Protein AF-A0A2L2XR15-F1 (afdb_monomer_lite)

Radius of gyration: 34.34 Å; chains: 1; bounding box: 87×74×83 Å

Secondary structure (DSSP, 8-state):
---S-----GGGSPPBTTT-TTT-B--TTPEEEEETHHHHS--EEEEEE-HHHHHHHHHHHHHSS-HHHHHHHHHHHHHHHHHHHSPPSSTT-B-HHHHHHHHGGGS-TT--HHHHHHHT----GGG-THHHHSS-GGGS-HHHHHHHTTHHHHHHHHHHHHSPP--HHHHHHIIIIISEEEEETTEEEEEEE-HHHHHHHHH-SEEEEE-SS--HHHHHHHH------------S-TTEEEEEETTSTT--SS--HHHHHHHHHHHHHHHHH-GGGEEEEE-HHHHHHTT--SSEETTTTSSS--TTTT-SEEEEES--PPPHHHHHHHHHHHH-S-SSSHHHHHHHHHHHHHHHHHHHHTT-GGG-TTS-EEEEE-S----TTTS-GGGEEEE-HHHH-GGG--HHHHHHHHHHHHHHHHHHTT----HHHHHHHH---HHHHHTTHHHHHHHHHHHHHH-TT--S---TT--HHHHHHHHHHHHHHHHS-TTTHHHHHHHHHHHS-HHHHHHHHHHS-HHHHHHHHHHHHHHH-

Structure (mmCIF, N/CA/C/O backbone):
data_AF-A0A2L2XR15-F1
#
_entry.id   AF-A0A2L2XR15-F1
#
loop_
_atom_site.group_PDB
_atom_site.id
_atom_site.type_symbol
_atom_site.label_atom_id
_atom_site.label_alt_id
_atom_site.label_comp_id
_atom_site.label_asym_id
_atom_site.label_entity_id
_atom_site.label_seq_id
_atom_site.pdbx_PDB_ins_code
_atom_site.Cartn_x
_atom_site.Cartn_y
_atom_site.Cartn_z
_atom_site.occupancy
_atom_site.B_iso_or_equiv
_atom_site.auth_seq_id
_atom_site.auth_comp_id
_atom_site.auth_asym_id
_atom_site.auth_atom_id
_atom_site.pdbx_PDB_model_num
ATOM 1 N N . MET A 1 1 ? 15.369 -32.291 -18.389 1.00 44.22 1 MET A N 1
ATOM 2 C CA . MET A 1 1 ? 14.421 -32.160 -17.257 1.00 44.22 1 MET A CA 1
ATOM 3 C C . MET A 1 1 ? 13.104 -32.823 -17.656 1.00 44.22 1 MET A C 1
ATOM 5 O O . MET A 1 1 ? 12.618 -32.517 -18.731 1.00 44.22 1 MET A O 1
ATOM 9 N N . GLN A 1 2 ? 12.567 -33.763 -16.866 1.00 47.47 2 GLN A N 1
ATOM 10 C CA . GLN A 1 2 ? 11.360 -34.554 -17.208 1.00 47.47 2 GLN A CA 1
ATOM 11 C C . GLN A 1 2 ? 10.045 -34.010 -16.609 1.00 47.47 2 GLN A C 1
ATOM 13 O O . GLN A 1 2 ? 8.991 -34.614 -16.794 1.00 47.47 2 GLN A O 1
ATOM 18 N N . SER A 1 3 ? 10.069 -32.876 -15.905 1.00 53.22 3 SER A N 1
ATOM 19 C CA . SER A 1 3 ? 8.836 -32.233 -15.441 1.00 53.22 3 SER A CA 1
ATOM 20 C C . SER A 1 3 ? 8.242 -31.376 -16.557 1.00 53.22 3 SER A C 1
ATOM 22 O O . SER A 1 3 ? 8.904 -30.465 -17.045 1.00 53.22 3 SER A O 1
ATOM 24 N N . LYS A 1 4 ? 6.977 -31.627 -16.921 1.00 74.75 4 LYS A N 1
ATOM 25 C CA . LYS A 1 4 ? 6.192 -30.754 -17.817 1.00 74.75 4 LYS A CA 1
ATOM 26 C C . LYS A 1 4 ? 5.786 -29.424 -17.158 1.00 74.75 4 LYS A C 1
ATOM 28 O O . LYS A 1 4 ? 5.191 -28.581 -17.816 1.00 74.75 4 LYS A O 1
ATOM 33 N N . ARG A 1 5 ? 6.063 -29.255 -15.859 1.00 81.81 5 ARG A N 1
ATOM 34 C CA . ARG A 1 5 ? 5.744 -28.062 -15.067 1.00 81.81 5 ARG A CA 1
ATOM 35 C C . ARG A 1 5 ? 7.030 -27.414 -14.561 1.00 81.81 5 ARG A C 1
ATOM 37 O O . ARG A 1 5 ? 7.832 -28.082 -13.904 1.00 81.81 5 ARG A O 1
ATOM 44 N N . LEU A 1 6 ? 7.174 -26.119 -14.823 1.00 83.94 6 LEU A N 1
ATOM 45 C CA . LEU A 1 6 ? 8.200 -25.252 -14.252 1.00 83.94 6 LEU A CA 1
ATOM 46 C C . LEU A 1 6 ? 7.527 -24.287 -13.270 1.00 83.94 6 LEU A C 1
ATOM 48 O O . LEU A 1 6 ? 6.489 -23.713 -13.588 1.00 83.94 6 LEU A O 1
ATOM 52 N N . ILE A 1 7 ? 8.103 -24.131 -12.080 1.00 85.19 7 ILE A N 1
ATOM 53 C CA . ILE A 1 7 ? 7.728 -23.079 -11.128 1.00 85.19 7 ILE A CA 1
ATOM 54 C C . ILE A 1 7 ? 8.913 -22.123 -11.083 1.00 85.19 7 ILE A C 1
ATOM 56 O O . ILE A 1 7 ? 10.019 -22.535 -10.738 1.00 85.19 7 ILE A O 1
ATOM 60 N N . ALA A 1 8 ? 8.691 -20.878 -11.485 1.00 85.12 8 ALA A N 1
ATOM 61 C CA . ALA A 1 8 ? 9.722 -19.854 -11.546 1.00 85.12 8 ALA A CA 1
ATOM 62 C C . ALA A 1 8 ? 9.100 -18.475 -11.317 1.00 85.12 8 ALA A C 1
ATOM 64 O O . ALA A 1 8 ? 7.912 -18.270 -11.569 1.00 85.12 8 ALA A O 1
ATOM 65 N N . HIS A 1 9 ? 9.917 -17.525 -10.865 1.00 85.94 9 HIS A N 1
ATOM 66 C CA . HIS A 1 9 ? 9.513 -16.127 -10.826 1.00 85.94 9 HIS A CA 1
ATOM 67 C C . HIS A 1 9 ? 9.323 -15.599 -12.266 1.00 85.94 9 HIS A C 1
ATOM 69 O O . HIS A 1 9 ? 10.130 -15.943 -13.133 1.00 85.94 9 HIS A O 1
ATOM 75 N N . PRO A 1 10 ? 8.331 -14.731 -12.551 1.00 86.12 10 PRO A N 1
ATOM 76 C CA . PRO A 1 10 ? 8.097 -14.194 -13.900 1.00 86.12 10 PRO A CA 1
ATOM 77 C C . PRO A 1 10 ? 9.321 -13.507 -14.527 1.00 86.12 10 PRO A C 1
ATOM 79 O O . PRO A 1 10 ? 9.570 -13.603 -15.731 1.00 86.12 10 PRO A O 1
ATOM 82 N N . ALA A 1 11 ? 10.145 -12.855 -13.702 1.00 84.94 11 ALA A N 1
ATOM 83 C CA . ALA A 1 11 ? 11.402 -12.250 -14.149 1.00 84.94 11 ALA A CA 1
ATOM 84 C C . ALA A 1 11 ? 12.410 -13.275 -14.709 1.00 84.94 11 ALA A C 1
ATOM 86 O O . ALA A 1 11 ? 13.206 -12.922 -15.571 1.00 84.94 11 ALA A O 1
ATOM 87 N N . SER A 1 12 ? 12.345 -14.535 -14.270 1.00 86.25 12 SER A N 1
ATOM 88 C CA . SER A 1 12 ? 13.256 -15.617 -14.671 1.00 86.25 12 SER A CA 1
ATOM 89 C C . SER A 1 12 ? 12.796 -16.381 -15.915 1.00 86.25 12 SER A C 1
ATOM 91 O O . SER A 1 12 ? 13.483 -17.299 -16.355 1.00 86.25 12 SER A O 1
ATOM 93 N N . LEU A 1 13 ? 11.626 -16.049 -16.469 1.00 88.75 13 LEU A N 1
ATOM 94 C CA . LEU A 1 13 ? 11.147 -16.661 -17.705 1.00 88.75 13 LEU A CA 1
ATOM 95 C C . LEU A 1 13 ? 12.076 -16.300 -18.878 1.00 88.75 13 LEU A C 1
ATOM 97 O O . LEU A 1 13 ? 12.538 -15.156 -18.931 1.00 88.75 13 LEU A O 1
ATOM 101 N N . PRO A 1 14 ? 12.354 -17.227 -19.813 1.00 89.00 14 PRO A N 1
ATOM 102 C CA . PRO A 1 14 ? 13.213 -16.949 -20.960 1.00 89.00 14 PRO A CA 1
ATOM 103 C C . PRO A 1 14 ? 12.619 -15.865 -21.866 1.00 89.00 14 PRO A C 1
ATOM 105 O O . PRO A 1 14 ? 11.401 -15.663 -21.904 1.00 89.00 14 PRO A O 1
ATOM 108 N N . ASN A 1 15 ? 13.479 -15.172 -22.613 1.00 91.12 15 ASN A N 1
ATOM 109 C CA . ASN A 1 15 ? 13.027 -14.181 -23.586 1.00 91.12 15 ASN A CA 1
ATOM 110 C C . ASN A 1 15 ? 12.124 -14.838 -24.644 1.00 91.12 15 ASN A C 1
ATOM 112 O O . ASN A 1 15 ? 12.443 -15.935 -25.101 1.00 91.12 15 ASN A O 1
ATOM 116 N N . PRO A 1 16 ? 11.008 -14.203 -25.028 1.00 93.69 16 PRO A N 1
ATOM 117 C CA . PRO A 1 16 ? 10.131 -14.703 -26.081 1.00 93.69 16 PRO A CA 1
ATOM 118 C C . PRO A 1 16 ? 10.740 -14.503 -27.475 1.00 93.69 16 PRO A C 1
ATOM 120 O O . PRO A 1 16 ? 11.591 -13.622 -27.670 1.00 93.69 16 PRO A O 1
ATOM 123 N N . LYS A 1 17 ? 10.270 -15.278 -28.461 1.00 91.12 17 LYS A N 1
ATOM 124 C CA . LYS A 1 17 ? 10.778 -15.240 -29.846 1.00 91.12 17 LYS A CA 1
ATOM 125 C C . LYS A 1 17 ? 10.605 -13.877 -30.521 1.00 91.12 17 LYS A C 1
ATOM 127 O O . LYS A 1 17 ? 11.438 -13.517 -31.347 1.00 91.12 17 LYS A O 1
ATOM 132 N N . SER A 1 18 ? 9.593 -13.084 -30.161 1.00 91.56 18 SER A N 1
ATOM 133 C CA . SER A 1 18 ? 9.450 -11.711 -30.680 1.00 91.56 18 SER A CA 1
ATOM 134 C C . SER A 1 18 ? 10.553 -10.755 -30.225 1.00 91.56 18 SER A C 1
ATOM 136 O O . SER A 1 18 ? 10.831 -9.779 -30.918 1.00 91.56 18 SER A O 1
ATOM 138 N N . THR A 1 19 ? 11.171 -11.011 -29.070 1.00 87.62 19 THR A N 1
ATOM 139 C CA . THR A 1 19 ? 12.246 -10.163 -28.527 1.00 87.62 19 THR A CA 1
ATOM 140 C C . THR A 1 19 ? 13.639 -10.710 -28.815 1.00 87.62 19 THR A C 1
ATOM 142 O O . THR A 1 19 ? 14.593 -9.940 -28.835 1.00 87.62 19 THR A O 1
ATOM 145 N N . ASP A 1 20 ? 13.747 -12.017 -29.053 1.00 88.94 20 ASP A N 1
ATOM 146 C CA . ASP A 1 20 ? 14.985 -12.714 -29.397 1.00 88.94 20 ASP A CA 1
ATOM 147 C C . ASP A 1 20 ? 14.672 -13.802 -30.444 1.00 88.94 20 ASP A C 1
ATOM 149 O O . ASP A 1 20 ? 14.372 -14.948 -30.094 1.00 88.94 20 ASP A O 1
ATOM 153 N N . PRO A 1 21 ? 14.664 -13.460 -31.746 1.00 89.44 21 PRO A N 1
ATOM 154 C CA . PRO A 1 21 ? 14.270 -14.401 -32.795 1.00 89.44 21 PRO A CA 1
ATOM 155 C C . PRO A 1 21 ? 15.161 -15.647 -32.869 1.00 89.44 21 PRO A C 1
ATOM 157 O O . PRO A 1 21 ? 14.675 -16.751 -33.135 1.00 89.44 21 PRO A O 1
ATOM 160 N N . GLU A 1 22 ? 16.457 -15.495 -32.597 1.00 87.12 22 GLU A N 1
ATOM 161 C CA . GLU A 1 22 ? 17.440 -16.573 -32.720 1.00 87.12 22 GLU A CA 1
ATOM 162 C C . GLU A 1 22 ? 17.403 -17.497 -31.498 1.00 87.12 22 GLU A C 1
ATOM 164 O O . GLU A 1 22 ? 17.176 -18.701 -31.650 1.00 87.12 22 GLU A O 1
ATOM 169 N N . ASN A 1 23 ? 17.490 -16.940 -30.286 1.00 86.38 23 ASN A N 1
ATOM 170 C CA . ASN A 1 23 ? 17.671 -17.712 -29.049 1.00 86.38 23 ASN A CA 1
ATOM 171 C C . ASN A 1 23 ? 16.451 -17.694 -28.112 1.00 86.38 23 ASN A C 1
ATOM 173 O O . ASN A 1 23 ? 16.440 -18.394 -27.099 1.00 86.38 23 ASN A O 1
ATOM 177 N N . GLY A 1 24 ? 15.396 -16.954 -28.459 1.00 88.62 24 GLY A N 1
ATOM 178 C CA . GLY A 1 24 ? 14.174 -16.869 -27.663 1.00 88.62 24 GLY A CA 1
ATOM 179 C C . GLY A 1 24 ? 13.405 -18.187 -27.581 1.00 88.62 24 GLY A C 1
ATOM 180 O O . GLY A 1 24 ? 13.493 -19.054 -28.456 1.00 88.62 24 GLY A O 1
ATOM 181 N N . TYR A 1 25 ? 12.625 -18.324 -26.515 1.00 91.50 25 TYR A N 1
ATOM 182 C CA . TYR A 1 25 ? 11.749 -19.457 -26.254 1.00 91.50 25 TYR A CA 1
ATOM 183 C C . TYR A 1 25 ? 10.397 -19.285 -26.953 1.00 91.50 25 TYR A C 1
ATOM 185 O O . TYR A 1 25 ? 9.822 -18.197 -26.957 1.00 91.50 25 TYR A O 1
ATOM 193 N N . ASP A 1 26 ? 9.882 -20.373 -27.525 1.00 92.50 26 ASP A N 1
ATOM 194 C CA . ASP A 1 26 ? 8.578 -20.401 -28.185 1.00 92.50 26 ASP A CA 1
ATOM 195 C C . ASP A 1 26 ? 7.453 -20.668 -27.172 1.00 92.50 26 ASP A C 1
ATOM 197 O O . ASP A 1 26 ? 7.275 -21.784 -26.670 1.00 92.50 26 ASP A O 1
ATOM 201 N N . TYR A 1 27 ? 6.673 -19.628 -26.876 1.00 93.88 27 TYR A N 1
ATOM 202 C CA . TYR A 1 27 ? 5.552 -19.696 -25.939 1.00 93.88 27 TYR A CA 1
ATOM 203 C C . TYR A 1 27 ? 4.231 -20.175 -26.574 1.00 93.88 27 TYR A C 1
ATOM 205 O O . TYR A 1 27 ? 3.269 -20.413 -25.836 1.00 93.88 27 TYR A O 1
ATOM 213 N N . SER A 1 28 ? 4.184 -20.431 -27.889 1.00 93.31 28 SER A N 1
ATOM 214 C CA . SER A 1 28 ? 2.954 -20.774 -28.635 1.00 93.31 28 SER A CA 1
ATOM 215 C C . SER A 1 28 ? 2.273 -22.083 -28.207 1.00 93.31 28 SER A C 1
ATOM 217 O O . SER A 1 28 ? 1.108 -22.332 -28.529 1.00 93.31 28 SER A O 1
ATOM 219 N N . HIS A 1 29 ? 2.975 -22.918 -27.439 1.00 92.81 29 HIS A N 1
ATOM 220 C CA . HIS A 1 29 ? 2.459 -24.153 -26.842 1.00 92.81 29 HIS A CA 1
ATOM 221 C C . HIS A 1 29 ? 2.552 -24.172 -25.308 1.00 92.81 29 HIS A C 1
ATOM 223 O O . HIS A 1 29 ? 2.391 -25.222 -24.681 1.00 92.81 29 HIS A O 1
ATOM 229 N N . THR A 1 30 ? 2.797 -23.015 -24.692 1.00 93.50 30 THR A N 1
ATOM 230 C CA . THR A 1 30 ? 3.010 -22.877 -23.249 1.00 93.50 30 THR A CA 1
ATOM 231 C C . THR A 1 30 ? 1.780 -22.300 -22.556 1.00 93.50 30 THR A C 1
ATOM 233 O O . THR A 1 30 ? 1.236 -21.275 -22.962 1.00 93.50 30 THR A O 1
ATOM 236 N N . GLY A 1 31 ? 1.351 -22.957 -21.476 1.00 94.31 31 GLY A N 1
ATOM 237 C CA . GLY A 1 31 ? 0.362 -22.421 -20.546 1.00 94.31 31 GLY A CA 1
ATOM 238 C C . GLY A 1 31 ? 1.045 -21.737 -19.363 1.00 94.31 31 GLY A C 1
ATOM 239 O O . GLY A 1 31 ? 1.859 -22.365 -18.687 1.00 94.31 31 GLY A O 1
ATOM 240 N N . LEU A 1 32 ? 0.699 -20.480 -19.091 1.00 94.44 32 LEU A N 1
ATOM 241 C CA . LEU A 1 32 ? 1.195 -19.716 -17.948 1.00 94.44 32 LEU A CA 1
ATOM 242 C C . LEU A 1 32 ? 0.126 -19.632 -16.858 1.00 94.44 32 LEU A C 1
ATOM 244 O O . LEU A 1 32 ? -1.042 -19.368 -17.138 1.00 94.44 32 LEU A O 1
ATOM 248 N N . MET A 1 33 ? 0.532 -19.846 -15.608 1.00 93.88 33 MET A N 1
ATOM 249 C CA . MET A 1 33 ? -0.331 -19.692 -14.439 1.00 93.88 33 MET A CA 1
ATOM 250 C C . MET A 1 33 ? 0.329 -18.738 -13.449 1.00 93.88 33 MET A C 1
ATOM 252 O O . MET A 1 33 ? 1.424 -19.016 -12.963 1.00 93.88 33 MET A O 1
ATOM 256 N N . PHE A 1 34 ? -0.343 -17.628 -13.162 1.00 92.19 34 PHE A N 1
ATOM 257 C CA . PHE A 1 34 ? 0.117 -16.599 -12.236 1.00 92.19 34 PHE A CA 1
ATOM 258 C C . PHE A 1 34 ? -0.676 -16.699 -10.935 1.00 92.19 34 PHE A C 1
ATOM 260 O O . PHE A 1 34 ? -1.860 -16.366 -10.904 1.00 92.19 34 PHE A O 1
ATOM 267 N N . GLU A 1 35 ? -0.031 -17.178 -9.874 1.00 88.81 35 GLU A N 1
ATOM 268 C CA . GLU A 1 35 ? -0.580 -17.139 -8.515 1.00 88.81 35 GLU A CA 1
ATOM 269 C C . GLU A 1 35 ? -0.389 -15.746 -7.913 1.00 88.81 35 GLU A C 1
ATOM 271 O O . GLU A 1 35 ? 0.649 -15.120 -8.133 1.00 88.81 35 GLU A O 1
ATOM 276 N N . GLU A 1 36 ? -1.405 -15.250 -7.200 1.00 85.38 36 GLU A N 1
ATOM 277 C CA . GLU A 1 36 ? -1.456 -13.872 -6.693 1.00 85.38 36 GLU A CA 1
ATOM 278 C C . GLU A 1 36 ? -1.146 -12.871 -7.818 1.00 85.38 36 GLU A C 1
ATOM 280 O O . GLU A 1 36 ? -0.183 -12.103 -7.759 1.00 85.38 36 GLU A O 1
ATOM 285 N N . SER A 1 37 ? -1.933 -12.929 -8.900 1.00 87.75 37 SER A N 1
ATOM 286 C CA . SER A 1 37 ? -1.666 -12.191 -10.148 1.00 87.75 37 SER A CA 1
ATOM 287 C C . SER A 1 37 ? -1.547 -10.678 -9.962 1.00 87.75 37 SER A C 1
ATOM 289 O O . SER A 1 37 ? -0.791 -10.014 -10.660 1.00 87.75 37 SER A O 1
ATOM 291 N N . GLU A 1 38 ? -2.249 -10.133 -8.981 1.00 80.62 38 GLU A N 1
ATOM 292 C CA . GLU A 1 38 ? -2.057 -8.776 -8.465 1.00 80.62 38 GLU A CA 1
ATOM 293 C C . GLU A 1 38 ? -0.598 -8.368 -8.163 1.00 80.62 38 GLU A C 1
ATOM 295 O O . GLU A 1 38 ? -0.260 -7.199 -8.349 1.00 80.62 38 GLU A O 1
ATOM 300 N N . LEU A 1 39 ? 0.244 -9.303 -7.702 1.00 79.81 39 LEU A N 1
ATOM 301 C CA . LEU A 1 39 ? 1.657 -9.121 -7.363 1.00 79.81 39 LEU A CA 1
ATOM 302 C C . LEU A 1 39 ? 2.558 -9.700 -8.457 1.00 79.81 39 LEU A C 1
ATOM 304 O O . LEU A 1 39 ? 3.529 -9.062 -8.857 1.00 79.81 39 LEU A O 1
ATOM 308 N N . SER A 1 40 ? 2.246 -10.910 -8.933 1.00 83.75 40 SER A N 1
ATOM 309 C CA . SER A 1 40 ? 3.115 -11.656 -9.849 1.00 83.75 40 SER A CA 1
ATOM 310 C C . SER A 1 40 ? 2.985 -11.217 -11.309 1.00 83.75 40 SER A C 1
ATOM 312 O O . SER A 1 40 ? 3.975 -11.238 -12.037 1.00 83.75 40 SER A O 1
ATOM 314 N N . ALA A 1 41 ? 1.812 -10.752 -11.747 1.00 85.56 41 ALA A N 1
ATOM 315 C CA . ALA A 1 41 ? 1.611 -10.198 -13.085 1.00 85.56 41 ALA A CA 1
ATOM 316 C C . ALA A 1 41 ? 1.813 -8.673 -13.085 1.00 85.56 41 ALA A C 1
ATOM 318 O O . ALA A 1 41 ? 0.918 -7.904 -13.445 1.00 85.56 41 ALA A O 1
ATOM 319 N N . ASN A 1 42 ? 2.988 -8.219 -12.643 1.00 83.44 42 ASN A N 1
ATOM 320 C CA . ASN A 1 42 ? 3.347 -6.805 -12.683 1.00 83.44 42 ASN A CA 1
ATOM 321 C C . ASN A 1 42 ? 3.971 -6.444 -14.040 1.00 83.44 42 ASN A C 1
ATOM 323 O O . ASN A 1 42 ? 4.993 -7.004 -14.430 1.00 83.44 42 ASN A O 1
ATOM 327 N N . THR A 1 43 ? 3.358 -5.503 -14.758 1.00 88.38 43 THR A N 1
ATOM 328 C CA . THR A 1 43 ? 3.868 -4.986 -16.039 1.00 88.38 43 THR A CA 1
ATOM 329 C C . THR A 1 43 ? 4.654 -3.688 -15.869 1.00 88.38 43 THR A C 1
ATOM 331 O O . THR A 1 43 ? 5.134 -3.132 -16.852 1.00 88.38 43 THR A O 1
ATOM 334 N N . THR A 1 44 ? 4.836 -3.216 -14.636 1.00 91.12 44 THR A N 1
ATOM 335 C CA . THR A 1 44 ? 5.620 -2.026 -14.311 1.00 91.12 44 THR A CA 1
ATOM 336 C C . THR A 1 44 ? 7.038 -2.417 -13.916 1.00 91.12 44 THR A C 1
ATOM 338 O O . THR A 1 44 ? 7.256 -3.187 -12.980 1.00 91.12 44 THR A O 1
ATOM 341 N N . LYS A 1 45 ? 8.023 -1.834 -14.597 1.00 91.56 45 LYS A N 1
ATOM 342 C CA . LYS A 1 45 ? 9.424 -1.818 -14.170 1.00 91.56 45 LYS A CA 1
ATOM 343 C C . LYS A 1 45 ? 9.763 -0.453 -13.607 1.00 91.56 45 LYS A C 1
ATOM 345 O O . LYS A 1 45 ? 9.325 0.555 -14.149 1.00 91.56 45 LYS A O 1
ATOM 350 N N . ILE A 1 46 ? 10.569 -0.439 -12.549 1.00 92.81 46 ILE A N 1
ATOM 351 C CA . ILE A 1 46 ? 11.051 0.786 -11.910 1.00 92.81 46 ILE A CA 1
ATOM 352 C C . ILE A 1 46 ? 12.569 0.726 -11.828 1.00 92.81 46 ILE A C 1
ATOM 354 O O . ILE A 1 46 ? 13.125 -0.195 -11.229 1.00 92.81 46 ILE A O 1
ATOM 358 N N . VAL A 1 47 ? 13.237 1.736 -12.377 1.00 93.06 47 VAL A N 1
ATOM 359 C CA . VAL A 1 47 ? 14.672 1.954 -12.185 1.00 93.06 47 VAL A CA 1
ATOM 360 C C . VAL A 1 47 ? 14.864 3.103 -11.200 1.00 93.06 47 VAL A C 1
ATOM 362 O O . VAL A 1 47 ? 14.275 4.174 -11.349 1.00 93.06 47 VAL A O 1
ATOM 365 N N . LYS A 1 48 ? 15.674 2.866 -10.164 1.00 94.12 48 LYS A N 1
ATOM 366 C CA . LYS A 1 48 ? 16.021 3.856 -9.138 1.00 94.12 48 LYS A CA 1
ATOM 367 C C . LYS A 1 48 ? 17.425 4.394 -9.390 1.00 94.12 48 LYS A C 1
ATOM 369 O O . LYS A 1 48 ? 18.387 3.625 -9.444 1.00 94.12 48 LYS A O 1
ATOM 374 N N . VAL A 1 49 ? 17.508 5.711 -9.516 1.00 94.31 49 VAL A N 1
ATOM 375 C CA . VAL A 1 49 ? 18.689 6.463 -9.939 1.00 94.31 49 VAL A CA 1
ATOM 376 C C . VAL A 1 49 ? 19.074 7.440 -8.830 1.00 94.31 49 VAL A C 1
ATOM 378 O O . VAL A 1 49 ? 18.304 8.335 -8.476 1.00 94.31 49 VAL A O 1
ATOM 381 N N . GLY A 1 50 ? 20.260 7.251 -8.261 1.00 93.44 50 GLY A N 1
ATOM 382 C CA . GLY A 1 50 ? 20.888 8.158 -7.3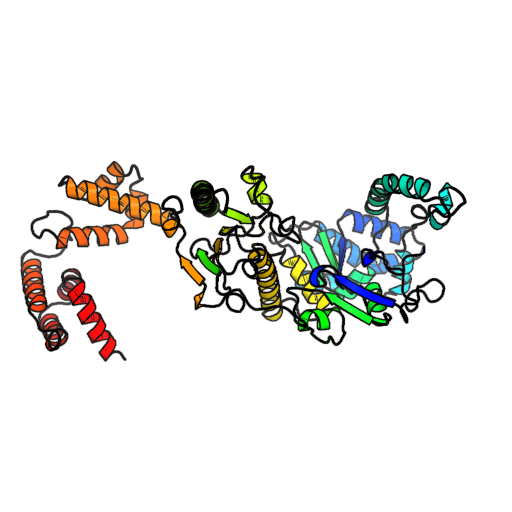05 1.00 93.44 50 GLY A CA 1
ATOM 383 C C . GLY A 1 50 ? 22.000 8.996 -7.939 1.00 93.44 50 GLY A C 1
ATOM 384 O O . GLY A 1 50 ? 22.275 8.916 -9.134 1.00 93.44 50 GLY A O 1
ATOM 385 N N . GLU A 1 51 ? 22.684 9.800 -7.122 1.00 92.25 51 GLU A N 1
ATOM 386 C CA . GLU A 1 51 ? 23.762 10.676 -7.603 1.00 92.25 51 GLU A CA 1
ATOM 387 C C . GLU A 1 51 ? 24.933 9.900 -8.232 1.00 92.25 51 GLU A C 1
ATOM 389 O O . GLU A 1 51 ? 25.495 10.361 -9.226 1.00 92.25 51 GLU A O 1
ATOM 394 N N . LYS A 1 52 ? 25.287 8.732 -7.673 1.00 91.19 52 LYS A N 1
ATOM 395 C CA . LYS A 1 52 ? 26.324 7.848 -8.227 1.00 91.19 52 LYS A CA 1
ATOM 396 C C . LYS A 1 52 ? 25.971 7.431 -9.656 1.00 91.19 52 LYS A C 1
ATOM 398 O O . LYS A 1 52 ? 26.745 7.697 -10.560 1.00 91.19 52 LYS A O 1
ATOM 403 N N . ASP A 1 53 ? 24.761 6.916 -9.864 1.00 92.06 53 ASP A N 1
ATOM 404 C CA . ASP A 1 53 ? 24.307 6.441 -11.176 1.00 92.06 53 ASP A CA 1
ATOM 405 C C . ASP A 1 53 ? 24.398 7.535 -12.256 1.00 92.06 53 ASP A C 1
ATOM 407 O O . ASP A 1 53 ? 24.750 7.267 -13.405 1.00 92.06 53 ASP A O 1
ATOM 411 N N . VAL A 1 54 ? 24.114 8.793 -11.893 1.00 93.06 54 VAL A N 1
ATOM 412 C CA . VAL A 1 54 ? 24.256 9.935 -12.810 1.00 93.06 54 VAL A CA 1
ATOM 413 C C . VAL A 1 54 ? 25.722 10.231 -13.132 1.00 93.06 54 VAL A C 1
ATOM 415 O O . VAL A 1 54 ? 26.021 10.565 -14.277 1.00 93.06 54 VAL A O 1
ATOM 418 N N . LYS A 1 55 ? 26.635 10.129 -12.156 1.00 91.56 55 LYS A N 1
ATOM 419 C CA . LYS A 1 55 ? 28.080 10.304 -12.389 1.00 91.56 55 LYS A CA 1
ATOM 420 C C . LYS A 1 55 ? 28.611 9.214 -13.311 1.00 91.56 55 LYS A C 1
ATOM 422 O O . LYS A 1 55 ? 29.179 9.559 -14.339 1.00 91.56 55 LYS A O 1
ATOM 427 N N . ASP A 1 56 ? 28.301 7.958 -13.011 1.00 90.19 56 ASP A N 1
ATOM 428 C CA . ASP A 1 56 ? 28.726 6.802 -13.804 1.00 90.19 56 ASP A CA 1
ATOM 429 C C . ASP A 1 56 ? 28.199 6.912 -15.249 1.00 90.19 56 ASP A C 1
ATOM 431 O O . ASP A 1 56 ? 28.917 6.648 -16.208 1.00 90.19 56 ASP A O 1
ATOM 435 N N . THR A 1 57 ? 26.966 7.408 -15.431 1.00 90.94 57 THR A N 1
ATOM 436 C CA . THR A 1 57 ? 26.395 7.683 -16.766 1.00 90.94 57 THR A CA 1
ATOM 437 C C . THR A 1 57 ? 27.139 8.795 -17.509 1.00 90.94 57 THR A C 1
ATOM 439 O O . THR A 1 57 ? 27.354 8.694 -18.715 1.00 90.94 57 THR A O 1
ATOM 442 N N . ILE A 1 58 ? 27.510 9.876 -16.817 1.00 90.44 58 ILE A N 1
ATOM 443 C CA . ILE A 1 58 ? 28.281 10.981 -17.406 1.00 90.44 58 ILE A CA 1
ATOM 444 C C . ILE A 1 58 ? 29.665 10.491 -17.835 1.00 90.44 58 ILE A C 1
ATOM 446 O O . ILE A 1 58 ? 30.099 10.827 -18.933 1.00 90.44 58 ILE A O 1
ATOM 450 N N . GLU A 1 59 ? 30.335 9.715 -16.985 1.00 88.88 59 GLU A N 1
ATOM 451 C CA . GLU A 1 59 ? 31.660 9.150 -17.251 1.00 88.88 59 GLU A CA 1
ATOM 452 C C . GLU A 1 59 ? 31.606 8.191 -18.446 1.00 88.88 59 GLU A C 1
ATOM 454 O O . GLU A 1 59 ? 32.317 8.406 -19.424 1.00 88.88 59 GLU A O 1
ATOM 459 N N . ALA A 1 60 ? 30.663 7.243 -18.455 1.00 87.94 60 ALA A N 1
ATOM 460 C CA . ALA A 1 60 ? 30.497 6.292 -19.555 1.00 87.94 60 ALA A CA 1
ATOM 461 C C . ALA A 1 60 ? 30.202 6.965 -20.908 1.00 87.94 60 ALA A C 1
ATOM 463 O O . ALA A 1 60 ? 30.705 6.532 -21.943 1.00 87.94 60 ALA A O 1
ATOM 464 N N . LEU A 1 61 ? 29.390 8.029 -20.921 1.00 87.31 61 LEU A N 1
ATOM 465 C CA . LEU A 1 61 ? 29.114 8.783 -22.148 1.00 87.31 61 LEU A CA 1
ATOM 466 C C . LEU A 1 61 ? 30.303 9.641 -22.592 1.00 87.31 61 LEU A C 1
ATOM 468 O O . LEU A 1 61 ? 30.456 9.863 -23.787 1.00 87.31 61 LEU A O 1
ATOM 472 N N . ALA A 1 62 ? 31.118 10.135 -21.659 1.00 85.50 62 ALA A N 1
ATOM 473 C CA . ALA A 1 62 ? 32.294 10.942 -21.974 1.00 85.50 62 ALA A CA 1
ATOM 474 C C . ALA A 1 62 ? 33.481 10.101 -22.477 1.00 85.50 62 ALA A C 1
ATOM 476 O O . ALA A 1 62 ? 34.293 10.609 -23.246 1.00 85.50 62 ALA A O 1
ATOM 477 N N . GLU A 1 63 ? 33.591 8.844 -22.037 1.00 82.94 63 GLU A N 1
ATOM 478 C CA . GLU A 1 63 ? 34.645 7.911 -22.460 1.00 82.94 63 GLU A CA 1
ATOM 479 C C . GLU A 1 63 ? 34.394 7.293 -23.840 1.00 82.94 63 GLU A C 1
ATOM 481 O O . GLU A 1 63 ? 35.345 6.912 -24.523 1.00 82.94 63 GLU A O 1
ATOM 486 N N . LYS A 1 64 ? 33.132 7.185 -24.270 1.00 73.12 64 LYS A N 1
ATOM 487 C CA . LYS A 1 64 ? 32.806 6.701 -25.615 1.00 73.12 64 LYS A CA 1
ATOM 488 C C . LYS A 1 64 ? 33.066 7.805 -26.644 1.00 73.12 64 LYS A C 1
ATOM 490 O O . LYS A 1 64 ? 32.626 8.934 -26.466 1.00 73.12 64 LYS A O 1
ATOM 495 N N . ASP A 1 65 ? 33.713 7.455 -27.758 1.00 57.72 65 ASP A N 1
ATOM 496 C CA . ASP A 1 65 ? 34.113 8.363 -28.855 1.00 57.72 65 ASP A CA 1
ATOM 497 C C . ASP A 1 65 ? 32.950 9.116 -29.561 1.00 57.72 65 ASP A C 1
ATOM 499 O O . ASP A 1 65 ? 33.176 9.865 -30.512 1.00 57.72 65 ASP A O 1
ATOM 503 N N . ASP A 1 66 ? 31.700 8.976 -29.103 1.00 65.69 66 ASP A N 1
ATOM 504 C CA . ASP A 1 66 ? 30.534 9.728 -29.586 1.00 65.69 66 ASP A CA 1
ATOM 505 C C . ASP A 1 66 ? 30.348 11.029 -28.779 1.00 65.69 66 ASP A C 1
ATOM 507 O O . ASP A 1 66 ? 29.405 11.217 -28.000 1.00 65.69 66 ASP A O 1
ATOM 511 N N . ASN A 1 67 ? 31.308 11.941 -28.954 1.00 69.12 67 ASN A N 1
ATOM 512 C CA . ASN A 1 67 ? 31.365 13.226 -28.249 1.00 69.12 67 ASN A CA 1
ATOM 513 C C . ASN A 1 67 ? 30.108 14.085 -28.515 1.00 69.12 67 ASN A C 1
ATOM 515 O O . ASN A 1 67 ? 29.664 14.841 -27.649 1.00 69.12 67 ASN A O 1
ATOM 519 N N . ASP A 1 68 ? 29.480 13.924 -29.683 1.00 80.38 68 ASP A N 1
ATOM 520 C CA . ASP A 1 68 ? 28.262 14.644 -30.060 1.00 80.38 68 ASP A CA 1
ATOM 521 C C . ASP A 1 68 ? 27.053 14.204 -29.217 1.00 80.38 68 ASP A C 1
ATOM 523 O O . ASP A 1 68 ? 26.285 15.050 -28.737 1.00 80.38 68 ASP A O 1
ATOM 527 N N . LEU A 1 69 ? 26.906 12.897 -28.959 1.00 83.56 69 LEU A N 1
ATOM 528 C CA . LEU A 1 69 ? 25.845 12.369 -28.100 1.00 83.56 69 LEU A CA 1
ATOM 529 C C . LEU A 1 69 ? 25.975 12.899 -26.665 1.00 83.56 69 LEU A C 1
ATOM 531 O O . LEU A 1 69 ? 25.000 13.419 -26.108 1.00 83.56 69 LEU A O 1
ATOM 535 N N . PHE A 1 70 ? 27.178 12.842 -26.086 1.00 86.62 70 PHE A N 1
ATOM 536 C CA . PHE A 1 70 ? 27.433 13.364 -24.742 1.00 86.62 70 PHE A CA 1
ATOM 537 C C . PHE A 1 70 ? 27.166 14.871 -24.645 1.00 86.62 70 PHE A C 1
ATOM 539 O O . PHE A 1 70 ? 26.452 15.320 -23.741 1.00 86.62 70 PHE A O 1
ATOM 546 N N . LEU A 1 71 ? 27.695 15.663 -25.585 1.00 87.31 71 LEU A N 1
ATOM 547 C CA . LEU A 1 71 ? 27.509 17.115 -25.598 1.00 87.31 71 LEU A CA 1
ATOM 548 C C . LEU A 1 71 ? 26.031 17.503 -25.709 1.00 87.31 71 LEU A C 1
ATOM 550 O O . LEU A 1 71 ? 25.609 18.456 -25.047 1.00 87.31 71 LEU A O 1
ATOM 554 N N . SER A 1 72 ? 25.239 16.743 -26.471 1.00 88.06 72 SER A N 1
ATOM 555 C CA . SER A 1 72 ? 23.797 16.972 -26.590 1.00 88.06 72 SER A CA 1
ATOM 556 C C . SER A 1 72 ? 23.040 16.701 -25.280 1.00 88.06 72 SER A C 1
ATOM 558 O O . SER A 1 72 ? 22.161 17.477 -24.910 1.00 88.06 72 SER A O 1
ATOM 560 N N . LEU A 1 73 ? 23.408 15.654 -24.531 1.00 90.50 73 LEU A N 1
ATOM 561 C CA . LEU A 1 73 ? 22.737 15.252 -23.285 1.00 90.50 73 LEU A CA 1
ATOM 562 C C . LEU A 1 73 ? 23.245 15.990 -22.040 1.00 90.50 73 LEU A C 1
ATOM 564 O O . LEU A 1 73 ? 22.563 16.029 -21.012 1.00 90.50 73 LEU A O 1
ATOM 568 N N . LYS A 1 74 ? 24.428 16.603 -22.110 1.00 90.31 74 LYS A N 1
ATOM 569 C CA . LYS A 1 74 ? 25.082 17.285 -20.987 1.00 90.31 74 LYS A CA 1
ATOM 570 C C . LYS A 1 74 ? 24.184 18.290 -20.236 1.00 90.31 74 LYS A C 1
ATOM 572 O O . LYS A 1 74 ? 24.193 18.242 -19.001 1.00 90.31 74 LYS A O 1
ATOM 577 N N . PRO A 1 75 ? 23.391 19.168 -20.890 1.00 93.12 75 PRO A N 1
ATOM 578 C CA . PRO A 1 75 ? 22.496 20.091 -20.182 1.00 93.12 75 PRO A CA 1
ATOM 579 C C . PRO A 1 75 ? 21.447 19.369 -19.326 1.00 93.12 75 PRO A C 1
ATOM 581 O O . PRO A 1 75 ? 21.186 19.771 -18.187 1.00 93.12 75 PRO A O 1
ATOM 584 N N . LEU A 1 76 ? 20.885 18.276 -19.850 1.00 94.06 76 LEU A N 1
ATOM 585 C CA . LEU A 1 76 ? 19.909 17.445 -19.152 1.00 94.06 76 LEU A CA 1
ATOM 586 C C . LEU A 1 76 ? 20.552 16.761 -17.935 1.00 94.06 76 LEU A C 1
ATOM 588 O O . LEU A 1 76 ? 20.052 16.905 -16.819 1.00 94.06 76 LEU A O 1
ATOM 592 N N . LEU A 1 77 ? 21.699 16.099 -18.121 1.00 92.88 77 LEU A N 1
ATOM 593 C CA . LEU A 1 77 ? 22.405 15.358 -17.064 1.00 92.88 77 LEU A CA 1
ATOM 594 C C . LEU A 1 77 ? 22.859 16.258 -15.904 1.00 92.88 77 LEU A C 1
ATOM 596 O O . LEU A 1 77 ? 22.681 15.907 -14.736 1.00 92.88 77 LEU A O 1
ATOM 600 N N . ILE A 1 78 ? 23.391 17.450 -16.202 1.00 92.44 78 ILE A N 1
ATOM 601 C CA . ILE A 1 78 ? 23.779 18.428 -15.171 1.00 92.44 78 ILE A CA 1
ATOM 602 C C . ILE A 1 78 ? 22.554 18.900 -14.382 1.00 92.44 78 ILE A C 1
ATOM 604 O O . ILE A 1 78 ? 22.620 19.033 -13.157 1.00 92.44 78 ILE A O 1
ATOM 608 N N . THR A 1 79 ? 21.431 19.136 -15.063 1.00 94.44 79 THR A N 1
ATOM 609 C CA . THR A 1 79 ? 20.200 19.582 -14.400 1.00 94.44 79 THR A CA 1
ATOM 610 C C . THR A 1 79 ? 19.623 18.482 -13.511 1.00 94.44 79 THR A C 1
ATOM 612 O O . THR A 1 79 ? 19.237 18.767 -12.379 1.00 94.44 79 THR A O 1
ATOM 615 N N . ILE A 1 80 ? 19.649 17.222 -13.955 1.00 94.31 80 ILE A N 1
ATOM 616 C CA . ILE A 1 80 ? 19.252 16.068 -13.132 1.00 94.31 80 ILE A CA 1
ATOM 617 C C . ILE A 1 80 ? 20.139 15.961 -11.891 1.00 94.31 80 ILE A C 1
ATOM 619 O O . ILE A 1 80 ? 19.619 15.870 -10.780 1.00 94.31 80 ILE A O 1
ATOM 623 N N . LYS A 1 81 ? 21.466 16.044 -12.053 1.00 93.81 81 LYS A N 1
ATOM 624 C CA . LYS A 1 81 ? 22.408 16.033 -10.925 1.00 93.81 81 LYS A CA 1
ATOM 625 C C . LYS A 1 81 ? 22.081 17.136 -9.915 1.00 93.81 81 LYS A C 1
ATOM 627 O O . LYS A 1 81 ? 22.041 16.879 -8.717 1.00 93.81 81 LYS A O 1
ATOM 632 N N . LYS A 1 82 ? 21.785 18.349 -10.394 1.00 92.56 82 LYS A N 1
ATOM 633 C CA . LYS A 1 82 ? 21.384 19.470 -9.535 1.00 92.56 82 LYS A CA 1
ATOM 634 C C . LYS A 1 82 ? 20.076 19.189 -8.789 1.00 92.56 82 LYS A C 1
ATOM 636 O O . LYS A 1 82 ? 20.010 19.474 -7.598 1.00 92.56 82 LYS A O 1
ATOM 641 N N . LEU A 1 83 ? 19.067 18.627 -9.458 1.00 93.00 83 LEU A N 1
ATOM 642 C CA . LEU A 1 83 ? 17.783 18.284 -8.833 1.00 93.00 83 LEU A CA 1
ATOM 643 C C . LEU A 1 83 ? 17.929 17.204 -7.761 1.00 93.00 83 LEU A C 1
ATOM 645 O O . LEU A 1 83 ? 17.309 17.314 -6.705 1.00 93.00 83 LEU A O 1
ATOM 649 N N . LEU A 1 84 ? 18.769 16.194 -8.006 1.00 92.12 84 LEU A N 1
ATOM 650 C CA . LEU A 1 84 ? 19.069 15.152 -7.023 1.00 92.12 84 LEU A CA 1
ATOM 651 C C . LEU A 1 84 ? 19.712 15.740 -5.765 1.00 92.12 84 LEU A C 1
ATOM 653 O O . LEU A 1 84 ? 19.366 15.316 -4.669 1.00 92.12 84 LEU A O 1
ATOM 657 N N . SER A 1 85 ? 20.588 16.738 -5.895 1.00 89.06 85 SER A N 1
ATOM 658 C CA . SER A 1 85 ? 21.229 17.406 -4.751 1.00 89.06 85 SER A CA 1
ATOM 659 C C . SER A 1 85 ? 20.377 18.514 -4.109 1.00 89.06 85 SER A C 1
ATOM 661 O O . SER A 1 85 ? 20.735 19.023 -3.046 1.00 89.06 85 SER A O 1
ATOM 663 N N . GLU A 1 86 ? 19.269 18.925 -4.731 1.00 89.56 86 GLU A N 1
ATOM 664 C CA . GLU A 1 86 ? 18.426 20.013 -4.233 1.00 89.56 86 GLU A CA 1
ATOM 665 C C . GLU A 1 86 ? 17.637 19.591 -2.984 1.00 89.56 86 GLU A C 1
ATOM 667 O O . GLU A 1 86 ? 17.167 18.453 -2.851 1.00 89.56 86 GLU A O 1
ATOM 672 N N . LYS A 1 87 ? 17.455 20.542 -2.059 1.00 87.38 87 LYS A N 1
ATOM 673 C CA . LYS A 1 87 ? 16.584 20.348 -0.901 1.00 87.38 87 LYS A CA 1
ATOM 674 C C . LYS A 1 87 ? 15.145 20.175 -1.380 1.00 87.38 87 LYS A C 1
ATOM 676 O O . LYS A 1 87 ? 14.554 21.079 -1.962 1.00 87.38 87 LYS A O 1
ATOM 681 N N . GLN A 1 88 ? 14.583 19.016 -1.072 1.00 84.69 88 GLN A N 1
ATOM 682 C CA . GLN A 1 88 ? 13.234 18.655 -1.473 1.00 84.69 88 GLN A CA 1
ATOM 683 C C . GLN A 1 88 ? 12.182 19.539 -0.772 1.00 84.69 88 GLN A C 1
ATOM 685 O O . GLN A 1 88 ? 12.348 19.868 0.409 1.00 84.69 88 GLN A O 1
ATOM 690 N N . PRO A 1 89 ? 11.092 19.922 -1.465 1.00 81.56 89 PRO A N 1
ATOM 691 C CA . PRO A 1 89 ? 10.117 20.893 -0.959 1.00 81.56 89 PRO A CA 1
ATOM 692 C C . PRO A 1 89 ? 9.296 20.360 0.221 1.00 81.56 89 PRO A C 1
ATOM 694 O O . PRO A 1 89 ? 8.794 21.127 1.040 1.00 81.56 89 PRO A O 1
ATOM 697 N N . ASN A 1 90 ? 9.134 19.041 0.308 1.00 84.69 90 ASN A N 1
ATOM 698 C CA . ASN A 1 90 ? 8.394 18.360 1.359 1.00 84.69 90 ASN A CA 1
ATOM 699 C C . ASN A 1 90 ? 8.889 16.905 1.492 1.00 84.69 90 ASN A C 1
ATOM 701 O O . ASN A 1 90 ? 9.754 16.460 0.738 1.00 84.69 90 ASN A O 1
ATOM 705 N N . ARG A 1 91 ? 8.307 16.148 2.431 1.00 78.62 91 ARG A N 1
ATOM 706 C CA . ARG A 1 91 ? 8.654 14.737 2.697 1.00 78.62 91 ARG A CA 1
ATOM 707 C C . ARG A 1 91 ? 8.395 13.757 1.539 1.00 78.62 91 ARG A C 1
ATOM 709 O O . ARG A 1 91 ? 8.767 12.595 1.644 1.00 78.62 91 ARG A O 1
ATOM 716 N N . TYR A 1 92 ? 7.681 14.185 0.504 1.00 80.81 92 TYR A N 1
ATOM 717 C CA . TYR A 1 92 ? 7.328 13.387 -0.670 1.00 80.81 92 TYR A CA 1
ATOM 718 C C . TYR A 1 92 ? 8.178 13.729 -1.899 1.00 80.81 92 TYR A C 1
ATOM 720 O O . TYR A 1 92 ? 8.142 12.981 -2.870 1.00 80.81 92 TYR A O 1
ATOM 728 N N . GLY A 1 93 ? 8.967 14.806 -1.844 1.00 88.75 93 GLY A N 1
ATOM 729 C CA . GLY A 1 93 ? 9.868 15.199 -2.923 1.00 88.75 93 GLY A CA 1
ATOM 730 C C . GLY A 1 93 ? 9.187 15.921 -4.087 1.00 88.75 93 GLY A C 1
ATOM 731 O O . GLY A 1 93 ? 8.221 16.662 -3.884 1.00 88.75 93 GLY A O 1
ATOM 732 N N . PHE A 1 94 ? 9.729 15.744 -5.292 1.00 90.12 94 PHE A N 1
ATOM 733 C CA . PHE A 1 94 ? 9.164 16.252 -6.540 1.00 90.12 94 PHE A CA 1
ATOM 734 C C . PHE A 1 94 ? 8.361 15.163 -7.252 1.00 90.12 94 PHE A C 1
ATOM 736 O O . PHE A 1 94 ? 8.845 14.049 -7.468 1.00 90.12 94 PHE A O 1
ATOM 743 N N . ASP A 1 95 ? 7.144 15.509 -7.658 1.00 88.19 95 ASP A N 1
ATOM 744 C CA . ASP A 1 95 ? 6.300 14.631 -8.458 1.00 88.19 95 ASP A CA 1
ATOM 745 C C . ASP A 1 95 ? 6.657 14.687 -9.957 1.00 88.19 95 ASP A C 1
ATOM 747 O O . ASP A 1 95 ? 7.454 15.516 -10.415 1.00 88.19 95 ASP A O 1
ATOM 751 N N . GLY A 1 96 ? 6.059 13.787 -10.739 1.00 87.44 96 GLY A N 1
ATOM 752 C CA . GLY A 1 96 ? 6.321 13.681 -12.172 1.00 87.44 96 GLY A CA 1
ATOM 753 C C . GLY A 1 96 ? 5.945 14.921 -12.984 1.00 87.44 96 GLY A C 1
ATOM 754 O O . GLY A 1 96 ? 6.573 15.167 -14.018 1.00 87.44 96 GLY A O 1
ATOM 755 N N . LYS A 1 97 ? 4.972 15.726 -12.530 1.00 88.62 97 LYS A N 1
ATOM 756 C CA . LYS A 1 97 ? 4.593 16.986 -13.192 1.00 88.62 97 LYS A CA 1
ATOM 757 C C . LYS A 1 97 ? 5.723 18.002 -13.079 1.00 88.62 97 LYS A C 1
ATOM 759 O O . LYS A 1 97 ? 6.210 18.476 -14.104 1.00 88.62 97 LYS A O 1
ATOM 764 N N . ILE A 1 98 ? 6.222 18.233 -11.865 1.00 91.06 98 ILE A N 1
ATOM 765 C CA . ILE A 1 98 ? 7.312 19.188 -11.621 1.00 91.06 98 ILE A CA 1
ATOM 766 C C . ILE A 1 98 ? 8.602 18.752 -12.333 1.00 91.06 98 ILE A C 1
ATOM 768 O O . ILE A 1 98 ? 9.309 19.581 -12.912 1.00 91.06 98 ILE A O 1
ATOM 772 N N . ILE A 1 99 ? 8.919 17.452 -12.315 1.00 92.69 99 ILE A N 1
ATOM 773 C CA . ILE A 1 99 ? 10.105 16.918 -13.007 1.00 92.69 99 ILE A CA 1
ATOM 774 C C . ILE A 1 99 ? 10.000 17.165 -14.515 1.00 92.69 99 ILE A C 1
ATOM 776 O O . ILE A 1 99 ? 10.957 17.639 -15.130 1.00 92.69 99 ILE A O 1
ATOM 780 N N . ARG A 1 100 ? 8.834 16.892 -15.109 1.00 92.69 100 ARG A N 1
ATOM 781 C CA . ARG A 1 100 ? 8.594 17.104 -16.539 1.00 92.69 100 ARG A CA 1
ATOM 782 C C . ARG A 1 100 ? 8.701 18.575 -16.918 1.00 92.69 100 ARG A C 1
ATOM 784 O O . ARG A 1 100 ? 9.405 18.888 -17.871 1.00 92.69 100 ARG A O 1
ATOM 791 N N . GLU A 1 101 ? 8.074 19.469 -16.161 1.00 92.88 101 GLU A N 1
ATOM 792 C CA . GLU A 1 101 ? 8.147 20.918 -16.393 1.00 92.88 101 GLU A CA 1
ATOM 793 C C . GLU A 1 101 ? 9.593 21.431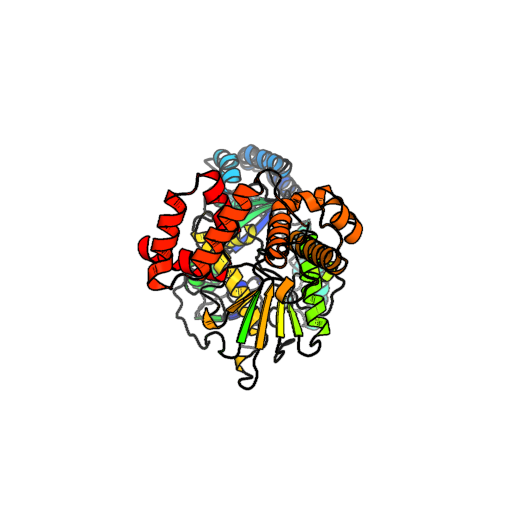 -16.413 1.00 92.88 101 GLU A C 1
ATOM 795 O O . GLU A 1 101 ? 9.955 22.246 -17.259 1.00 92.88 101 GLU A O 1
ATOM 800 N N . LYS A 1 102 ? 10.442 20.922 -15.512 1.00 93.06 102 LYS A N 1
ATOM 801 C CA . LYS A 1 102 ? 11.844 21.346 -15.397 1.00 93.06 102 LYS A CA 1
ATOM 802 C C . LYS A 1 102 ? 12.764 20.751 -16.465 1.00 93.06 102 LYS A C 1
ATOM 804 O O . LYS A 1 102 ? 13.774 21.374 -16.783 1.00 93.06 102 LYS A O 1
ATOM 809 N N . LEU A 1 103 ? 12.474 19.547 -16.966 1.00 95.12 103 LEU A N 1
ATOM 810 C CA . LEU A 1 103 ? 13.437 18.756 -17.747 1.00 95.12 103 LEU A CA 1
ATOM 811 C C . LEU A 1 103 ? 13.024 18.487 -19.196 1.00 95.12 103 LEU A C 1
ATOM 813 O O . LEU A 1 103 ? 13.900 18.263 -20.027 1.00 95.12 103 LEU A O 1
ATOM 817 N N . LEU A 1 104 ? 11.731 18.535 -19.532 1.00 92.94 104 LEU A N 1
ATOM 818 C CA . LEU A 1 104 ? 11.239 18.201 -20.876 1.00 92.94 104 LEU A CA 1
ATOM 819 C C . LEU A 1 104 ? 11.861 19.089 -21.964 1.00 92.94 104 LEU A C 1
ATOM 821 O O . LEU A 1 104 ? 12.230 18.595 -23.025 1.00 92.94 104 LEU A O 1
ATOM 825 N N . GLY A 1 105 ? 12.039 20.384 -21.683 1.00 92.25 105 GLY A N 1
ATOM 826 C CA . GLY A 1 105 ? 12.659 21.334 -22.615 1.00 92.25 105 GLY A CA 1
ATOM 827 C C . GLY A 1 105 ? 14.165 21.137 -22.829 1.00 92.25 105 GLY A C 1
ATOM 828 O O . GLY A 1 105 ? 14.742 21.802 -23.682 1.00 92.25 105 GLY A O 1
ATOM 829 N N . LEU A 1 106 ? 14.807 20.251 -22.061 1.00 93.06 106 LEU A N 1
ATOM 830 C CA . LEU A 1 106 ? 16.237 19.946 -22.166 1.00 93.06 106 LEU A CA 1
ATOM 831 C C . LEU A 1 106 ? 16.517 18.688 -23.002 1.00 93.06 106 LEU A C 1
ATOM 833 O O . LEU A 1 106 ? 17.679 18.316 -23.155 1.00 93.06 106 LEU A O 1
ATOM 837 N N . ILE A 1 107 ? 15.480 18.017 -23.517 1.00 90.81 107 ILE A N 1
ATOM 838 C CA . ILE A 1 107 ? 15.645 16.849 -24.386 1.00 90.81 107 ILE A CA 1
ATOM 839 C C . ILE A 1 107 ? 16.119 17.322 -25.771 1.00 90.81 107 ILE A C 1
ATOM 841 O O . ILE A 1 107 ? 15.448 18.157 -26.383 1.00 90.81 107 ILE A O 1
ATOM 845 N N . PRO A 1 108 ? 17.234 16.790 -26.304 1.00 85.50 108 PRO A N 1
ATOM 846 C CA . PRO A 1 108 ? 17.704 17.152 -27.637 1.00 85.50 108 PRO A CA 1
ATOM 847 C C . PRO A 1 108 ? 16.726 16.708 -28.731 1.00 85.50 108 PRO A C 1
ATOM 849 O O . PRO A 1 108 ? 16.274 15.564 -28.743 1.00 85.50 108 PRO A O 1
ATOM 852 N N . SER A 1 109 ? 16.451 17.587 -29.697 1.00 81.31 109 SER A N 1
ATOM 853 C CA . SER A 1 109 ? 15.482 17.341 -30.778 1.00 81.31 109 SER A CA 1
ATOM 854 C C . SER A 1 109 ? 15.868 16.190 -31.716 1.00 81.31 109 SER A C 1
ATOM 856 O O . SER A 1 109 ? 14.991 15.558 -32.294 1.00 81.31 109 SER A O 1
ATOM 858 N N . ASN A 1 110 ? 17.170 15.922 -31.865 1.00 80.69 110 ASN A N 1
ATOM 859 C CA . ASN A 1 110 ? 17.730 14.940 -32.803 1.00 80.69 110 ASN A CA 1
ATOM 860 C C . ASN A 1 110 ? 18.361 13.736 -32.082 1.00 80.69 110 ASN A C 1
ATOM 862 O O . ASN A 1 110 ? 19.313 13.143 -32.584 1.00 80.69 110 ASN A O 1
ATOM 866 N N . LEU A 1 111 ? 17.895 13.417 -30.872 1.00 84.44 111 LEU A N 1
ATOM 867 C CA . LEU A 1 111 ? 18.473 12.333 -30.089 1.00 84.44 111 LEU A CA 1
ATOM 868 C C . LEU A 1 111 ? 18.162 10.964 -30.708 1.00 84.44 111 LEU A C 1
ATOM 870 O O . LEU A 1 111 ? 17.000 10.570 -30.818 1.00 84.44 111 LEU A O 1
ATOM 874 N N . ASP A 1 112 ? 19.209 10.209 -31.030 1.00 84.38 112 ASP A N 1
ATOM 875 C CA . ASP A 1 112 ? 19.096 8.812 -31.443 1.00 84.38 112 ASP A CA 1
ATOM 876 C C . ASP A 1 112 ? 19.058 7.897 -30.207 1.00 84.38 112 ASP A C 1
ATOM 878 O O . ASP A 1 112 ? 20.079 7.599 -29.582 1.00 84.38 112 ASP A O 1
ATOM 882 N N . LEU A 1 113 ? 17.852 7.462 -29.831 1.00 82.00 113 LEU A N 1
ATOM 883 C CA . LEU A 1 113 ? 17.638 6.586 -28.675 1.00 82.00 113 LEU A CA 1
ATOM 884 C C . LEU A 1 113 ? 18.242 5.185 -28.852 1.00 82.00 113 LEU A C 1
ATOM 886 O O . LEU A 1 113 ? 18.514 4.529 -27.847 1.00 82.00 113 LEU A O 1
ATOM 890 N N . ILE A 1 114 ? 18.437 4.714 -30.089 1.00 83.56 114 ILE A N 1
ATOM 891 C CA . ILE A 1 114 ? 19.030 3.396 -30.355 1.00 83.56 114 ILE A CA 1
ATOM 892 C C . ILE A 1 114 ? 20.525 3.467 -30.059 1.00 83.56 114 ILE A C 1
ATOM 894 O O . ILE A 1 114 ? 21.014 2.709 -29.221 1.00 83.56 114 ILE A O 1
ATOM 898 N N . LYS A 1 115 ? 21.215 4.462 -30.629 1.00 84.31 115 LYS A N 1
ATOM 899 C CA . LYS A 1 115 ? 22.630 4.716 -30.318 1.00 84.31 115 LYS A CA 1
ATOM 900 C C . LYS A 1 115 ? 22.864 4.954 -28.834 1.00 84.31 115 LYS A C 1
ATOM 902 O O . LYS A 1 115 ? 23.833 4.455 -28.277 1.00 84.31 115 LYS A O 1
ATOM 907 N N . LEU A 1 116 ? 21.961 5.674 -28.167 1.00 86.25 116 LEU A N 1
ATOM 908 C CA . LEU A 1 116 ? 22.063 5.894 -26.726 1.00 86.25 116 LEU A CA 1
ATOM 909 C C . LEU A 1 116 ? 21.968 4.590 -25.922 1.00 86.25 116 LEU A C 1
ATOM 911 O O . LEU A 1 116 ? 22.693 4.424 -24.942 1.00 86.25 116 LEU A O 1
ATOM 915 N N . LYS A 1 117 ? 21.102 3.655 -26.327 1.00 85.44 117 LYS A N 1
ATOM 916 C CA . LYS A 1 117 ? 21.013 2.329 -25.698 1.00 85.44 117 LYS A CA 1
ATOM 917 C C . LYS A 1 117 ? 22.296 1.527 -25.888 1.00 85.44 117 LYS A C 1
ATOM 919 O O . LYS A 1 117 ? 22.812 0.978 -24.918 1.00 85.44 117 LYS A O 1
ATOM 924 N N . GLU A 1 118 ? 22.846 1.515 -27.096 1.00 84.06 118 GLU A N 1
ATOM 925 C CA . GLU A 1 118 ? 24.128 0.863 -27.395 1.00 84.06 118 GLU A CA 1
ATOM 926 C C . GLU A 1 118 ? 25.279 1.497 -26.591 1.00 84.06 118 GLU A C 1
ATOM 928 O O . GLU A 1 118 ? 26.090 0.804 -25.969 1.00 84.06 118 GLU A O 1
ATOM 933 N N . ALA A 1 119 ? 25.306 2.830 -26.504 1.00 84.00 119 ALA A N 1
ATOM 934 C CA . ALA A 1 119 ? 26.291 3.579 -25.731 1.00 84.00 119 ALA A CA 1
ATOM 935 C C . ALA A 1 119 ? 26.199 3.307 -24.221 1.00 84.00 119 ALA A C 1
ATOM 937 O O . ALA A 1 119 ? 27.220 3.317 -23.541 1.00 84.00 119 ALA A O 1
ATOM 938 N N . LEU A 1 120 ? 25.023 2.995 -23.686 1.00 86.75 120 LEU A N 1
ATOM 939 C CA . LEU A 1 120 ? 24.842 2.694 -22.263 1.00 86.75 120 LEU A CA 1
ATOM 940 C C . LEU A 1 120 ? 24.781 1.193 -21.960 1.00 86.75 120 LEU A C 1
ATOM 942 O O . LEU A 1 120 ? 24.501 0.812 -20.825 1.00 86.75 120 LEU A O 1
ATOM 946 N N . THR A 1 121 ? 25.036 0.328 -22.945 1.00 85.69 121 THR A N 1
ATOM 947 C CA . THR A 1 121 ? 25.044 -1.117 -22.715 1.00 85.69 121 THR A CA 1
ATOM 948 C C . THR A 1 121 ? 26.229 -1.502 -21.824 1.00 85.69 121 THR A C 1
ATOM 950 O O . THR A 1 121 ? 27.368 -1.266 -22.235 1.00 85.69 121 THR A O 1
ATOM 953 N N . PRO A 1 122 ? 25.992 -2.043 -20.608 1.00 83.31 122 PRO A N 1
ATOM 954 C CA . PRO A 1 122 ? 27.067 -2.452 -19.725 1.00 83.31 122 PRO A CA 1
ATOM 955 C C . PRO A 1 122 ? 27.700 -3.742 -20.236 1.00 83.31 122 PRO A C 1
ATOM 957 O O . PRO A 1 122 ? 27.037 -4.571 -20.864 1.00 83.31 122 PRO A O 1
ATOM 960 N N . ASP A 1 123 ? 28.971 -3.932 -19.904 1.00 81.00 123 ASP A N 1
ATOM 961 C CA . ASP A 1 123 ? 29.601 -5.233 -20.051 1.00 81.00 123 ASP A CA 1
ATOM 962 C C . ASP A 1 123 ? 29.100 -6.170 -18.943 1.00 81.00 123 ASP A C 1
ATOM 964 O O . ASP A 1 123 ? 29.337 -5.945 -17.756 1.00 81.00 123 ASP A O 1
ATOM 968 N N . LEU A 1 124 ? 28.374 -7.211 -19.345 1.00 78.75 124 LEU A N 1
ATOM 969 C CA . LEU A 1 124 ? 27.856 -8.253 -18.457 1.00 78.75 124 LEU A CA 1
ATOM 970 C C . LEU A 1 124 ? 28.660 -9.554 -18.564 1.00 78.75 124 LEU A C 1
ATOM 972 O O . LEU A 1 124 ? 28.214 -10.580 -18.057 1.00 78.75 124 LEU A O 1
ATOM 976 N N . SER A 1 125 ? 29.837 -9.535 -19.197 1.00 75.44 125 SER A N 1
ATOM 977 C CA . SER A 1 125 ? 30.702 -10.714 -19.353 1.00 75.44 125 SER A CA 1
ATOM 978 C C . SER A 1 125 ? 31.053 -11.384 -18.021 1.00 75.44 125 SER A C 1
ATOM 980 O O . SER A 1 125 ? 31.188 -12.601 -17.961 1.00 75.44 125 SER A O 1
ATOM 982 N N . PHE A 1 126 ? 31.106 -10.624 -16.923 1.00 72.25 126 PHE A N 1
ATOM 983 C CA . PHE A 1 126 ? 31.336 -11.159 -15.577 1.00 72.25 126 PHE A CA 1
ATOM 984 C C . PHE A 1 126 ? 30.186 -12.034 -15.043 1.00 72.25 126 PHE A C 1
ATOM 986 O O . PHE A 1 126 ? 30.385 -12.769 -14.077 1.00 72.25 126 PHE A O 1
ATOM 993 N N . LEU A 1 127 ? 28.986 -11.933 -15.628 1.00 67.81 127 LEU A N 1
ATOM 994 C CA . LEU A 1 127 ? 27.857 -12.820 -15.341 1.00 67.81 127 LEU A CA 1
ATOM 995 C C . LEU A 1 127 ? 27.921 -14.108 -16.162 1.00 67.81 127 LEU A C 1
ATOM 997 O O . LEU A 1 127 ? 27.160 -15.028 -15.870 1.00 67.81 127 LEU A O 1
ATOM 1001 N N . ASP A 1 128 ? 28.788 -14.178 -17.178 1.00 63.25 128 ASP A N 1
ATOM 1002 C CA . ASP A 1 128 ? 28.972 -15.374 -17.984 1.00 63.25 128 ASP A CA 1
ATOM 1003 C C . ASP A 1 128 ? 29.925 -16.344 -17.269 1.00 63.25 128 ASP A C 1
ATOM 1005 O O . ASP A 1 128 ? 31.144 -16.122 -17.224 1.00 63.25 128 ASP A O 1
ATOM 1009 N N . PRO A 1 129 ? 29.408 -17.454 -16.720 1.00 55.22 129 PRO A N 1
ATOM 1010 C CA . PRO A 1 129 ? 30.234 -18.415 -16.013 1.00 55.22 129 PRO A CA 1
ATOM 1011 C C . PRO A 1 129 ? 31.140 -19.235 -16.942 1.00 55.22 129 PRO A C 1
ATOM 1013 O O . PRO A 1 129 ? 32.042 -19.923 -16.459 1.00 55.22 129 PRO A O 1
ATOM 1016 N N . ILE A 1 130 ? 30.922 -19.162 -18.262 1.00 54.66 130 ILE A N 1
ATOM 1017 C CA . ILE A 1 130 ? 31.792 -19.778 -19.269 1.00 54.66 130 ILE A CA 1
ATOM 1018 C C . ILE A 1 130 ? 33.178 -19.120 -19.223 1.00 54.66 130 ILE A C 1
ATOM 1020 O O . ILE A 1 130 ? 34.187 -19.804 -19.410 1.00 54.66 130 ILE A O 1
ATOM 1024 N N . SER A 1 131 ? 33.240 -17.817 -18.915 1.00 50.47 131 SER A N 1
ATOM 1025 C CA . SER A 1 131 ? 34.481 -17.033 -18.937 1.00 50.47 131 SER A CA 1
ATOM 1026 C C . SER A 1 131 ? 35.507 -17.464 -17.880 1.00 50.47 131 SER A C 1
ATOM 1028 O O . SER A 1 131 ? 36.706 -17.405 -18.148 1.00 50.47 131 SER A O 1
ATOM 1030 N N . GLU A 1 132 ? 35.067 -17.957 -16.714 1.00 50.44 132 GLU A N 1
ATOM 1031 C CA . GLU A 1 132 ? 35.974 -18.412 -15.646 1.00 50.44 132 GLU A CA 1
ATOM 1032 C C . GLU A 1 132 ? 36.413 -19.879 -15.800 1.00 50.44 132 GLU A C 1
ATOM 1034 O O . GLU A 1 132 ? 37.498 -20.230 -15.336 1.00 50.44 132 GLU A O 1
ATOM 1039 N N . MET A 1 133 ? 35.599 -20.750 -16.417 1.00 51.62 133 MET A N 1
ATOM 1040 C CA . MET A 1 133 ? 35.781 -22.213 -16.312 1.00 51.62 133 MET A CA 1
ATOM 1041 C C . MET A 1 133 ? 35.752 -22.985 -17.644 1.00 51.62 133 MET A C 1
ATOM 1043 O O . MET A 1 133 ? 35.975 -24.194 -17.636 1.00 51.62 133 MET A O 1
ATOM 1047 N N . GLY A 1 134 ? 35.500 -22.334 -18.786 1.00 57.31 134 GLY A N 1
ATOM 1048 C CA . GLY A 1 134 ? 35.555 -22.965 -20.115 1.00 57.31 134 GLY A CA 1
ATOM 1049 C C . GLY A 1 134 ? 34.411 -23.936 -20.450 1.00 57.31 134 GLY A C 1
ATOM 1050 O O . GLY A 1 134 ? 34.385 -24.469 -21.557 1.00 57.31 134 GLY A O 1
ATOM 1051 N N . GLU A 1 135 ? 33.452 -24.142 -19.540 1.00 60.72 135 GLU A N 1
ATOM 1052 C CA . GLU A 1 135 ? 32.227 -24.928 -19.743 1.00 60.72 135 GLU A CA 1
ATOM 1053 C C . GLU A 1 135 ? 31.002 -24.173 -19.201 1.00 60.72 135 GLU A C 1
ATOM 1055 O O . GLU A 1 135 ? 31.089 -23.442 -18.212 1.00 60.72 135 GLU A O 1
ATOM 1060 N N . SER A 1 136 ? 29.840 -24.361 -19.831 1.00 58.56 136 SER A N 1
ATOM 1061 C CA . SER A 1 136 ? 28.585 -23.734 -19.403 1.00 58.56 136 SER A CA 1
ATOM 1062 C C . SER A 1 136 ? 28.050 -24.362 -18.115 1.00 58.56 136 SER A C 1
ATOM 1064 O O . SER A 1 136 ? 27.920 -25.582 -18.012 1.00 58.56 136 SER A O 1
ATOM 1066 N N . ILE A 1 137 ? 27.628 -23.535 -17.147 1.00 58.94 137 ILE A N 1
ATOM 1067 C CA . ILE A 1 137 ? 26.949 -23.997 -15.917 1.00 58.94 137 ILE A CA 1
ATOM 1068 C C . ILE A 1 137 ? 25.709 -24.844 -16.233 1.00 58.94 137 ILE A C 1
ATOM 1070 O O . ILE A 1 137 ? 25.359 -25.737 -15.455 1.00 58.94 137 ILE A O 1
ATOM 1074 N N . ALA A 1 138 ? 25.044 -24.599 -17.367 1.00 57.38 138 ALA A N 1
ATOM 1075 C CA . ALA A 1 138 ? 23.880 -25.375 -17.788 1.00 57.38 138 ALA A CA 1
ATOM 1076 C C . ALA A 1 138 ? 24.208 -26.869 -17.973 1.00 57.38 138 ALA A C 1
ATOM 1078 O O . ALA A 1 138 ? 23.377 -27.719 -17.629 1.00 57.38 138 ALA A O 1
ATOM 1079 N N . ASP A 1 139 ? 25.434 -27.165 -18.408 1.00 63.16 139 ASP A N 1
ATOM 1080 C CA . ASP A 1 139 ? 25.933 -28.507 -18.715 1.00 63.16 139 ASP A CA 1
ATOM 1081 C C . ASP A 1 139 ? 26.567 -29.200 -17.495 1.00 63.16 139 ASP A C 1
ATOM 1083 O O . ASP A 1 139 ? 26.843 -30.401 -17.521 1.00 63.16 139 ASP A O 1
ATOM 1087 N N . MET A 1 140 ? 26.731 -28.477 -16.381 1.00 66.31 140 MET A N 1
ATOM 1088 C CA . MET A 1 140 ? 27.354 -29.001 -15.167 1.00 66.31 140 MET A CA 1
ATOM 1089 C C . MET A 1 140 ? 26.394 -29.846 -14.298 1.00 66.31 140 MET A C 1
ATOM 1091 O O . MET A 1 140 ? 25.177 -29.608 -14.255 1.00 66.31 140 MET A O 1
ATOM 1095 N N . PRO A 1 141 ? 26.925 -30.810 -13.514 1.00 70.50 141 PRO A N 1
ATOM 1096 C CA . PRO A 1 141 ? 26.147 -31.590 -12.553 1.00 70.50 141 PRO A CA 1
ATOM 1097 C C . PRO A 1 141 ? 25.413 -30.722 -11.519 1.00 70.50 141 PRO A C 1
ATOM 1099 O O . PRO A 1 141 ? 25.898 -29.681 -11.079 1.00 70.50 141 PRO A O 1
ATOM 1102 N N . ALA A 1 142 ? 24.251 -31.186 -11.049 1.00 64.56 142 ALA A N 1
ATOM 1103 C CA . ALA A 1 142 ? 23.397 -30.428 -10.126 1.00 64.56 142 ALA A CA 1
ATOM 1104 C C . ALA A 1 142 ? 24.078 -30.040 -8.795 1.00 64.56 142 ALA A C 1
ATOM 1106 O O . ALA A 1 142 ? 23.772 -28.985 -8.245 1.00 64.56 142 ALA A O 1
ATOM 1107 N N . SER A 1 143 ? 25.003 -30.863 -8.292 1.00 63.47 143 SER A N 1
ATOM 1108 C CA . SER A 1 143 ? 25.807 -30.569 -7.096 1.00 63.47 143 SER A CA 1
ATOM 1109 C C . SER A 1 143 ? 26.758 -29.389 -7.301 1.00 63.47 143 SER A C 1
ATOM 1111 O O . SER A 1 143 ? 26.937 -28.590 -6.389 1.00 63.47 143 SER A O 1
ATOM 1113 N N . VAL A 1 144 ? 27.314 -29.259 -8.507 1.00 63.19 144 VAL A N 1
ATOM 1114 C CA . VAL A 1 144 ? 28.212 -28.170 -8.902 1.00 63.19 144 VAL A CA 1
ATOM 1115 C C . VAL A 1 144 ? 27.412 -26.886 -9.097 1.00 63.19 144 VAL A C 1
ATOM 1117 O O . VAL A 1 144 ? 27.761 -25.871 -8.509 1.00 63.19 144 VAL A O 1
ATOM 1120 N N . ARG A 1 145 ? 26.258 -26.946 -9.782 1.00 63.91 145 ARG A N 1
ATOM 1121 C CA . ARG A 1 145 ? 25.337 -25.797 -9.915 1.00 63.91 145 ARG A CA 1
ATOM 1122 C C . ARG A 1 145 ? 24.904 -25.215 -8.566 1.00 63.91 145 ARG A C 1
ATOM 1124 O O . ARG A 1 145 ? 24.787 -24.005 -8.431 1.00 63.91 145 ARG A O 1
ATOM 1131 N N . LYS A 1 146 ? 24.709 -26.066 -7.554 1.00 62.03 146 LYS A N 1
ATOM 1132 C CA . LYS A 1 146 ? 24.346 -25.639 -6.195 1.00 62.03 146 LYS A CA 1
ATOM 1133 C C . LYS A 1 146 ? 25.486 -24.914 -5.462 1.00 62.03 146 LYS A C 1
ATOM 1135 O O . LYS A 1 146 ? 25.208 -24.086 -4.612 1.00 62.03 146 LYS A O 1
ATOM 1140 N N . ALA A 1 147 ? 26.750 -25.176 -5.793 1.00 60.38 147 ALA A N 1
ATOM 1141 C CA . ALA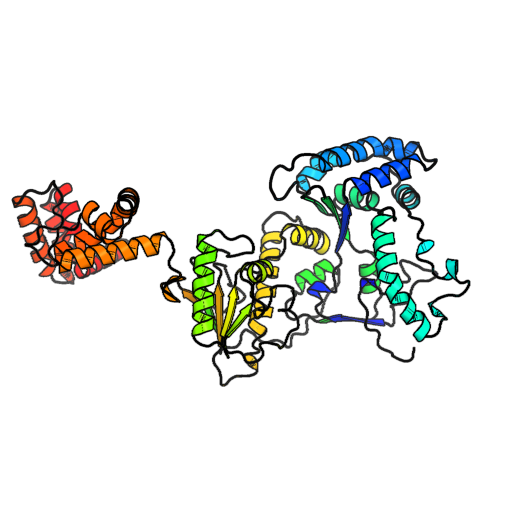 A 1 147 ? 27.874 -24.424 -5.229 1.00 60.38 147 ALA A CA 1
ATOM 1142 C C . ALA A 1 147 ? 27.952 -22.983 -5.778 1.00 60.38 147 ALA A C 1
ATOM 1144 O O . ALA A 1 147 ? 28.506 -22.105 -5.124 1.00 60.38 147 ALA A O 1
ATOM 1145 N N . PHE A 1 148 ? 27.354 -22.714 -6.947 1.00 59.09 148 PHE A N 1
ATOM 1146 C CA . PHE A 1 148 ? 27.286 -21.368 -7.525 1.00 59.09 148 PHE A CA 1
ATOM 1147 C C . PHE A 1 148 ? 26.200 -20.482 -6.893 1.00 59.09 148 PHE A C 1
ATOM 1149 O O . PHE A 1 148 ? 26.327 -19.266 -6.960 1.00 59.09 148 PHE A O 1
ATOM 1156 N N . SER A 1 149 ? 25.209 -21.038 -6.182 1.00 56.47 149 SER A N 1
ATOM 1157 C CA . SER A 1 149 ? 24.185 -20.213 -5.516 1.00 56.47 149 SER A CA 1
ATOM 1158 C C . SER A 1 149 ? 24.722 -19.390 -4.337 1.00 56.47 149 SER A C 1
ATOM 1160 O O . SER A 1 149 ? 24.113 -18.399 -3.959 1.00 56.47 149 SER A O 1
ATOM 1162 N N . GLU A 1 150 ? 25.856 -19.776 -3.740 1.00 52.75 150 GLU A N 1
ATOM 1163 C CA . GLU A 1 150 ? 26.546 -18.952 -2.729 1.00 52.75 150 GLU A CA 1
ATOM 1164 C C . GLU A 1 150 ? 27.361 -17.813 -3.372 1.00 52.75 150 GLU A C 1
ATOM 1166 O O . GLU A 1 150 ? 27.546 -16.769 -2.750 1.00 52.75 150 GLU A O 1
ATOM 1171 N N . LYS A 1 151 ? 27.789 -17.962 -4.638 1.00 59.88 151 LYS A N 1
ATOM 1172 C CA . LYS A 1 151 ? 28.385 -16.867 -5.424 1.00 59.88 151 LYS A CA 1
ATOM 1173 C C . LYS A 1 151 ? 27.332 -15.842 -5.874 1.00 59.88 151 LYS A C 1
ATOM 1175 O O . LYS A 1 151 ? 27.695 -14.683 -6.080 1.00 59.88 151 LYS A O 1
ATOM 1180 N N . ASP A 1 152 ? 26.053 -16.218 -5.970 1.00 63.19 152 ASP A N 1
ATOM 1181 C CA . ASP A 1 152 ? 24.974 -15.339 -6.450 1.00 63.19 152 ASP A CA 1
ATOM 1182 C C . ASP A 1 152 ? 24.792 -14.071 -5.605 1.00 63.19 152 ASP A C 1
ATOM 1184 O O . ASP A 1 152 ? 24.520 -13.017 -6.170 1.00 63.19 152 ASP A O 1
ATOM 1188 N N . SER A 1 153 ? 24.978 -14.110 -4.278 1.00 66.19 153 SER A N 1
ATOM 1189 C CA . SER A 1 153 ? 24.843 -12.895 -3.455 1.00 66.19 153 SER A CA 1
ATOM 1190 C C . SER A 1 153 ? 25.969 -11.896 -3.720 1.00 66.19 153 SER A C 1
ATOM 1192 O O . SER A 1 153 ? 25.711 -10.703 -3.857 1.00 66.19 153 SER A O 1
ATOM 1194 N N . SER A 1 154 ? 27.206 -12.382 -3.859 1.00 68.94 154 SER A N 1
ATOM 1195 C CA . SER A 1 154 ? 28.353 -11.544 -4.232 1.00 68.94 154 SER A CA 1
ATOM 1196 C C . SER A 1 154 ? 28.275 -11.047 -5.678 1.00 68.94 154 SER A C 1
ATOM 1198 O O . SER A 1 154 ? 28.636 -9.908 -5.952 1.00 68.94 154 SER A O 1
ATOM 1200 N N . LEU A 1 155 ? 27.764 -11.867 -6.604 1.00 72.38 155 LEU A N 1
ATOM 1201 C CA . LEU A 1 155 ? 27.510 -11.482 -7.995 1.00 72.38 155 LEU A CA 1
ATOM 1202 C C . LEU A 1 155 ? 26.385 -10.450 -8.096 1.00 72.38 155 LEU A C 1
ATOM 1204 O O . LEU A 1 155 ? 26.506 -9.517 -8.881 1.00 72.38 155 LEU A O 1
ATOM 1208 N N . ALA A 1 156 ? 25.327 -10.581 -7.295 1.00 71.06 156 ALA A N 1
ATOM 1209 C CA . ALA A 1 156 ? 24.245 -9.606 -7.221 1.00 71.06 156 ALA A CA 1
ATOM 1210 C C . ALA A 1 156 ? 24.736 -8.268 -6.655 1.00 71.06 156 ALA A C 1
ATOM 1212 O O . ALA A 1 156 ? 24.433 -7.226 -7.227 1.00 71.06 156 ALA A O 1
ATOM 1213 N N . GLU A 1 157 ? 25.543 -8.290 -5.590 1.00 74.88 157 GLU A N 1
ATOM 1214 C CA . GLU A 1 157 ? 26.160 -7.084 -5.028 1.00 74.88 157 GLU A CA 1
ATOM 1215 C C . GLU A 1 157 ? 27.123 -6.425 -6.026 1.00 74.88 157 GLU A C 1
ATOM 1217 O O . GLU A 1 157 ? 27.112 -5.204 -6.192 1.00 74.88 157 GLU A O 1
ATOM 1222 N N . LYS A 1 158 ? 27.918 -7.226 -6.745 1.00 74.88 158 LYS A N 1
ATOM 1223 C CA . LYS A 1 158 ? 28.789 -6.748 -7.823 1.00 74.88 158 LYS A CA 1
ATOM 1224 C C . LYS A 1 158 ? 27.975 -6.138 -8.965 1.00 74.88 158 LYS A C 1
ATOM 1226 O O . LYS A 1 158 ? 28.270 -5.033 -9.407 1.00 74.88 158 LYS A O 1
ATOM 1231 N N . ALA A 1 159 ? 26.911 -6.809 -9.401 1.00 75.81 159 ALA A N 1
ATOM 1232 C CA . ALA A 1 159 ? 26.022 -6.300 -10.435 1.00 75.81 159 ALA A CA 1
ATOM 1233 C C . ALA A 1 159 ? 25.356 -4.982 -10.006 1.00 75.81 159 ALA A C 1
ATOM 1235 O O . ALA A 1 159 ? 25.321 -4.035 -10.784 1.00 75.81 159 ALA A O 1
ATOM 1236 N N . GLU A 1 160 ? 24.890 -4.879 -8.762 1.00 75.81 160 GLU A N 1
ATOM 1237 C CA . GLU A 1 160 ? 24.256 -3.666 -8.238 1.00 75.81 160 GLU A CA 1
ATOM 1238 C C . GLU A 1 160 ? 25.233 -2.484 -8.125 1.00 75.81 160 GLU A C 1
ATOM 1240 O O . GLU A 1 160 ? 24.843 -1.341 -8.377 1.00 75.81 160 GLU A O 1
ATOM 1245 N N . ASN A 1 161 ? 26.498 -2.744 -7.775 1.00 76.19 161 ASN A N 1
ATOM 1246 C CA . ASN A 1 161 ? 27.480 -1.696 -7.495 1.00 76.19 161 ASN A CA 1
ATOM 1247 C C . ASN A 1 161 ? 28.378 -1.309 -8.677 1.00 76.19 161 ASN A C 1
ATOM 1249 O O . ASN A 1 161 ? 28.873 -0.176 -8.689 1.00 76.19 161 ASN A O 1
ATOM 1253 N N . GLU A 1 162 ? 28.625 -2.224 -9.615 1.00 76.69 162 GLU A N 1
ATOM 1254 C CA . GLU A 1 162 ? 29.608 -2.056 -10.697 1.00 76.69 162 GLU A CA 1
ATOM 1255 C C . GLU A 1 162 ? 28.969 -1.988 -12.092 1.00 76.69 162 GLU A C 1
ATOM 1257 O O . GLU A 1 162 ? 29.619 -1.550 -13.038 1.00 76.69 162 GLU A O 1
ATOM 1262 N N . THR A 1 163 ? 27.700 -2.384 -12.249 1.00 83.50 163 THR A N 1
ATOM 1263 C CA . THR A 1 163 ? 27.043 -2.360 -13.565 1.00 83.50 163 THR A CA 1
ATOM 1264 C C . THR A 1 163 ? 26.437 -0.992 -13.847 1.00 83.50 163 THR A C 1
ATOM 1266 O O . THR A 1 163 ? 25.618 -0.485 -13.077 1.00 83.50 163 THR A O 1
ATOM 1269 N N . LEU A 1 164 ? 26.772 -0.419 -15.004 1.00 86.88 164 LEU A N 1
ATOM 1270 C CA . LEU A 1 164 ? 26.148 0.810 -15.482 1.00 86.88 164 LEU A CA 1
ATOM 1271 C C . LEU A 1 164 ? 24.637 0.602 -15.683 1.00 86.88 164 LEU A C 1
ATOM 1273 O O . LEU A 1 164 ? 24.206 -0.210 -16.506 1.00 86.88 164 LEU A O 1
ATOM 1277 N N . LYS A 1 165 ? 23.817 1.366 -14.953 1.00 88.75 165 LYS A N 1
ATOM 1278 C CA . LYS A 1 165 ? 22.358 1.318 -15.105 1.00 88.75 165 LYS A CA 1
ATOM 1279 C C . LYS A 1 165 ? 21.934 1.942 -16.433 1.00 88.75 165 LYS A C 1
ATOM 1281 O O . LYS A 1 165 ? 22.182 3.117 -16.694 1.00 88.75 165 LYS A O 1
ATOM 1286 N N . GLN A 1 166 ? 21.185 1.191 -17.231 1.00 87.00 166 GLN A N 1
ATOM 1287 C CA . GLN A 1 166 ? 20.490 1.724 -18.401 1.00 87.00 166 GLN A CA 1
ATOM 1288 C C . GLN A 1 166 ? 19.187 2.399 -17.963 1.00 87.00 166 GLN A C 1
ATOM 1290 O O . GLN A 1 166 ? 18.172 1.734 -17.773 1.00 87.00 166 GLN A O 1
ATOM 1295 N N . TRP A 1 167 ? 19.229 3.712 -17.737 1.00 92.19 167 TRP A N 1
ATOM 1296 C CA . TRP A 1 167 ? 18.055 4.461 -17.273 1.00 92.19 167 TRP A CA 1
ATOM 1297 C C . TRP A 1 167 ? 17.703 5.671 -18.139 1.00 92.19 167 TRP A C 1
ATOM 1299 O O . TRP A 1 167 ? 16.543 6.077 -18.146 1.00 92.19 167 TRP A O 1
ATOM 1309 N N . ILE A 1 168 ? 18.664 6.261 -18.867 1.00 92.75 168 ILE A N 1
ATOM 1310 C CA . ILE A 1 168 ? 18.420 7.473 -19.669 1.00 92.75 168 ILE A CA 1
ATOM 1311 C C . ILE A 1 168 ? 17.363 7.255 -20.760 1.00 92.75 168 ILE A C 1
ATOM 1313 O O . ILE A 1 168 ? 16.473 8.100 -20.864 1.00 92.75 168 ILE A O 1
ATOM 1317 N N . PRO A 1 169 ? 17.408 6.185 -21.579 1.00 90.88 169 PRO A N 1
ATOM 1318 C CA . PRO A 1 169 ? 16.424 6.015 -22.649 1.00 90.88 169 PRO A CA 1
ATOM 1319 C C . PRO A 1 169 ? 14.991 5.947 -22.104 1.00 90.88 169 PRO A C 1
ATOM 1321 O O . PRO A 1 169 ? 14.097 6.649 -22.574 1.00 90.88 169 PRO A O 1
ATOM 1324 N N . GLU A 1 170 ? 14.795 5.165 -21.048 1.00 92.62 170 GLU A N 1
ATOM 1325 C CA . GLU A 1 170 ? 13.525 4.969 -20.353 1.00 92.62 170 GLU A CA 1
ATOM 1326 C C . GLU A 1 170 ? 13.080 6.254 -19.645 1.00 92.62 170 GLU A C 1
ATOM 1328 O O . GLU A 1 170 ? 11.893 6.587 -19.627 1.00 92.62 170 GLU A O 1
ATOM 1333 N N . PHE A 1 171 ? 14.027 7.021 -19.107 1.00 94.81 171 PHE A N 1
ATOM 1334 C CA . PHE A 1 171 ? 13.780 8.329 -18.514 1.00 94.81 171 PHE A CA 1
ATOM 1335 C C . PHE A 1 171 ? 13.300 9.351 -19.547 1.00 94.81 171 PHE A C 1
ATOM 1337 O O . PHE A 1 171 ? 12.344 10.082 -19.281 1.00 94.81 171 PHE A O 1
ATOM 1344 N N . ILE A 1 172 ? 13.909 9.382 -20.733 1.00 93.19 172 ILE A N 1
ATOM 1345 C CA . ILE A 1 172 ? 13.509 10.271 -21.830 1.00 93.19 172 ILE A CA 1
ATOM 1346 C C . ILE A 1 172 ? 12.120 9.896 -22.346 1.00 93.19 172 ILE A C 1
ATOM 1348 O O . ILE A 1 172 ? 11.256 10.768 -22.449 1.00 93.19 172 ILE A O 1
ATOM 1352 N N . ASP A 1 173 ? 11.864 8.607 -22.580 1.00 90.75 173 ASP A N 1
ATOM 1353 C CA . ASP A 1 173 ? 10.527 8.113 -22.931 1.00 90.75 173 ASP A CA 1
ATOM 1354 C C . ASP A 1 173 ? 9.490 8.494 -21.852 1.00 90.75 173 ASP A C 1
ATOM 1356 O O . ASP A 1 173 ? 8.380 8.941 -22.166 1.00 90.75 173 ASP A O 1
ATOM 1360 N N . SER A 1 174 ? 9.861 8.400 -20.572 1.00 92.19 174 SER A N 1
ATOM 1361 C CA . SER A 1 174 ? 9.001 8.797 -19.452 1.00 92.19 174 SER A CA 1
ATOM 1362 C C . SER A 1 174 ? 8.720 10.299 -19.445 1.00 92.19 174 SER A C 1
ATOM 1364 O O . SER A 1 174 ? 7.559 10.699 -19.332 1.00 92.19 174 SER A O 1
ATOM 1366 N N . LEU A 1 175 ? 9.736 11.146 -19.652 1.00 91.94 175 LEU A N 1
ATOM 1367 C CA . LEU A 1 175 ? 9.573 12.598 -19.810 1.00 91.94 175 LEU A CA 1
ATOM 1368 C C . LEU A 1 175 ? 8.680 12.964 -21.000 1.00 91.94 175 LEU A C 1
ATOM 1370 O O . LEU A 1 175 ? 8.018 13.997 -20.953 1.00 91.94 175 LEU A O 1
ATOM 1374 N N . GLN A 1 176 ? 8.628 12.125 -22.036 1.00 89.88 176 GLN A N 1
ATOM 1375 C CA . GLN A 1 176 ? 7.746 12.283 -23.197 1.00 89.88 176 GLN A CA 1
ATOM 1376 C C . GLN A 1 176 ? 6.333 11.716 -22.982 1.00 89.88 176 GLN A C 1
ATOM 1378 O O . GLN A 1 176 ? 5.463 11.915 -23.820 1.00 89.88 176 GLN A O 1
ATOM 1383 N N . GLY A 1 177 ? 6.060 11.080 -21.836 1.00 87.56 177 GLY A N 1
ATOM 1384 C CA . GLY A 1 177 ? 4.716 10.617 -21.457 1.00 87.56 177 GLY A CA 1
ATOM 1385 C C . GLY A 1 177 ? 4.494 9.115 -21.575 1.00 87.56 177 GLY A C 1
ATOM 1386 O O . GLY A 1 177 ? 3.391 8.659 -21.307 1.00 87.56 177 GLY A O 1
ATOM 1387 N N . LYS A 1 178 ? 5.523 8.335 -21.921 1.00 88.00 178 LYS A N 1
ATOM 1388 C CA . LYS A 1 178 ? 5.445 6.865 -22.006 1.00 88.00 178 LYS A CA 1
ATOM 1389 C C . LYS A 1 178 ? 5.809 6.164 -20.691 1.00 88.00 178 LYS A C 1
ATOM 1391 O O . LYS A 1 178 ? 6.105 4.972 -20.681 1.00 88.00 178 LYS A O 1
ATOM 1396 N N . GLY A 1 179 ? 5.845 6.916 -19.598 1.00 91.81 179 GLY A N 1
ATOM 1397 C CA . GLY A 1 179 ? 6.284 6.457 -18.293 1.00 91.81 179 GLY A CA 1
ATOM 1398 C C . GLY A 1 179 ? 5.944 7.460 -17.195 1.00 91.81 179 GLY A C 1
ATOM 1399 O O . GLY A 1 179 ? 5.391 8.531 -17.467 1.00 91.81 179 GLY A O 1
ATOM 1400 N N . TYR A 1 180 ? 6.295 7.127 -15.956 1.00 94.06 180 TYR A N 1
ATOM 1401 C CA . TYR A 1 180 ? 6.057 7.973 -14.788 1.00 94.06 180 TYR A CA 1
ATOM 1402 C C . TYR A 1 180 ? 7.351 8.197 -14.001 1.00 94.06 180 TYR A C 1
ATOM 1404 O O . TYR A 1 180 ? 8.246 7.352 -13.968 1.00 94.06 180 TYR A O 1
ATOM 1412 N N . LEU A 1 181 ? 7.466 9.386 -13.411 1.00 95.12 181 LEU A N 1
ATOM 1413 C CA . LEU A 1 181 ? 8.676 9.884 -12.770 1.00 95.12 181 LEU A CA 1
ATOM 1414 C C . LEU A 1 181 ? 8.336 10.386 -11.372 1.00 95.12 181 LEU A C 1
ATOM 1416 O O . LEU A 1 181 ? 7.310 11.031 -11.174 1.00 95.12 181 LEU A O 1
ATOM 1420 N N . SER A 1 182 ? 9.237 10.161 -10.424 1.00 94.50 182 SER A N 1
ATOM 1421 C CA . SER A 1 182 ? 9.175 10.794 -9.106 1.00 94.50 182 SER A CA 1
ATOM 1422 C C . SER A 1 182 ? 10.578 10.948 -8.542 1.00 94.50 182 SER A C 1
ATOM 1424 O O . SER A 1 182 ? 11.412 10.067 -8.747 1.00 94.50 182 SER A O 1
ATOM 1426 N N . LEU A 1 183 ? 10.832 11.995 -7.771 1.00 94.50 183 LEU A N 1
ATOM 1427 C CA . LEU A 1 183 ? 12.102 12.207 -7.087 1.00 94.50 183 LEU A CA 1
ATOM 1428 C C . LEU A 1 183 ? 11.825 12.375 -5.600 1.00 94.50 183 LEU A C 1
ATOM 1430 O O . LEU A 1 183 ? 11.266 13.384 -5.191 1.00 94.50 183 LEU A O 1
ATOM 1434 N N . ASN A 1 184 ? 12.228 11.398 -4.793 1.00 92.44 184 ASN A N 1
ATOM 1435 C CA . ASN A 1 184 ? 12.041 11.420 -3.344 1.00 92.44 184 ASN A CA 1
ATOM 1436 C C . ASN A 1 184 ? 13.321 10.932 -2.654 1.00 92.44 184 ASN A C 1
ATOM 1438 O O . ASN A 1 184 ? 13.967 10.009 -3.142 1.00 92.44 184 ASN A O 1
ATOM 1442 N N . ASN A 1 185 ? 13.700 11.558 -1.535 1.00 89.69 185 ASN A N 1
ATOM 1443 C CA . ASN A 1 185 ? 14.908 11.232 -0.770 1.00 89.69 185 ASN A CA 1
ATOM 1444 C C . ASN A 1 185 ? 16.173 11.135 -1.642 1.00 89.69 185 ASN A C 1
ATOM 1446 O O . ASN A 1 185 ? 16.961 10.209 -1.488 1.00 89.69 185 ASN A O 1
ATOM 1450 N N . HIS A 1 186 ? 16.349 12.081 -2.572 1.00 91.62 186 HIS A N 1
ATOM 1451 C CA . HIS A 1 186 ? 17.487 12.125 -3.503 1.00 91.62 186 HIS A CA 1
ATOM 1452 C C . HIS A 1 186 ? 17.583 10.919 -4.460 1.00 91.62 186 HIS A C 1
ATOM 1454 O O . HIS A 1 186 ? 18.640 10.673 -5.036 1.00 91.62 186 HIS A O 1
ATOM 1460 N N . ILE A 1 187 ? 16.485 10.181 -4.650 1.00 93.81 187 ILE A N 1
ATOM 1461 C CA . ILE A 1 187 ? 16.383 9.057 -5.585 1.00 93.81 187 ILE A CA 1
ATOM 1462 C C . ILE A 1 187 ? 15.333 9.389 -6.643 1.00 93.81 187 ILE A C 1
ATOM 1464 O O . ILE A 1 187 ? 14.146 9.548 -6.339 1.00 93.81 187 ILE A O 1
ATOM 1468 N N . LEU A 1 188 ? 15.769 9.462 -7.898 1.00 95.56 188 LEU A N 1
ATOM 1469 C CA . LEU A 1 188 ? 14.896 9.542 -9.060 1.00 95.56 188 LEU A CA 1
ATOM 1470 C C . LEU A 1 188 ? 14.399 8.132 -9.395 1.00 95.56 188 LEU A C 1
ATOM 1472 O O . LEU A 1 188 ? 15.183 7.231 -9.671 1.00 95.56 188 LEU A O 1
ATOM 1476 N N . SER A 1 189 ? 13.088 7.937 -9.358 1.00 96.00 189 SER A N 1
ATOM 1477 C CA . SER A 1 189 ? 12.434 6.698 -9.779 1.00 96.00 189 SER A CA 1
ATOM 1478 C C . SER A 1 189 ? 11.830 6.898 -11.161 1.00 96.00 189 SER A C 1
ATOM 1480 O O . SER A 1 189 ? 11.051 7.833 -11.367 1.00 96.00 189 SER A O 1
ATOM 1482 N N . VAL A 1 190 ? 12.204 6.020 -12.085 1.00 96.06 190 VAL A N 1
ATOM 1483 C CA . VAL A 1 190 ? 11.760 6.015 -13.478 1.00 96.06 190 VAL A CA 1
ATOM 1484 C C . VAL A 1 190 ? 10.987 4.734 -13.722 1.00 96.06 190 VAL A C 1
ATOM 1486 O O . VAL A 1 190 ? 11.575 3.653 -13.683 1.00 96.06 190 VAL A O 1
ATOM 1489 N N . SER A 1 191 ? 9.688 4.860 -13.969 1.00 95.25 191 SER A N 1
ATOM 1490 C CA . SER A 1 191 ? 8.819 3.714 -14.213 1.00 95.25 191 SER A CA 1
ATOM 1491 C C . SER A 1 191 ? 8.355 3.649 -15.650 1.00 95.25 191 SER A C 1
ATOM 1493 O O . SER A 1 191 ? 7.978 4.659 -16.243 1.00 95.25 191 SER A O 1
ATOM 1495 N N . PHE A 1 192 ? 8.371 2.439 -16.192 1.00 93.75 192 PHE A N 1
ATOM 1496 C CA . PHE A 1 192 ? 8.053 2.149 -17.582 1.00 93.75 192 PHE A CA 1
ATOM 1497 C C . PHE A 1 192 ? 7.498 0.732 -17.725 1.00 93.75 192 PHE A C 1
ATOM 1499 O O . PHE A 1 192 ? 7.606 -0.107 -16.830 1.00 93.75 192 PHE A O 1
ATOM 1506 N N . LEU A 1 193 ? 6.894 0.472 -18.878 1.00 92.25 193 LEU A N 1
ATOM 1507 C CA . LEU A 1 193 ? 6.261 -0.803 -19.187 1.00 92.25 193 LEU A CA 1
ATOM 1508 C C . LEU A 1 193 ? 7.297 -1.916 -19.410 1.00 92.25 193 LEU A C 1
ATOM 1510 O O . LEU A 1 193 ? 8.230 -1.762 -20.205 1.00 92.25 193 LEU A O 1
ATOM 1514 N N . ASP A 1 194 ? 7.096 -3.075 -18.786 1.00 91.88 194 ASP A N 1
ATOM 1515 C CA . ASP A 1 194 ? 7.869 -4.286 -19.047 1.00 91.88 194 ASP A CA 1
ATOM 1516 C C . ASP A 1 194 ? 7.428 -4.940 -20.362 1.00 91.88 194 ASP A C 1
ATOM 1518 O O . ASP A 1 194 ? 6.654 -5.899 -20.401 1.00 91.88 194 ASP A O 1
ATOM 1522 N N . LYS A 1 195 ? 7.963 -4.412 -21.466 1.00 90.44 195 LYS A N 1
ATOM 1523 C CA . LYS A 1 195 ? 7.697 -4.909 -22.824 1.00 90.44 195 LYS A CA 1
ATOM 1524 C C . LYS A 1 195 ? 8.013 -6.397 -22.981 1.00 90.44 195 LYS A C 1
ATOM 1526 O O . LYS A 1 195 ? 7.315 -7.086 -23.716 1.00 90.44 195 LYS A O 1
ATOM 1531 N N . ARG A 1 196 ? 9.035 -6.896 -22.278 1.00 92.00 196 ARG A N 1
ATOM 1532 C CA . ARG A 1 196 ? 9.428 -8.310 -22.316 1.00 92.00 196 ARG A CA 1
ATOM 1533 C C . ARG A 1 196 ? 8.353 -9.182 -21.680 1.00 92.00 196 ARG A C 1
ATOM 1535 O O . ARG A 1 196 ? 7.945 -10.174 -22.269 1.00 92.00 196 ARG A O 1
ATOM 1542 N N . PHE A 1 197 ? 7.880 -8.802 -20.496 1.00 91.94 197 PHE A N 1
ATOM 1543 C CA . PHE A 1 197 ? 6.832 -9.554 -19.811 1.00 91.94 197 PHE A CA 1
ATOM 1544 C C . PHE A 1 197 ? 5.513 -9.546 -20.596 1.00 91.94 197 PHE A C 1
ATOM 1546 O O . PHE A 1 197 ? 4.889 -10.593 -20.748 1.00 91.94 197 PHE A O 1
ATOM 1553 N N . LEU A 1 198 ? 5.138 -8.405 -21.183 1.00 91.88 198 LEU A N 1
ATOM 1554 C CA . LEU A 1 198 ? 3.974 -8.337 -22.070 1.00 91.88 198 LEU A CA 1
ATOM 1555 C C . LEU A 1 198 ? 4.125 -9.202 -23.324 1.00 91.88 198 LEU A C 1
ATOM 1557 O O . LEU A 1 198 ? 3.165 -9.851 -23.724 1.00 91.88 198 LEU A O 1
ATOM 1561 N N . ALA A 1 199 ? 5.308 -9.244 -23.938 1.00 93.50 199 ALA A N 1
ATOM 1562 C CA . ALA A 1 199 ? 5.561 -10.121 -25.078 1.00 93.50 199 ALA A CA 1
ATOM 1563 C C . ALA A 1 199 ? 5.391 -11.604 -24.703 1.00 93.50 199 ALA A C 1
ATOM 1565 O O . ALA A 1 199 ? 4.728 -12.340 -25.427 1.00 93.50 199 ALA A O 1
ATOM 1566 N N . ILE A 1 200 ? 5.892 -12.020 -23.532 1.00 94.12 200 ILE A N 1
ATOM 1567 C CA . ILE A 1 200 ? 5.699 -13.384 -23.005 1.00 94.12 200 ILE A CA 1
ATOM 1568 C C . ILE A 1 200 ? 4.210 -13.699 -22.830 1.00 94.12 200 ILE A C 1
ATOM 1570 O O . ILE A 1 200 ? 3.745 -14.753 -23.256 1.00 94.12 200 ILE A O 1
ATOM 1574 N N . ILE A 1 201 ? 3.464 -12.782 -22.208 1.00 93.19 201 ILE A N 1
ATOM 1575 C CA . ILE A 1 201 ? 2.018 -12.916 -22.013 1.00 93.19 201 ILE A CA 1
ATOM 1576 C C . ILE A 1 201 ? 1.307 -13.063 -23.368 1.00 93.19 201 ILE A C 1
ATOM 1578 O O . ILE A 1 201 ? 0.494 -13.964 -23.530 1.00 93.19 201 ILE A O 1
ATOM 1582 N N . ASN A 1 202 ? 1.639 -12.227 -24.352 1.00 92.38 202 ASN A N 1
ATOM 1583 C CA . ASN A 1 202 ? 0.968 -12.222 -25.654 1.00 92.38 202 ASN A CA 1
ATOM 1584 C C . ASN A 1 202 ? 1.300 -13.436 -26.536 1.00 92.38 202 ASN A C 1
ATOM 1586 O O . ASN A 1 202 ? 0.484 -13.812 -27.373 1.00 92.38 202 ASN A O 1
ATOM 1590 N N . GLU A 1 203 ? 2.477 -14.046 -26.378 1.00 94.38 203 GLU A N 1
ATOM 1591 C CA . GLU A 1 203 ? 2.861 -15.251 -27.127 1.00 94.38 203 GLU A CA 1
ATOM 1592 C C . GLU A 1 203 ? 2.375 -16.556 -26.484 1.00 94.38 203 GLU A C 1
ATOM 1594 O O . GLU A 1 203 ? 2.338 -17.592 -27.150 1.00 94.38 203 GLU A O 1
ATOM 1599 N N . ALA A 1 204 ? 2.023 -16.534 -25.196 1.00 94.81 204 ALA A N 1
ATOM 1600 C CA . ALA A 1 204 ? 1.589 -17.725 -24.480 1.00 94.81 204 ALA A CA 1
ATOM 1601 C C . ALA A 1 204 ? 0.272 -18.283 -25.036 1.00 94.81 204 ALA A C 1
ATOM 1603 O O . ALA A 1 204 ? -0.721 -17.574 -25.185 1.00 94.81 204 ALA A O 1
ATOM 1604 N N . ALA A 1 205 ? 0.234 -19.600 -25.250 1.00 95.19 205 ALA A N 1
ATOM 1605 C CA . ALA A 1 205 ? -0.948 -20.306 -25.747 1.00 95.19 205 ALA A CA 1
ATOM 1606 C C . ALA A 1 205 ? -2.175 -20.146 -24.837 1.00 95.19 205 ALA A C 1
ATOM 1608 O O . ALA A 1 205 ? -3.319 -20.148 -25.293 1.00 95.19 205 ALA A O 1
ATOM 1609 N N . LYS A 1 206 ? -1.937 -20.093 -23.521 1.00 94.75 206 LYS A N 1
ATOM 1610 C CA . LYS A 1 206 ? -2.981 -19.957 -22.507 1.00 94.75 206 LYS A CA 1
ATOM 1611 C C . LYS A 1 206 ? -2.433 -19.265 -21.273 1.00 94.75 206 LYS A C 1
ATOM 1613 O O . LYS A 1 206 ? -1.325 -19.565 -20.836 1.00 94.75 206 LYS A O 1
ATOM 1618 N N . ILE A 1 207 ? -3.251 -18.414 -20.666 1.00 94.62 207 ILE A N 1
ATOM 1619 C CA . ILE A 1 207 ? -2.898 -17.709 -19.438 1.00 94.62 207 ILE A CA 1
ATOM 1620 C C . ILE A 1 207 ? -4.009 -17.897 -18.417 1.00 94.62 207 ILE A C 1
ATOM 1622 O O . ILE A 1 207 ? -5.192 -17.811 -18.742 1.00 94.62 207 ILE A O 1
ATOM 1626 N N . ILE A 1 208 ? -3.619 -18.197 -17.184 1.00 94.31 208 ILE A N 1
ATOM 1627 C CA . ILE A 1 208 ? -4.517 -18.355 -16.047 1.00 94.31 208 ILE A CA 1
ATOM 1628 C C . ILE A 1 208 ? -4.019 -17.430 -14.944 1.00 94.31 208 ILE A C 1
ATOM 1630 O O . ILE A 1 208 ? -2.917 -17.604 -14.426 1.00 94.31 208 ILE A O 1
ATOM 1634 N N . PHE A 1 209 ? -4.843 -16.458 -14.574 1.00 93.44 209 PHE A N 1
ATOM 1635 C CA . PHE A 1 209 ? -4.590 -15.586 -13.435 1.00 93.44 209 PHE A CA 1
ATOM 1636 C C . PHE A 1 209 ? -5.379 -16.097 -12.234 1.00 93.44 209 PHE A C 1
ATOM 1638 O O . PHE A 1 209 ? -6.594 -16.281 -12.315 1.00 93.44 209 PHE A O 1
ATOM 1645 N N . LEU A 1 210 ? -4.687 -16.352 -11.127 1.00 91.62 210 LEU A N 1
ATOM 1646 C CA . LEU A 1 210 ? -5.292 -16.780 -9.875 1.00 91.62 210 LEU A CA 1
ATOM 1647 C C . LEU A 1 210 ? -5.173 -15.643 -8.865 1.00 91.62 210 LEU A C 1
ATOM 1649 O O . LEU A 1 210 ? -4.079 -15.310 -8.407 1.00 91.62 210 LEU A O 1
ATOM 1653 N N . SER A 1 211 ? -6.314 -15.059 -8.511 1.00 87.75 211 SER A N 1
ATOM 1654 C CA . SER A 1 211 ? -6.403 -13.989 -7.523 1.00 87.75 211 SER A CA 1
ATOM 1655 C C . SER A 1 211 ? -7.657 -14.128 -6.671 1.00 87.75 211 SER A C 1
ATOM 1657 O O . SER A 1 211 ? -8.721 -14.499 -7.162 1.00 87.75 211 SER A O 1
ATOM 1659 N N . ALA A 1 212 ? -7.539 -13.779 -5.390 1.00 81.50 212 ALA A N 1
ATOM 1660 C CA . ALA A 1 212 ? -8.679 -13.662 -4.484 1.00 81.50 212 ALA A CA 1
ATOM 1661 C C . ALA A 1 212 ? -9.306 -12.252 -4.483 1.00 81.50 212 ALA A C 1
ATOM 1663 O O . ALA A 1 212 ? -10.405 -12.052 -3.950 1.00 81.50 212 ALA A O 1
ATOM 1664 N N . THR A 1 213 ? -8.584 -11.251 -4.995 1.00 84.19 213 THR A N 1
ATOM 1665 C CA . THR A 1 213 ? -8.857 -9.841 -4.672 1.00 84.19 213 THR A CA 1
ATOM 1666 C C . THR A 1 213 ? -8.565 -8.831 -5.779 1.00 84.19 213 THR A C 1
ATOM 1668 O O . THR A 1 213 ? -8.881 -7.660 -5.596 1.00 84.19 213 THR A O 1
ATOM 1671 N N . GLU A 1 214 ? -7.965 -9.238 -6.894 1.00 85.06 214 GLU A N 1
ATOM 1672 C CA . GLU A 1 214 ? -7.749 -8.361 -8.045 1.00 85.06 214 GLU A CA 1
ATOM 1673 C C . GLU A 1 214 ? -9.069 -8.093 -8.784 1.00 85.06 214 GLU A C 1
ATOM 1675 O O . GLU A 1 214 ? -9.952 -8.952 -8.838 1.00 85.06 214 GLU A O 1
ATOM 1680 N N . SER A 1 215 ? -9.194 -6.900 -9.361 1.00 84.19 215 SER A N 1
ATOM 1681 C CA . SER A 1 215 ? -10.310 -6.560 -10.250 1.00 84.19 215 SER A CA 1
ATOM 1682 C C . SER A 1 215 ? -9.965 -6.941 -11.688 1.00 84.19 215 SER A C 1
ATOM 1684 O O . SER A 1 215 ? -8.832 -6.697 -12.119 1.00 84.19 215 SER A O 1
ATOM 1686 N N . ILE A 1 216 ? -10.942 -7.439 -12.448 1.00 88.38 216 ILE A N 1
ATOM 1687 C CA . ILE A 1 216 ? -10.758 -7.745 -13.875 1.00 88.38 216 ILE A CA 1
ATOM 1688 C C . ILE A 1 216 ? -10.290 -6.494 -14.615 1.00 88.38 216 ILE A C 1
ATOM 1690 O O . ILE A 1 216 ? -9.310 -6.554 -15.343 1.00 88.38 216 ILE A O 1
ATOM 1694 N N . GLU A 1 217 ? -10.919 -5.350 -14.352 1.00 87.19 217 GLU A N 1
ATOM 1695 C CA . GLU A 1 217 ? -10.666 -4.094 -15.055 1.00 87.19 217 GLU A CA 1
ATOM 1696 C C . GLU A 1 217 ? -9.204 -3.652 -14.916 1.00 87.19 217 GLU A C 1
ATOM 1698 O O . GLU A 1 217 ? -8.564 -3.305 -15.907 1.00 87.19 217 GLU A O 1
ATOM 1703 N N . ASN A 1 218 ? -8.635 -3.713 -13.704 1.00 84.56 218 ASN A N 1
ATOM 1704 C CA . ASN A 1 218 ? -7.219 -3.386 -13.504 1.00 84.56 218 ASN A CA 1
ATOM 1705 C C . ASN A 1 218 ? -6.288 -4.402 -14.177 1.00 84.56 218 ASN A C 1
ATOM 1707 O O . ASN A 1 218 ? -5.216 -4.020 -14.644 1.00 84.56 218 ASN A O 1
ATOM 1711 N N . LEU A 1 219 ? -6.650 -5.687 -14.192 1.00 88.50 219 LEU A N 1
ATOM 1712 C CA . LEU A 1 219 ? -5.813 -6.736 -14.771 1.00 88.50 219 LEU A CA 1
ATOM 1713 C C . LEU A 1 219 ? -5.822 -6.681 -16.305 1.00 88.50 219 LEU A C 1
ATOM 1715 O O . LEU A 1 219 ? -4.764 -6.786 -16.927 1.00 88.50 219 LEU A O 1
ATOM 1719 N N . GLU A 1 220 ? -6.987 -6.453 -16.909 1.00 91.12 220 GLU A N 1
ATOM 1720 C CA . GLU A 1 220 ? -7.147 -6.207 -18.345 1.00 91.12 220 GLU A CA 1
ATOM 1721 C C . GLU A 1 220 ? -6.410 -4.932 -18.764 1.00 91.12 220 GLU A C 1
ATOM 1723 O O . GLU A 1 220 ? -5.630 -4.970 -19.712 1.00 91.12 220 GLU A O 1
ATOM 1728 N N . ALA A 1 221 ? -6.561 -3.830 -18.016 1.00 87.06 221 ALA A N 1
ATOM 1729 C CA . ALA A 1 221 ? -5.827 -2.592 -18.287 1.00 87.06 221 ALA A CA 1
ATOM 1730 C C . ALA A 1 221 ? -4.305 -2.813 -18.259 1.00 87.06 221 ALA A C 1
ATOM 1732 O O . ALA A 1 221 ? -3.596 -2.380 -19.166 1.00 87.06 221 ALA A O 1
ATOM 1733 N N . ARG A 1 222 ? -3.819 -3.554 -17.256 1.00 87.19 222 ARG A N 1
ATOM 1734 C CA . ARG A 1 222 ? -2.391 -3.822 -17.042 1.00 87.19 222 ARG A CA 1
ATOM 1735 C C . ARG A 1 222 ? -1.779 -4.711 -18.113 1.00 87.19 222 ARG A C 1
ATOM 1737 O O . ARG A 1 222 ? -0.634 -4.485 -18.505 1.00 87.19 222 ARG A O 1
ATOM 1744 N N . THR A 1 223 ? -2.506 -5.742 -18.533 1.00 88.44 223 THR A N 1
ATOM 1745 C CA . THR A 1 223 ? -2.007 -6.774 -19.458 1.00 88.44 223 THR A CA 1
ATOM 1746 C C . THR A 1 223 ? -2.356 -6.494 -20.918 1.00 88.44 223 THR A C 1
ATOM 1748 O O . THR A 1 223 ? -1.711 -7.044 -21.806 1.00 88.44 223 THR A O 1
ATOM 1751 N N . GLY A 1 224 ? -3.358 -5.652 -21.179 1.00 88.56 224 GLY A N 1
ATOM 1752 C CA . GLY A 1 224 ? -3.932 -5.438 -22.508 1.00 88.56 224 GLY A CA 1
ATOM 1753 C C . GLY A 1 224 ? -4.770 -6.616 -23.019 1.00 88.56 224 GLY A C 1
ATOM 1754 O O . GLY A 1 224 ? -5.168 -6.620 -24.183 1.00 88.56 224 GLY A O 1
ATOM 1755 N N . LEU A 1 225 ? -5.023 -7.622 -22.178 1.00 91.00 225 LEU A N 1
ATOM 1756 C CA . LEU A 1 225 ? -5.805 -8.801 -22.532 1.00 91.00 225 LEU A CA 1
ATOM 1757 C C . LEU A 1 225 ? -7.278 -8.614 -22.188 1.00 91.00 225 LEU A C 1
ATOM 1759 O O . LEU A 1 225 ? -7.620 -7.891 -21.260 1.00 91.00 225 LEU A O 1
ATOM 1763 N N . LYS A 1 226 ? -8.137 -9.350 -22.896 1.00 93.06 226 LYS A N 1
ATOM 1764 C CA . LYS A 1 226 ? -9.515 -9.598 -22.471 1.00 93.06 226 LYS A CA 1
ATOM 1765 C C . LYS A 1 226 ? -9.549 -10.870 -21.626 1.00 93.06 226 LYS A C 1
ATOM 1767 O O . LYS A 1 226 ? -9.031 -11.898 -22.065 1.00 93.06 226 LYS A O 1
ATOM 1772 N N . ILE A 1 227 ? -10.143 -10.807 -20.440 1.00 92.81 227 ILE A N 1
ATOM 1773 C CA . ILE A 1 227 ? -10.056 -11.864 -19.430 1.00 92.81 227 ILE A CA 1
ATOM 1774 C C . ILE A 1 227 ? -11.452 -12.389 -19.096 1.00 92.81 227 ILE A C 1
ATOM 1776 O O . ILE A 1 227 ? -12.328 -11.656 -18.643 1.00 92.81 227 ILE A O 1
ATOM 1780 N N . ASP A 1 228 ? -11.640 -13.698 -19.259 1.00 92.94 228 ASP A N 1
ATOM 1781 C CA . ASP A 1 228 ? -12.854 -14.378 -18.816 1.00 92.94 228 ASP A CA 1
ATOM 1782 C C . ASP A 1 228 ? -12.779 -14.669 -17.309 1.00 92.94 228 ASP A C 1
ATOM 1784 O O . ASP A 1 228 ? -11.928 -15.436 -16.845 1.00 92.94 228 ASP A O 1
ATOM 1788 N N . LEU A 1 229 ? -13.685 -14.072 -16.529 1.00 89.75 229 LEU A N 1
ATOM 1789 C CA . LEU A 1 229 ? -13.759 -14.308 -15.089 1.00 89.75 229 LEU A CA 1
ATOM 1790 C C . LEU A 1 229 ? -14.426 -15.645 -14.776 1.00 89.75 229 LEU A C 1
ATOM 1792 O O . LEU A 1 229 ? -15.588 -15.882 -15.105 1.00 89.75 229 LEU A O 1
ATOM 1796 N N . ILE A 1 230 ? -13.720 -16.460 -13.998 1.00 88.94 230 ILE A N 1
ATOM 1797 C CA . ILE A 1 230 ? -14.284 -17.613 -13.304 1.00 88.94 230 ILE A CA 1
ATOM 1798 C C . ILE A 1 230 ? -14.187 -17.329 -11.807 1.00 88.94 230 ILE A C 1
ATOM 1800 O O . ILE A 1 230 ? -13.095 -17.316 -11.244 1.00 88.94 230 ILE A O 1
ATOM 1804 N N . THR A 1 231 ? -15.329 -17.097 -11.157 1.00 82.62 231 THR A N 1
ATOM 1805 C CA . THR A 1 231 ? -15.391 -16.883 -9.707 1.00 82.62 231 THR A CA 1
ATOM 1806 C C . THR A 1 231 ? -15.917 -18.122 -8.993 1.00 82.62 231 THR A C 1
ATOM 1808 O O . THR A 1 231 ? -16.942 -18.691 -9.362 1.00 82.62 231 THR A O 1
ATOM 1811 N N . THR A 1 232 ? -15.204 -18.542 -7.953 1.00 72.94 232 THR A N 1
ATOM 1812 C CA . THR A 1 232 ? -15.609 -19.608 -7.022 1.00 72.94 232 THR A CA 1
ATOM 1813 C C . THR A 1 232 ? -15.795 -19.076 -5.596 1.00 72.94 232 THR A C 1
ATOM 1815 O O . THR A 1 232 ? -16.086 -19.845 -4.681 1.00 72.94 232 THR A O 1
ATOM 1818 N N . GLY A 1 233 ? -15.616 -17.764 -5.394 1.00 67.31 233 GLY A N 1
ATOM 1819 C CA . GLY A 1 233 ? -15.650 -17.109 -4.088 1.00 67.31 233 GLY A CA 1
ATOM 1820 C C . GLY A 1 233 ? -17.047 -16.646 -3.674 1.00 67.31 233 GLY A C 1
ATOM 1821 O O . GLY A 1 233 ? -17.855 -16.242 -4.508 1.00 67.31 233 GLY A O 1
ATOM 1822 N N . GLY A 1 234 ? -17.312 -16.681 -2.367 1.00 73.50 234 GLY A N 1
ATOM 1823 C CA . GLY A 1 234 ? -18.505 -16.101 -1.745 1.00 73.50 234 GLY A CA 1
ATOM 1824 C C . GLY A 1 234 ? -18.249 -14.710 -1.159 1.00 73.50 234 GLY A C 1
ATOM 1825 O O . GLY A 1 234 ? -17.109 -14.245 -1.098 1.00 73.50 234 GLY A O 1
ATOM 1826 N N . GLY A 1 235 ? -19.322 -14.050 -0.716 1.00 82.50 235 GLY A N 1
ATOM 1827 C CA . GLY A 1 235 ? -19.236 -12.815 0.065 1.00 82.50 235 GLY A CA 1
ATOM 1828 C C . GLY A 1 235 ? -18.654 -13.035 1.466 1.00 82.50 235 GLY A C 1
ATOM 1829 O O . GLY A 1 235 ? -18.285 -14.151 1.838 1.00 82.50 235 GLY A O 1
ATOM 1830 N N . ILE A 1 236 ? -18.589 -11.960 2.253 1.00 89.56 236 ILE A N 1
ATOM 1831 C CA . ILE A 1 236 ? -18.209 -12.042 3.667 1.00 89.56 236 ILE A CA 1
ATOM 1832 C C . ILE A 1 236 ? -19.200 -12.967 4.400 1.00 89.56 236 ILE A C 1
ATOM 1834 O O . ILE A 1 236 ? -20.409 -12.760 4.280 1.00 89.56 236 ILE A O 1
ATOM 1838 N N . PRO A 1 237 ? -18.723 -13.991 5.136 1.00 91.56 237 PRO A N 1
ATOM 1839 C CA . PRO A 1 237 ? -19.595 -14.895 5.879 1.00 91.56 237 PRO A CA 1
ATOM 1840 C C . PRO A 1 237 ? -20.496 -14.172 6.890 1.00 91.56 237 PRO A C 1
ATOM 1842 O O . PRO A 1 237 ? -20.081 -13.218 7.546 1.00 91.56 237 PRO A O 1
ATOM 1845 N N . GLU A 1 238 ? -21.728 -14.659 7.059 1.00 92.50 238 GLU A N 1
ATOM 1846 C CA . GLU A 1 238 ? -22.712 -14.067 7.982 1.00 92.50 238 GLU A CA 1
ATOM 1847 C C . GLU A 1 238 ? -22.297 -14.147 9.457 1.00 92.50 238 GLU A C 1
ATOM 1849 O O . GLU A 1 238 ? -22.730 -13.337 10.274 1.00 92.50 238 GLU A O 1
ATOM 1854 N N . ASN A 1 239 ? -21.430 -15.102 9.797 1.00 95.00 239 ASN A N 1
ATOM 1855 C CA . ASN A 1 239 ? -20.940 -15.334 11.150 1.00 95.00 239 ASN A CA 1
ATOM 1856 C C . ASN A 1 239 ? -19.762 -14.431 11.554 1.00 95.00 239 ASN A C 1
ATOM 1858 O O . ASN A 1 239 ? -19.154 -14.677 12.594 1.00 95.00 239 ASN A O 1
ATOM 1862 N N . ILE A 1 240 ? -19.442 -13.393 10.774 1.00 97.00 240 ILE A N 1
ATOM 1863 C CA . ILE A 1 240 ? -18.441 -12.381 11.131 1.00 97.00 240 ILE A CA 1
ATOM 1864 C C . ILE A 1 240 ? -19.137 -11.096 11.592 1.00 97.00 240 ILE A C 1
ATOM 1866 O O . ILE A 1 240 ? -20.021 -10.570 10.917 1.00 97.00 240 ILE A O 1
ATOM 1870 N N . ARG A 1 241 ? -18.694 -10.565 12.733 1.00 97.31 241 ARG A N 1
ATOM 1871 C CA . ARG A 1 241 ? -19.073 -9.252 13.263 1.00 97.31 241 ARG A CA 1
ATOM 1872 C C . ARG A 1 241 ? -17.870 -8.324 13.213 1.00 97.31 241 ARG A C 1
ATOM 1874 O O . ARG A 1 241 ? -16.800 -8.674 13.704 1.00 97.31 241 ARG A O 1
ATOM 1881 N N . PHE A 1 242 ? -18.052 -7.139 12.653 1.00 98.25 242 PHE A N 1
ATOM 1882 C CA . PHE A 1 242 ? -17.013 -6.123 12.579 1.00 98.25 242 PHE A CA 1
ATOM 1883 C C . PHE A 1 242 ? -17.243 -5.042 13.627 1.00 98.25 242 PHE A C 1
ATOM 1885 O O . PHE A 1 242 ? -18.357 -4.545 13.793 1.00 98.25 242 PHE A O 1
ATOM 1892 N N . ILE A 1 243 ? -16.164 -4.641 14.289 1.00 98.06 243 ILE A N 1
ATOM 1893 C CA . ILE A 1 243 ? -16.115 -3.473 15.163 1.00 98.06 243 ILE A CA 1
ATOM 1894 C C . ILE A 1 243 ? -15.123 -2.492 14.551 1.00 98.06 243 ILE A C 1
ATOM 1896 O O . ILE A 1 243 ? -13.957 -2.830 14.376 1.00 98.06 243 ILE A O 1
ATOM 1900 N N . GLN A 1 244 ? -15.563 -1.283 14.227 1.00 97.69 244 GLN A N 1
ATOM 1901 C CA . GLN A 1 244 ? -14.709 -0.224 13.702 1.00 97.69 244 GLN A CA 1
ATOM 1902 C C . GLN A 1 244 ? -14.527 0.870 14.750 1.00 97.69 244 GLN A C 1
ATOM 1904 O O . GLN A 1 244 ? -15.504 1.453 15.218 1.00 97.69 244 GLN A O 1
ATOM 1909 N N . VAL A 1 245 ? -13.274 1.188 15.074 1.00 97.25 245 VAL A N 1
ATOM 1910 C CA . VAL A 1 245 ? -12.952 2.266 16.014 1.00 97.25 245 VAL A CA 1
ATOM 1911 C C . VAL A 1 245 ? -12.843 3.597 15.270 1.00 97.25 245 VAL A C 1
ATOM 1913 O O . VAL A 1 245 ? -11.887 3.818 14.524 1.00 97.25 245 VAL A O 1
ATOM 1916 N N . SER A 1 246 ? -13.816 4.486 15.471 1.00 93.19 246 SER A N 1
ATOM 1917 C CA . SER A 1 246 ? -14.016 5.680 14.632 1.00 93.19 246 SER A CA 1
ATOM 1918 C C . SER A 1 246 ? -13.259 6.935 15.093 1.00 93.19 246 SER A C 1
ATOM 1920 O O . SER A 1 246 ? -13.254 7.943 14.399 1.00 93.19 246 SER A O 1
ATOM 1922 N N . ASP A 1 247 ? -12.604 6.916 16.255 1.00 93.00 247 ASP A N 1
ATOM 1923 C CA . ASP A 1 247 ? -11.920 8.078 16.851 1.00 93.00 247 ASP A CA 1
ATOM 1924 C C . ASP A 1 247 ? -10.381 7.969 16.847 1.00 93.00 247 ASP A C 1
ATOM 1926 O O . ASP A 1 247 ? -9.682 8.793 17.442 1.00 93.00 247 ASP A O 1
ATOM 1930 N N . LEU A 1 248 ? -9.825 6.986 16.126 1.00 92.06 248 LEU A N 1
ATOM 1931 C CA . LEU A 1 248 ? -8.374 6.808 15.949 1.00 92.06 248 LEU A CA 1
ATOM 1932 C C . LEU A 1 248 ? -7.827 7.439 14.655 1.00 92.06 248 LEU A C 1
ATOM 1934 O O . LEU A 1 248 ? -6.604 7.489 14.457 1.00 92.06 248 LEU A O 1
ATOM 1938 N N . GLY A 1 249 ? -8.700 7.934 13.771 1.00 91.94 249 GLY A N 1
ATOM 1939 C CA . GLY A 1 249 ? -8.337 8.319 12.406 1.00 91.94 249 GLY A CA 1
ATOM 1940 C C . GLY A 1 249 ? -7.813 7.120 11.604 1.00 91.94 249 GLY A C 1
ATOM 1941 O O . GLY A 1 249 ? -7.985 5.969 11.993 1.00 91.94 249 GLY A O 1
ATOM 1942 N N . ARG A 1 250 ? -7.075 7.362 10.510 1.00 91.06 250 ARG A N 1
ATOM 1943 C CA . ARG A 1 250 ? -6.542 6.270 9.659 1.00 91.06 250 ARG A CA 1
ATOM 1944 C C . ARG A 1 250 ? -5.592 5.302 10.380 1.00 91.06 250 ARG A C 1
ATOM 1946 O O . ARG A 1 250 ? -5.373 4.193 9.896 1.00 91.06 250 ARG A O 1
ATOM 1953 N N . ASN A 1 251 ? -4.989 5.736 11.490 1.00 92.88 251 ASN A N 1
ATOM 1954 C CA . ASN A 1 251 ? -4.098 4.939 12.337 1.00 92.88 251 ASN A CA 1
ATOM 1955 C C . ASN A 1 251 ? -2.976 4.186 11.572 1.00 92.88 251 ASN A C 1
ATOM 1957 O O . ASN A 1 251 ? -2.644 3.042 11.874 1.00 92.88 251 ASN A O 1
ATOM 1961 N N . GLY A 1 252 ? -2.381 4.824 10.557 1.00 90.88 252 GLY A N 1
ATOM 1962 C CA . GLY A 1 252 ? -1.347 4.220 9.701 1.00 90.88 252 GLY A CA 1
ATOM 1963 C C . GLY A 1 252 ? 0.026 4.034 10.373 1.00 90.88 252 GLY A C 1
ATOM 1964 O O . GLY A 1 252 ? 0.158 4.024 11.598 1.00 90.88 252 GLY A O 1
ATOM 1965 N N . ILE A 1 253 ? 1.084 3.928 9.558 1.00 89.62 253 ILE A N 1
ATOM 1966 C CA . ILE A 1 253 ? 2.479 3.754 10.021 1.00 89.62 253 ILE A CA 1
ATOM 1967 C C . ILE A 1 253 ? 2.945 4.924 10.900 1.00 89.62 253 ILE A C 1
ATOM 1969 O O . ILE A 1 253 ? 3.651 4.730 11.883 1.00 89.62 253 ILE A O 1
ATOM 1973 N N . SER A 1 254 ? 2.556 6.155 10.572 1.00 88.44 254 SER A N 1
ATOM 1974 C CA . SER A 1 254 ? 2.906 7.334 11.369 1.00 88.44 254 SER A CA 1
ATOM 1975 C C . SER A 1 254 ? 1.786 7.662 12.354 1.00 88.44 254 SER A C 1
ATOM 1977 O O . SER A 1 254 ? 0.678 7.991 11.933 1.00 88.44 254 SER A O 1
ATOM 1979 N N . ARG A 1 255 ? 2.088 7.600 13.657 1.00 90.31 255 ARG A N 1
ATOM 1980 C CA . ARG A 1 255 ? 1.135 7.844 14.754 1.00 90.31 255 ARG A CA 1
ATOM 1981 C C . ARG A 1 255 ? 1.676 8.886 15.724 1.00 90.31 255 ARG A C 1
ATOM 1983 O O . ARG A 1 255 ? 2.857 8.846 16.075 1.00 90.31 255 ARG A O 1
ATOM 1990 N N . GLY A 1 256 ? 0.807 9.778 16.193 1.00 91.00 256 GLY A N 1
ATOM 1991 C CA . GLY A 1 256 ? 1.116 10.656 17.323 1.00 91.00 256 GLY A CA 1
ATOM 1992 C C . GLY A 1 256 ? 1.120 9.897 18.656 1.00 91.00 256 GLY A C 1
ATOM 1993 O O . GLY A 1 256 ? 0.543 8.815 18.767 1.00 91.00 256 GLY A O 1
ATOM 1994 N N . ASN A 1 257 ? 1.718 10.484 19.699 1.00 92.44 257 ASN A N 1
ATOM 1995 C CA . ASN A 1 257 ? 1.829 9.853 21.026 1.00 92.44 257 ASN A CA 1
ATOM 1996 C C . ASN A 1 257 ? 0.471 9.444 21.618 1.00 92.44 257 ASN A C 1
ATOM 1998 O O . ASN A 1 257 ? 0.359 8.395 22.249 1.00 92.44 257 ASN A O 1
ATOM 2002 N N . GLN A 1 258 ? -0.571 10.249 21.390 1.00 92.00 258 GLN A N 1
ATOM 2003 C CA . GLN A 1 258 ? -1.920 9.924 21.843 1.00 92.00 258 GLN A CA 1
ATOM 2004 C C . GLN A 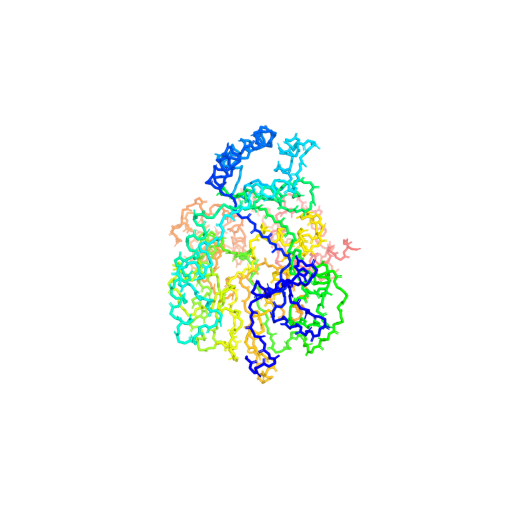1 258 ? -2.460 8.658 21.163 1.00 92.00 258 GLN A C 1
ATOM 2006 O O . GLN A 1 258 ? -2.905 7.757 21.867 1.00 92.00 258 GLN A O 1
ATOM 2011 N N . GLN A 1 259 ? -2.370 8.562 19.830 1.00 93.94 259 GLN A N 1
ATOM 2012 C CA . GLN A 1 259 ? -2.805 7.377 19.079 1.00 93.94 259 GLN A CA 1
ATOM 2013 C C . GLN A 1 259 ? -2.031 6.131 19.517 1.00 93.94 259 GLN A C 1
ATOM 2015 O O . GLN A 1 259 ? -2.647 5.107 19.792 1.00 93.94 259 GLN A O 1
ATOM 2020 N N . LYS A 1 260 ? -0.698 6.234 19.663 1.00 94.38 260 LYS A N 1
ATOM 2021 C CA . LYS A 1 260 ? 0.139 5.128 20.159 1.00 94.38 260 LYS A CA 1
ATOM 2022 C C . LYS A 1 260 ? -0.359 4.606 21.510 1.00 94.38 260 LYS A C 1
ATOM 2024 O O . LYS A 1 260 ? -0.542 3.404 21.666 1.00 94.38 260 LYS A O 1
ATOM 2029 N N . ARG A 1 261 ? -0.642 5.501 22.466 1.00 94.62 261 ARG A N 1
ATOM 2030 C CA . ARG A 1 261 ? -1.167 5.117 23.786 1.00 94.62 261 ARG A CA 1
ATOM 2031 C C . ARG A 1 261 ? -2.543 4.452 23.696 1.00 94.62 261 ARG A C 1
ATOM 2033 O O . ARG A 1 261 ? -2.743 3.426 24.334 1.00 94.62 261 ARG A O 1
ATOM 2040 N N . MET A 1 262 ? -3.480 5.046 22.954 1.00 95.75 262 MET A N 1
ATOM 2041 C CA . MET A 1 262 ? -4.853 4.532 22.847 1.00 95.75 262 MET A CA 1
ATOM 2042 C C . MET A 1 262 ? -4.872 3.141 22.206 1.00 95.75 262 MET A C 1
ATOM 2044 O O . MET A 1 262 ? -5.459 2.221 22.763 1.00 95.75 262 MET A O 1
ATOM 2048 N N . VAL A 1 263 ? -4.154 2.966 21.091 1.00 96.62 263 VAL A N 1
ATOM 2049 C CA . VAL A 1 263 ? -4.014 1.663 20.428 1.00 96.62 263 VAL A CA 1
ATOM 2050 C C . VAL A 1 263 ? -3.378 0.649 21.368 1.00 96.62 263 VAL A C 1
ATOM 2052 O O . VAL A 1 263 ? -3.917 -0.440 21.519 1.00 96.62 263 VAL A O 1
ATOM 2055 N N . LYS A 1 264 ? -2.280 1.002 22.052 1.00 95.38 264 LYS A N 1
ATOM 2056 C CA . LYS A 1 264 ? -1.641 0.086 23.003 1.00 95.38 264 LYS A CA 1
ATOM 2057 C C . LYS A 1 264 ? -2.618 -0.378 24.088 1.00 95.38 264 LYS A C 1
ATOM 2059 O O . LYS A 1 264 ? -2.664 -1.566 24.373 1.00 95.38 264 LYS A O 1
ATOM 2064 N N . ALA A 1 265 ? -3.421 0.530 24.644 1.00 96.56 265 ALA A N 1
ATOM 2065 C CA . ALA A 1 265 ? -4.426 0.178 25.645 1.00 96.56 265 ALA A CA 1
ATOM 2066 C C . ALA A 1 265 ? -5.466 -0.822 25.108 1.00 96.56 265 ALA A C 1
ATOM 2068 O O . ALA A 1 265 ? -5.805 -1.772 25.808 1.00 96.56 265 ALA A O 1
ATOM 2069 N N . ILE A 1 266 ? -5.927 -0.649 23.864 1.00 97.56 266 ILE A N 1
ATOM 2070 C CA . ILE A 1 266 ? -6.850 -1.590 23.206 1.00 97.56 266 ILE A CA 1
ATOM 2071 C C . ILE A 1 266 ? -6.182 -2.952 22.969 1.00 97.56 266 ILE A C 1
ATOM 2073 O O . ILE A 1 266 ? -6.781 -3.990 23.240 1.00 97.56 266 ILE A O 1
ATOM 2077 N N . LEU A 1 267 ? -4.941 -2.962 22.476 1.00 96.62 267 LEU A N 1
ATOM 2078 C CA . LEU A 1 267 ? -4.199 -4.200 22.228 1.00 96.62 267 LEU A CA 1
ATOM 2079 C C . LEU A 1 267 ? -3.949 -4.971 23.527 1.00 96.62 267 LEU A C 1
ATOM 2081 O O . LEU A 1 267 ? -4.174 -6.177 23.572 1.00 96.62 267 LEU A O 1
ATOM 2085 N N . ASP A 1 268 ? -3.513 -4.282 24.583 1.00 95.62 268 ASP A N 1
ATOM 2086 C CA . ASP A 1 268 ? -3.288 -4.883 25.898 1.00 95.62 268 ASP A CA 1
ATOM 2087 C C . ASP A 1 268 ? -4.596 -5.439 26.484 1.00 95.62 268 ASP A C 1
ATOM 2089 O O . ASP A 1 268 ? -4.581 -6.530 27.047 1.00 95.62 268 ASP A O 1
ATOM 2093 N N . TYR A 1 269 ? -5.722 -4.735 26.302 1.00 97.00 269 TYR A N 1
ATOM 2094 C CA . TYR A 1 269 ? -7.046 -5.212 26.708 1.00 97.00 269 TYR A CA 1
ATOM 2095 C C . TYR A 1 269 ? -7.393 -6.548 26.038 1.00 97.00 269 TYR A C 1
ATOM 2097 O O . TYR A 1 269 ? -7.634 -7.531 26.734 1.00 97.00 269 TYR A O 1
ATOM 2105 N N . TYR A 1 270 ? -7.328 -6.630 24.706 1.00 96.19 270 TYR A N 1
ATOM 2106 C CA . TYR A 1 270 ? -7.674 -7.868 23.998 1.00 96.19 270 TYR A CA 1
ATOM 2107 C C . TYR A 1 270 ? -6.693 -9.019 24.256 1.00 96.19 270 TYR A C 1
ATOM 2109 O O . TYR A 1 270 ? -7.105 -10.175 24.284 1.00 96.19 270 TYR A O 1
ATOM 2117 N N . ARG A 1 271 ? -5.408 -8.719 24.492 1.00 93.56 271 ARG A N 1
ATOM 2118 C CA . ARG A 1 271 ? -4.416 -9.730 24.904 1.00 93.56 271 ARG A CA 1
ATOM 2119 C C . ARG A 1 271 ? -4.718 -10.334 26.270 1.00 93.56 271 ARG A C 1
ATOM 2121 O O . ARG A 1 271 ? -4.312 -11.460 26.521 1.00 93.56 271 ARG A O 1
ATOM 2128 N N . GLN A 1 272 ? -5.350 -9.576 27.159 1.00 94.25 272 GLN A N 1
ATOM 2129 C CA . GLN A 1 272 ? -5.692 -10.032 28.506 1.00 94.25 272 GLN A CA 1
ATOM 2130 C C . GLN A 1 272 ? -7.065 -10.708 28.556 1.00 94.25 272 GLN A C 1
ATOM 2132 O O . GLN A 1 272 ? -7.253 -11.599 29.376 1.00 94.25 272 GLN A O 1
ATOM 2137 N N . ASP A 1 273 ? -7.997 -10.287 27.698 1.00 94.19 273 ASP A N 1
ATOM 2138 C CA . ASP A 1 273 ? -9.376 -10.784 27.661 1.00 94.19 273 ASP A CA 1
ATOM 2139 C C . ASP A 1 273 ? -9.471 -12.244 27.185 1.00 94.19 273 ASP A C 1
ATOM 2141 O O . ASP A 1 273 ? -10.021 -13.084 27.893 1.00 94.19 273 ASP A O 1
ATOM 2145 N N . ASP A 1 274 ? -8.902 -12.562 26.015 1.00 91.56 274 ASP A N 1
ATOM 2146 C CA . ASP A 1 274 ? -8.934 -13.916 25.435 1.00 91.56 274 ASP A CA 1
ATOM 2147 C C . ASP A 1 274 ? -7.665 -14.187 24.603 1.00 91.56 274 ASP A C 1
ATOM 2149 O O . ASP A 1 274 ? -7.703 -14.130 23.369 1.00 91.56 274 ASP A O 1
ATOM 2153 N N . PRO A 1 275 ? -6.506 -14.412 25.249 1.00 89.50 275 PRO A N 1
ATOM 2154 C CA . PRO A 1 275 ? -5.220 -14.527 24.558 1.00 89.50 275 PRO A CA 1
ATOM 2155 C C . PRO A 1 275 ? -5.167 -15.676 23.545 1.00 89.50 275 PRO A C 1
ATOM 2157 O O . PRO A 1 275 ? -4.520 -15.535 22.510 1.00 89.50 275 PRO A O 1
ATOM 2160 N N . ASP A 1 276 ? -5.847 -16.790 23.823 1.00 90.88 276 ASP A N 1
ATOM 2161 C CA . ASP A 1 276 ? -5.749 -18.009 23.014 1.00 90.88 276 ASP A CA 1
ATOM 2162 C C . ASP A 1 276 ? -6.579 -17.931 21.726 1.00 90.88 276 ASP A C 1
ATOM 2164 O O . ASP A 1 276 ? -6.240 -18.580 20.735 1.00 90.88 276 ASP A O 1
ATOM 2168 N N . ASN A 1 277 ? -7.634 -17.108 21.706 1.00 94.38 277 ASN A N 1
ATOM 2169 C CA . ASN A 1 277 ? -8.472 -16.907 20.521 1.00 94.38 277 ASN A CA 1
ATOM 2170 C C . ASN A 1 277 ? -8.389 -15.493 19.943 1.00 94.38 277 ASN A C 1
ATOM 2172 O O . ASN A 1 277 ? -9.266 -15.095 19.171 1.00 94.38 277 ASN A O 1
ATOM 2176 N N . THR A 1 278 ? -7.329 -14.751 20.269 1.00 97.12 278 THR A N 1
ATOM 2177 C CA . THR A 1 278 ? -7.101 -13.404 19.749 1.00 97.12 278 THR A CA 1
ATOM 2178 C C . THR A 1 278 ? -5.813 -13.324 18.940 1.00 97.12 278 THR A C 1
ATOM 2180 O O . THR A 1 278 ? -4.712 -13.511 19.453 1.00 97.12 278 THR A O 1
ATOM 2183 N N . ALA A 1 279 ? -5.943 -12.946 17.671 1.00 97.44 279 ALA A N 1
ATOM 2184 C CA . ALA A 1 279 ? -4.825 -12.645 16.791 1.00 97.44 279 ALA A CA 1
ATOM 2185 C C . ALA A 1 279 ? -4.746 -11.157 16.446 1.00 97.44 279 ALA A C 1
ATOM 2187 O O . ALA A 1 279 ? -5.735 -10.424 16.462 1.00 97.44 279 ALA A O 1
ATOM 2188 N N . PHE A 1 280 ? -3.546 -10.727 16.062 1.00 97.62 280 PHE A N 1
ATOM 2189 C CA . PHE A 1 280 ? -3.253 -9.347 15.699 1.00 97.62 280 PHE A CA 1
ATOM 2190 C C . PHE A 1 280 ? -2.542 -9.299 14.351 1.00 97.62 280 PHE A C 1
ATOM 2192 O O . PHE A 1 280 ? -1.606 -10.067 14.113 1.00 97.62 280 PHE A O 1
ATOM 2199 N N . ILE A 1 281 ? -2.943 -8.360 13.497 1.00 97.94 281 ILE A N 1
ATOM 2200 C CA . ILE A 1 281 ? -2.183 -7.955 12.314 1.00 97.94 281 ILE A CA 1
ATOM 2201 C C . ILE A 1 281 ? -1.844 -6.474 12.465 1.00 97.94 281 ILE A C 1
ATOM 2203 O O . ILE A 1 281 ? -2.731 -5.653 12.691 1.00 97.94 281 ILE A O 1
ATOM 2207 N N . ARG A 1 282 ? -0.553 -6.138 12.394 1.00 96.25 282 ARG A N 1
ATOM 2208 C CA . ARG A 1 282 ? -0.041 -4.793 12.694 1.00 96.25 282 ARG A CA 1
ATOM 2209 C C . ARG A 1 282 ? 1.062 -4.374 11.726 1.00 96.25 282 ARG A C 1
ATOM 2211 O O . ARG A 1 282 ? 1.617 -5.188 10.991 1.00 96.25 282 ARG A O 1
ATOM 2218 N N . PHE A 1 283 ? 1.449 -3.100 11.728 1.00 95.31 283 PHE A N 1
ATOM 2219 C CA . PHE A 1 283 ? 2.639 -2.679 10.981 1.00 95.31 283 PHE A CA 1
ATOM 2220 C C . PHE A 1 283 ? 3.921 -3.182 11.645 1.00 95.31 283 PHE A C 1
ATOM 2222 O O . PHE A 1 283 ? 4.088 -3.071 12.858 1.00 95.31 283 PHE A O 1
ATOM 2229 N N . GLN A 1 284 ? 4.881 -3.631 10.831 1.00 94.25 284 GLN A N 1
ATOM 2230 C CA . GLN A 1 284 ? 6.172 -4.126 11.316 1.00 94.25 284 GLN A CA 1
ATOM 2231 C C . GLN A 1 284 ? 6.917 -3.113 12.200 1.00 94.25 284 GLN A C 1
ATOM 2233 O O . GLN A 1 284 ? 7.570 -3.520 13.158 1.00 94.25 284 GLN A O 1
ATOM 2238 N N . SER A 1 285 ? 6.835 -1.812 11.899 1.00 92.69 285 SER A N 1
ATOM 2239 C CA . SER A 1 285 ? 7.452 -0.767 12.725 1.00 92.69 285 SER A CA 1
ATOM 2240 C C . SER A 1 285 ? 6.881 -0.748 14.141 1.00 92.69 285 SER A C 1
ATOM 2242 O O . SER A 1 285 ? 7.641 -0.677 15.094 1.00 92.69 285 SER A O 1
ATOM 2244 N N . HIS A 1 286 ? 5.561 -0.888 14.282 1.00 93.62 286 HIS A N 1
ATOM 2245 C CA . HIS A 1 286 ? 4.895 -0.882 15.587 1.00 93.62 286 HIS A CA 1
ATOM 2246 C C . HIS A 1 286 ? 5.188 -2.158 16.370 1.00 93.62 286 HIS A C 1
ATOM 2248 O O . HIS A 1 286 ? 5.418 -2.092 17.570 1.00 93.62 286 HIS A O 1
ATOM 2254 N N . CYS A 1 287 ? 5.272 -3.306 15.689 1.00 92.81 287 CYS A N 1
ATOM 2255 C CA . CYS A 1 287 ? 5.740 -4.540 16.319 1.00 92.81 287 CYS A CA 1
ATOM 2256 C C . CYS A 1 287 ? 7.155 -4.381 16.894 1.00 92.81 287 CYS A C 1
ATOM 2258 O O . CYS A 1 287 ? 7.408 -4.786 18.021 1.00 92.81 287 CYS A O 1
ATOM 2260 N N . LYS A 1 288 ? 8.076 -3.770 16.136 1.00 91.19 288 LYS A N 1
ATOM 2261 C CA . LYS A 1 288 ? 9.456 -3.532 16.588 1.00 91.19 288 LYS A CA 1
ATOM 2262 C C . LYS A 1 288 ? 9.519 -2.549 17.757 1.00 91.19 288 LYS A C 1
ATOM 2264 O O . LYS A 1 288 ? 10.193 -2.846 18.735 1.00 91.19 288 LYS A O 1
ATOM 2269 N N . ASP A 1 289 ? 8.818 -1.419 17.653 1.00 88.81 289 ASP A N 1
ATOM 2270 C CA . ASP A 1 289 ? 8.762 -0.394 18.704 1.00 88.81 289 ASP A CA 1
ATOM 2271 C C . ASP A 1 289 ? 8.244 -0.975 20.034 1.00 88.81 289 ASP A C 1
ATOM 2273 O O . ASP A 1 289 ? 8.735 -0.604 21.099 1.00 88.81 289 ASP A O 1
ATOM 2277 N N . ASP A 1 290 ? 7.284 -1.905 19.968 1.00 89.19 290 ASP A N 1
ATOM 2278 C CA . ASP A 1 290 ? 6.644 -2.515 21.138 1.00 89.19 290 ASP A CA 1
ATOM 2279 C C . ASP A 1 290 ? 7.304 -3.832 21.604 1.00 89.19 290 ASP A C 1
ATOM 2281 O O . ASP A 1 290 ? 6.852 -4.412 22.592 1.00 89.19 290 ASP A O 1
ATOM 2285 N N . GLY A 1 291 ? 8.332 -4.339 20.908 1.00 90.50 291 GLY A N 1
ATOM 2286 C CA . GLY A 1 291 ? 8.931 -5.653 21.200 1.00 90.50 291 GLY A CA 1
ATOM 2287 C C . GLY A 1 291 ? 7.968 -6.834 20.997 1.00 90.50 291 GLY A C 1
ATOM 2288 O O . GLY A 1 291 ? 8.031 -7.829 21.711 1.00 90.50 291 GLY A O 1
ATOM 2289 N N . ASP A 1 292 ? 7.038 -6.703 20.056 1.00 89.81 292 ASP A N 1
ATOM 2290 C CA . ASP A 1 292 ? 5.959 -7.649 19.789 1.00 89.81 292 ASP A CA 1
ATOM 2291 C C . ASP A 1 292 ? 6.336 -8.626 18.666 1.00 89.81 292 ASP A C 1
ATOM 2293 O O . ASP A 1 292 ? 6.398 -8.276 17.481 1.00 89.81 292 ASP A O 1
ATOM 2297 N N . GLU A 1 293 ? 6.590 -9.871 19.062 1.00 88.44 293 GLU A N 1
ATOM 2298 C CA . GLU A 1 293 ? 6.991 -10.959 18.167 1.00 88.44 293 GLU A CA 1
ATOM 2299 C C . GLU A 1 293 ? 5.831 -11.880 17.762 1.00 88.44 293 GLU A C 1
ATOM 2301 O O . GLU A 1 293 ? 5.996 -12.691 16.850 1.00 88.44 293 GLU A O 1
ATOM 2306 N N . THR A 1 294 ? 4.663 -11.757 18.401 1.00 90.19 294 THR A N 1
ATOM 2307 C CA . THR A 1 294 ? 3.530 -12.676 18.202 1.00 90.19 294 THR A CA 1
ATOM 2308 C C . THR A 1 294 ? 2.557 -12.190 17.135 1.00 90.19 294 THR A C 1
ATOM 2310 O O . THR A 1 294 ? 1.918 -13.004 16.467 1.00 90.19 294 THR A O 1
ATOM 2313 N N . SER A 1 295 ? 2.455 -10.875 16.937 1.00 94.75 295 SER A N 1
ATOM 2314 C CA . SER A 1 295 ? 1.571 -10.311 15.919 1.00 94.75 295 SER A CA 1
ATOM 2315 C C . SER A 1 295 ? 2.050 -10.621 14.499 1.00 94.75 295 SER A C 1
ATOM 2317 O O . SER A 1 295 ? 3.233 -10.494 14.159 1.00 94.75 295 SER A O 1
ATOM 2319 N N . LEU A 1 296 ? 1.096 -10.932 13.623 1.00 96.31 296 LEU A N 1
ATOM 2320 C CA . LEU A 1 296 ? 1.326 -10.920 12.186 1.00 96.31 296 LEU A CA 1
ATOM 2321 C C . LEU A 1 296 ? 1.531 -9.479 11.706 1.00 96.31 296 LEU A C 1
ATOM 2323 O O . LEU A 1 296 ? 1.095 -8.504 12.322 1.00 96.31 296 LEU A O 1
ATOM 2327 N N . ARG A 1 297 ? 2.220 -9.339 10.580 1.00 95.44 297 ARG A N 1
ATOM 2328 C CA . ARG A 1 297 ? 2.665 -8.063 10.034 1.00 95.44 297 ARG A CA 1
ATOM 2329 C C . ARG A 1 297 ? 2.024 -7.833 8.676 1.00 95.44 297 ARG A C 1
ATOM 2331 O O . ARG A 1 297 ? 2.185 -8.679 7.789 1.00 95.44 297 ARG A O 1
ATOM 2338 N N . HIS A 1 298 ? 1.366 -6.682 8.512 1.00 94.44 298 HIS A N 1
ATOM 2339 C CA . HIS A 1 298 ? 0.855 -6.228 7.215 1.00 94.44 298 HIS A CA 1
ATOM 2340 C C . HIS A 1 298 ? 1.948 -6.363 6.150 1.00 94.44 298 HIS A C 1
ATOM 2342 O O . HIS A 1 298 ? 3.090 -5.965 6.395 1.00 94.44 298 HIS A O 1
ATOM 2348 N N . PHE A 1 299 ? 1.593 -6.896 4.979 1.00 89.19 299 PHE A N 1
ATOM 2349 C CA . PHE A 1 299 ? 2.476 -7.039 3.807 1.00 89.19 299 PHE A CA 1
ATOM 2350 C C . PHE A 1 299 ? 3.716 -7.931 3.984 1.00 89.19 299 PHE A C 1
ATOM 2352 O O . PHE A 1 299 ? 4.572 -7.939 3.105 1.00 89.19 299 PHE A O 1
ATOM 2359 N N . VAL A 1 300 ? 3.864 -8.641 5.108 1.00 88.62 300 VAL A N 1
ATOM 2360 C CA . VAL A 1 300 ? 5.059 -9.464 5.366 1.00 88.62 300 VAL A CA 1
ATOM 2361 C C . VAL A 1 300 ? 4.678 -10.920 5.581 1.00 88.62 300 VAL A C 1
ATOM 2363 O O . VAL A 1 300 ? 4.911 -11.750 4.715 1.00 88.62 300 VAL A O 1
ATOM 2366 N N . ASN A 1 301 ? 4.099 -11.245 6.736 1.00 89.38 301 ASN A N 1
ATOM 2367 C CA . ASN A 1 301 ? 3.746 -12.621 7.097 1.00 89.38 301 ASN A CA 1
ATOM 2368 C C . ASN A 1 301 ? 2.245 -12.795 7.376 1.00 89.38 301 ASN A C 1
ATOM 2370 O O . ASN A 1 301 ? 1.823 -13.898 7.710 1.00 89.38 301 ASN A O 1
ATOM 2374 N N . SER A 1 302 ? 1.431 -11.741 7.217 1.00 88.31 302 SER A N 1
ATOM 2375 C CA . SER A 1 302 ? -0.034 -11.862 7.171 1.00 88.31 302 SER A CA 1
ATOM 2376 C C . SER A 1 302 ? -0.548 -12.378 5.819 1.00 88.31 302 SER A C 1
ATOM 2378 O O . SER A 1 302 ? -1.701 -12.803 5.712 1.00 88.31 302 SER A O 1
ATOM 2380 N N . GLN A 1 303 ? 0.293 -12.369 4.780 1.00 80.94 303 GLN A N 1
ATOM 2381 C CA . GLN A 1 303 ? -0.018 -12.889 3.448 1.00 80.94 303 GLN A CA 1
ATOM 2382 C C . GLN A 1 303 ? 0.352 -14.375 3.347 1.00 80.94 303 GLN A C 1
ATOM 2384 O O . GLN A 1 303 ? 1.378 -14.797 3.870 1.00 80.94 303 GLN A O 1
ATOM 2389 N N . GLY A 1 304 ? -0.516 -15.181 2.727 1.00 75.38 304 GLY A N 1
ATOM 2390 C CA . GLY A 1 304 ? -0.256 -16.608 2.483 1.00 75.38 304 GLY A CA 1
ATOM 2391 C C . GLY A 1 304 ? -0.146 -17.506 3.728 1.00 75.38 304 GLY A C 1
ATOM 2392 O O . GLY A 1 304 ? 0.324 -18.635 3.616 1.00 75.38 304 GLY A O 1
ATOM 2393 N N . THR A 1 305 ? -0.565 -17.042 4.911 1.00 85.25 305 THR A N 1
ATOM 2394 C CA . THR A 1 305 ? -0.442 -17.797 6.171 1.00 85.25 305 THR A CA 1
ATOM 2395 C C . THR A 1 305 ? -1.751 -18.453 6.617 1.00 85.25 305 THR A C 1
ATOM 2397 O O . THR A 1 305 ? -2.835 -17.902 6.419 1.00 85.25 305 THR A O 1
ATOM 2400 N N . ASN A 1 306 ? -1.628 -19.601 7.291 1.00 88.88 306 ASN A N 1
ATOM 2401 C CA . ASN A 1 306 ? -2.717 -20.279 8.007 1.00 88.88 306 ASN A CA 1
ATOM 2402 C C . ASN A 1 306 ? -2.555 -20.180 9.534 1.00 88.88 306 ASN A C 1
ATOM 2404 O O . ASN A 1 306 ? -3.236 -20.887 10.266 1.00 88.88 306 ASN A O 1
ATOM 2408 N N . ALA A 1 307 ? -1.644 -19.328 10.022 1.00 91.31 307 ALA A N 1
ATOM 2409 C CA . ALA A 1 307 ? -1.297 -19.243 11.442 1.00 91.31 307 ALA A CA 1
ATOM 2410 C C . ALA A 1 307 ? -2.473 -18.868 12.360 1.00 91.31 307 ALA A C 1
ATOM 2412 O O . ALA A 1 307 ? -2.401 -19.117 13.556 1.00 91.31 307 ALA A O 1
ATOM 2413 N N . ILE A 1 308 ? -3.528 -18.263 11.810 1.00 94.38 308 ILE A N 1
ATOM 2414 C CA . ILE A 1 308 ? -4.694 -17.789 12.566 1.00 94.38 308 ILE A CA 1
ATOM 2415 C C . ILE A 1 308 ? -6.004 -18.430 12.083 1.00 94.38 308 ILE A C 1
ATOM 2417 O O . ILE A 1 308 ? -7.077 -17.874 12.289 1.00 94.38 308 ILE A O 1
ATOM 2421 N N . ASP A 1 309 ? -5.916 -19.592 11.426 1.00 95.31 309 ASP A N 1
ATOM 2422 C CA . ASP A 1 309 ? -7.076 -20.401 11.032 1.00 95.31 309 ASP A CA 1
ATOM 2423 C C . ASP A 1 309 ? -7.908 -20.775 12.274 1.00 95.31 309 ASP A C 1
ATOM 2425 O O . ASP A 1 309 ? -7.381 -21.320 13.244 1.00 95.31 309 ASP A O 1
ATOM 2429 N N . GLY A 1 310 ? -9.204 -20.450 12.263 1.00 94.69 310 GLY A N 1
ATOM 2430 C CA . GLY A 1 310 ? -10.137 -20.771 13.345 1.00 94.69 310 GLY A CA 1
ATOM 2431 C C . GLY A 1 310 ? -10.072 -19.859 14.573 1.00 94.69 310 GLY A C 1
ATOM 2432 O O . GLY A 1 310 ? -10.886 -20.043 15.482 1.00 94.69 310 GLY A O 1
ATOM 2433 N N . VAL A 1 311 ? -9.171 -18.870 14.596 1.00 96.31 311 VAL A N 1
ATOM 2434 C CA . VAL A 1 311 ? -9.080 -17.863 15.666 1.00 96.31 311 VAL A CA 1
ATOM 2435 C C . VAL A 1 311 ? -10.313 -16.958 15.618 1.00 96.31 311 VAL A C 1
ATOM 2437 O O . VAL A 1 311 ? -10.567 -16.308 14.605 1.00 96.31 311 VAL A O 1
ATOM 2440 N N . THR A 1 312 ? -11.097 -16.912 16.698 1.00 96.94 312 THR A N 1
ATOM 2441 C CA . THR A 1 312 ? -12.408 -16.240 16.691 1.00 96.94 312 THR A CA 1
ATOM 2442 C C . THR A 1 312 ? -12.326 -14.723 16.774 1.00 96.94 312 THR A C 1
ATOM 2444 O O . THR A 1 312 ? -13.287 -14.065 16.383 1.00 96.94 312 THR A O 1
ATOM 2447 N N . ARG A 1 313 ? -11.207 -14.146 17.229 1.00 98.00 313 ARG A N 1
ATOM 2448 C CA . ARG A 1 313 ? -11.016 -12.694 17.288 1.00 98.00 313 ARG A CA 1
ATOM 2449 C C . ARG A 1 313 ? -9.764 -12.250 16.534 1.00 98.00 313 ARG A C 1
ATOM 2451 O O . ARG A 1 313 ? -8.662 -12.733 16.784 1.00 98.00 313 ARG A O 1
ATOM 2458 N N . LEU A 1 314 ? -9.921 -11.277 15.638 1.00 98.25 314 LEU A N 1
ATOM 2459 C CA . LEU A 1 314 ? -8.822 -10.672 14.885 1.00 98.25 314 LEU A CA 1
ATOM 2460 C C . LEU A 1 314 ? -8.824 -9.152 15.043 1.00 98.25 314 LEU A C 1
ATOM 2462 O O . LEU A 1 314 ? -9.794 -8.490 14.684 1.00 98.25 314 LEU A O 1
ATOM 2466 N N . ILE A 1 315 ? -7.713 -8.588 15.509 1.00 98.38 315 ILE A N 1
ATOM 2467 C CA . ILE A 1 315 ? -7.501 -7.142 15.565 1.00 98.38 315 ILE A CA 1
ATOM 2468 C C . ILE A 1 315 ? -6.593 -6.736 14.404 1.00 98.38 315 ILE A C 1
ATOM 2470 O O . ILE A 1 315 ? -5.451 -7.190 14.299 1.00 98.38 315 ILE A O 1
ATOM 2474 N N . ILE A 1 316 ? -7.088 -5.837 13.559 1.00 98.06 316 ILE A N 1
ATOM 2475 C CA . ILE A 1 316 ? -6.343 -5.217 12.462 1.00 98.06 316 ILE A CA 1
ATOM 2476 C C . ILE A 1 316 ? -5.943 -3.805 12.910 1.00 98.06 316 ILE A C 1
ATOM 2478 O O . ILE A 1 316 ? -6.776 -2.900 13.030 1.00 98.06 316 ILE A O 1
ATOM 2482 N N . ASP A 1 317 ? -4.656 -3.626 13.211 1.00 96.75 317 ASP A N 1
ATOM 2483 C CA . ASP A 1 317 ? -4.092 -2.402 13.781 1.00 96.75 317 ASP A CA 1
ATOM 2484 C C . ASP A 1 317 ? -3.664 -1.398 12.702 1.00 96.75 317 ASP A C 1
ATOM 2486 O O . ASP A 1 317 ? -2.483 -1.271 12.359 1.00 96.75 317 ASP A O 1
ATOM 2490 N N . GLY A 1 318 ? -4.632 -0.601 12.256 1.00 95.19 318 GLY A N 1
ATOM 2491 C CA . GLY A 1 318 ? -4.420 0.500 11.324 1.00 95.19 318 GLY A CA 1
ATOM 2492 C C . GLY A 1 318 ? -4.805 0.172 9.890 1.00 95.19 318 GLY A C 1
ATOM 2493 O O . GLY A 1 318 ? -5.096 -0.966 9.540 1.00 95.19 318 GLY A O 1
ATOM 2494 N N . LEU A 1 319 ? -4.832 1.204 9.045 1.00 94.88 319 LEU A N 1
ATOM 2495 C CA . LEU A 1 319 ? -5.185 1.053 7.635 1.00 94.88 319 LEU A CA 1
ATOM 2496 C C . LEU A 1 319 ? -3.960 0.634 6.806 1.00 94.88 319 LEU A C 1
ATOM 2498 O O . LEU A 1 319 ? -3.051 1.462 6.665 1.00 94.88 319 LEU A O 1
ATOM 2502 N N . PRO A 1 320 ? -3.925 -0.573 6.207 1.00 93.12 320 PRO A N 1
ATOM 2503 C CA . PRO A 1 320 ? -2.799 -1.051 5.416 1.00 93.12 320 PRO A CA 1
ATOM 2504 C C . PRO A 1 320 ? -2.757 -0.334 4.060 1.00 93.12 320 PRO A C 1
ATOM 2506 O O . PRO A 1 320 ? -3.189 -0.837 3.025 1.00 93.12 320 PRO A O 1
ATOM 2509 N N . CYS A 1 321 ? -2.209 0.877 4.062 1.00 92.00 321 CYS A N 1
ATOM 2510 C CA . CYS A 1 321 ? -1.961 1.657 2.861 1.00 92.00 321 CYS A CA 1
ATOM 2511 C C . CYS A 1 321 ? -0.524 1.434 2.388 1.00 92.00 321 CYS A C 1
ATOM 2513 O O . CYS A 1 321 ? 0.428 1.756 3.104 1.00 92.00 321 CYS A O 1
ATOM 2515 N N . HIS A 1 322 ? -0.370 0.939 1.160 1.00 88.44 322 HIS A N 1
ATOM 2516 C CA . HIS A 1 322 ? 0.925 0.913 0.486 1.00 88.44 322 HIS A CA 1
ATOM 2517 C C . HIS A 1 322 ? 1.478 2.333 0.308 1.00 88.44 322 HIS A C 1
ATOM 2519 O O . HIS A 1 322 ? 0.763 3.335 0.426 1.00 88.44 322 HIS A O 1
ATOM 2525 N N . ASN A 1 323 ? 2.770 2.422 -0.010 1.00 88.25 323 ASN A N 1
ATOM 2526 C CA . ASN A 1 323 ? 3.383 3.688 -0.379 1.00 88.25 323 ASN A CA 1
ATOM 2527 C C . ASN A 1 323 ? 2.626 4.302 -1.571 1.00 88.25 323 ASN A C 1
ATOM 2529 O O . ASN A 1 323 ? 2.563 3.704 -2.643 1.00 88.25 323 ASN A O 1
ATOM 2533 N N . LEU A 1 324 ? 2.060 5.496 -1.372 1.00 90.62 324 LEU A N 1
ATOM 2534 C CA . LEU A 1 324 ? 1.232 6.152 -2.386 1.00 90.62 324 LEU A CA 1
ATOM 2535 C C . LEU A 1 324 ? 2.002 6.434 -3.675 1.00 90.62 324 LEU A C 1
ATOM 2537 O O . LEU A 1 324 ? 1.419 6.328 -4.744 1.00 90.62 324 LEU A O 1
ATOM 2541 N N . GLU A 1 325 ? 3.291 6.761 -3.589 1.00 89.94 325 GLU A N 1
ATOM 2542 C CA . GLU A 1 325 ? 4.097 7.016 -4.780 1.00 89.94 325 GLU A CA 1
ATOM 2543 C C . GLU A 1 325 ? 4.323 5.727 -5.568 1.00 89.94 325 GLU A C 1
ATOM 2545 O O . GLU A 1 325 ? 4.145 5.721 -6.779 1.00 89.94 325 GLU A O 1
ATOM 2550 N N . SER A 1 326 ? 4.600 4.609 -4.887 1.00 89.81 326 SER A N 1
ATOM 2551 C CA . SER A 1 326 ? 4.664 3.288 -5.532 1.00 89.81 326 SER A CA 1
ATOM 2552 C C . SER A 1 326 ? 3.359 2.956 -6.255 1.00 89.81 326 SER A C 1
ATOM 2554 O O . SER A 1 326 ? 3.386 2.566 -7.416 1.00 89.81 326 SER A O 1
ATOM 2556 N N . LEU A 1 327 ? 2.211 3.196 -5.608 1.00 92.00 327 LEU A N 1
ATOM 2557 C CA . LEU A 1 327 ? 0.910 2.994 -6.247 1.00 92.00 327 LEU A CA 1
ATOM 2558 C C . LEU A 1 327 ? 0.695 3.926 -7.446 1.00 92.00 327 LEU A C 1
ATOM 2560 O O . LEU A 1 327 ? 0.018 3.525 -8.389 1.00 92.00 327 LEU A O 1
ATOM 2564 N N . ARG A 1 328 ? 1.233 5.157 -7.433 1.00 92.38 328 ARG A N 1
ATOM 2565 C CA . ARG A 1 328 ? 1.167 6.064 -8.594 1.00 92.38 328 ARG A CA 1
ATOM 2566 C C . ARG A 1 328 ? 1.974 5.527 -9.765 1.00 92.38 328 ARG A C 1
ATOM 2568 O O . ARG A 1 328 ? 1.465 5.565 -10.879 1.00 92.38 328 ARG A O 1
ATOM 2575 N N . HIS A 1 329 ? 3.183 5.016 -9.513 1.00 92.81 329 HIS A N 1
ATOM 2576 C CA . HIS A 1 329 ? 3.995 4.345 -10.535 1.00 92.81 329 HIS A CA 1
ATOM 2577 C C . HIS A 1 329 ? 3.216 3.189 -11.161 1.00 92.81 329 HIS A C 1
ATOM 2579 O O . HIS A 1 329 ? 3.028 3.174 -12.374 1.00 92.81 329 HIS A O 1
ATOM 2585 N N . ASP A 1 330 ? 2.676 2.290 -10.338 1.00 90.62 330 ASP A N 1
ATOM 2586 C CA . ASP A 1 330 ? 1.929 1.131 -10.833 1.00 90.62 330 ASP A CA 1
ATOM 2587 C C . ASP A 1 330 ? 0.662 1.532 -11.598 1.00 90.62 330 ASP A C 1
ATOM 2589 O O . ASP A 1 330 ? 0.382 0.985 -12.661 1.00 90.62 330 ASP A O 1
ATOM 2593 N N . TYR A 1 331 ? -0.096 2.508 -11.093 1.00 91.56 331 TYR A N 1
ATOM 2594 C CA . TYR A 1 331 ? -1.331 2.964 -11.730 1.00 91.56 331 TYR A CA 1
ATOM 2595 C C . TYR A 1 331 ? -1.071 3.682 -13.059 1.00 91.56 331 TYR A C 1
ATOM 2597 O O . TYR A 1 331 ? -1.745 3.393 -14.048 1.00 91.56 331 TYR A O 1
ATOM 2605 N N . ALA A 1 332 ? -0.091 4.592 -13.102 1.00 91.69 332 ALA A N 1
ATOM 2606 C CA . ALA A 1 332 ? 0.245 5.338 -14.313 1.00 91.69 332 ALA A CA 1
ATOM 2607 C C . ALA A 1 332 ? 0.686 4.400 -15.442 1.00 91.69 332 ALA A C 1
ATOM 2609 O O . ALA A 1 332 ? 0.229 4.537 -16.574 1.00 91.69 332 ALA A O 1
ATOM 2610 N N . ILE A 1 333 ? 1.548 3.427 -15.129 1.00 92.12 333 ILE A N 1
ATOM 2611 C CA . ILE A 1 333 ? 2.069 2.484 -16.122 1.00 92.12 333 ILE A CA 1
ATOM 2612 C C . ILE A 1 333 ? 1.035 1.423 -16.478 1.00 92.12 333 ILE A C 1
ATOM 2614 O O . ILE A 1 333 ? 0.789 1.183 -17.656 1.00 92.12 333 ILE A O 1
ATOM 2618 N N . GLY A 1 334 ? 0.408 0.817 -15.471 1.00 87.00 334 GLY A N 1
ATOM 2619 C CA . GLY A 1 334 ? -0.535 -0.276 -15.666 1.00 87.00 334 GLY A CA 1
ATOM 2620 C C . GLY A 1 334 ? -1.848 0.152 -16.313 1.00 87.00 334 GLY A C 1
ATOM 2621 O O . GLY A 1 334 ? -2.525 -0.686 -16.885 1.00 87.00 334 GLY A O 1
ATOM 2622 N N . THR A 1 335 ? -2.238 1.425 -16.241 1.00 86.00 335 THR A N 1
ATOM 2623 C CA . THR A 1 335 ? -3.510 1.877 -16.836 1.00 86.00 335 THR A CA 1
ATOM 2624 C C . THR A 1 335 ? -3.345 2.901 -17.951 1.00 86.00 335 THR A C 1
ATOM 2626 O O . THR A 1 335 ? -4.301 3.162 -18.675 1.00 86.00 335 THR A O 1
ATOM 2629 N N . GLY A 1 336 ? -2.168 3.521 -18.079 1.00 87.25 336 GLY A N 1
ATOM 2630 C CA . GLY A 1 336 ? -1.948 4.651 -18.986 1.00 87.25 336 GLY A CA 1
ATOM 2631 C C . GLY A 1 336 ? -2.719 5.924 -18.608 1.00 87.25 336 GLY A C 1
ATOM 2632 O O . GLY A 1 336 ? -2.672 6.903 -19.351 1.00 87.25 336 GLY A O 1
ATOM 2633 N N . ASN A 1 337 ? -3.435 5.931 -17.478 1.00 87.69 337 ASN A N 1
ATOM 2634 C CA . ASN A 1 337 ? -4.245 7.062 -17.039 1.00 87.69 337 ASN A CA 1
ATOM 2635 C C . ASN A 1 337 ? -3.429 8.083 -16.240 1.00 87.69 337 ASN A C 1
ATOM 2637 O O . ASN A 1 337 ? -2.382 7.770 -15.672 1.00 87.69 337 ASN A O 1
ATOM 2641 N N . ASP A 1 338 ? -3.969 9.301 -16.127 1.00 86.62 338 ASP A N 1
ATOM 2642 C CA . ASP A 1 338 ? -3.407 10.346 -15.271 1.00 86.62 338 ASP A CA 1
ATOM 2643 C C . ASP A 1 338 ? -3.335 9.858 -13.804 1.00 86.62 338 ASP A C 1
ATOM 2645 O O . ASP A 1 338 ? -4.381 9.583 -13.202 1.00 86.62 338 ASP A O 1
ATOM 2649 N N . PRO A 1 339 ? -2.134 9.761 -13.191 1.00 89.38 339 PRO A N 1
ATOM 2650 C CA . PRO A 1 339 ? -1.981 9.344 -11.800 1.00 89.38 339 PRO A CA 1
ATOM 2651 C C . PRO A 1 339 ? -2.430 10.399 -10.786 1.00 89.38 339 PRO A C 1
ATOM 2653 O O . PRO A 1 339 ? -2.239 10.204 -9.583 1.00 89.38 339 PRO A O 1
ATOM 2656 N N . TYR A 1 340 ? -3.018 11.513 -11.225 1.00 87.75 340 TYR A N 1
ATOM 2657 C CA . TYR A 1 340 ? -3.591 12.544 -10.370 1.00 87.75 340 TYR A CA 1
ATOM 2658 C C . TYR A 1 340 ? -5.123 12.581 -10.505 1.00 87.75 340 TYR A C 1
ATOM 2660 O O . TYR A 1 340 ? -5.672 12.566 -11.600 1.00 87.75 340 TYR A O 1
ATOM 2668 N N . GLY A 1 341 ? -5.830 12.665 -9.373 1.00 89.00 341 GLY A N 1
ATOM 2669 C CA . GLY A 1 341 ? -7.289 12.815 -9.336 1.00 89.00 341 GLY A CA 1
ATOM 2670 C C . GLY A 1 341 ? -8.047 11.566 -8.883 1.00 89.00 341 GLY A C 1
ATOM 2671 O O . GLY A 1 341 ? -7.510 10.690 -8.203 1.00 89.00 341 GLY A O 1
ATOM 2672 N N . GLU A 1 342 ? -9.336 11.512 -9.217 1.00 91.19 342 GLU A N 1
ATOM 2673 C CA . GLU A 1 342 ? -10.267 10.528 -8.653 1.00 91.19 342 GLU A CA 1
ATOM 2674 C C . GLU A 1 342 ? -9.988 9.085 -9.075 1.00 91.19 342 GLU A C 1
ATOM 2676 O O . GLU A 1 342 ? -10.182 8.177 -8.269 1.00 91.19 342 GLU A O 1
ATOM 2681 N N . GLY A 1 343 ? -9.520 8.859 -10.308 1.00 90.81 343 GLY A N 1
ATOM 2682 C CA . GLY A 1 343 ? -9.183 7.515 -10.790 1.00 90.81 343 GLY A CA 1
ATOM 2683 C C . GLY A 1 343 ? -8.115 6.857 -9.918 1.00 90.81 343 GLY A C 1
ATOM 2684 O O . GLY A 1 343 ? -8.307 5.746 -9.426 1.00 90.81 343 GLY A O 1
ATOM 2685 N N . PHE A 1 344 ? -7.052 7.605 -9.609 1.00 92.62 344 PHE A N 1
ATOM 2686 C CA . PHE A 1 344 ? -6.018 7.155 -8.684 1.00 92.62 344 PHE A CA 1
ATOM 2687 C C . PHE A 1 344 ? -6.556 6.956 -7.258 1.00 92.62 344 PHE A C 1
ATOM 2689 O O . PHE A 1 344 ? -6.230 5.962 -6.615 1.00 92.62 344 PHE A O 1
ATOM 2696 N N . ASN A 1 345 ? -7.420 7.847 -6.759 1.00 92.94 345 ASN A N 1
ATOM 2697 C CA . ASN A 1 345 ? -8.015 7.685 -5.426 1.00 92.94 345 ASN A CA 1
ATOM 2698 C C . ASN A 1 345 ? -8.850 6.397 -5.320 1.00 92.94 345 ASN A C 1
ATOM 2700 O O . ASN A 1 345 ? -8.740 5.686 -4.320 1.00 92.94 345 ASN A O 1
ATOM 2704 N N . ARG A 1 346 ? -9.637 6.070 -6.356 1.00 90.75 346 ARG A N 1
ATOM 2705 C CA . ARG A 1 346 ? -10.386 4.805 -6.437 1.00 90.75 346 ARG A CA 1
ATOM 2706 C C . ARG A 1 346 ? -9.452 3.602 -6.486 1.00 90.75 346 ARG A C 1
ATOM 2708 O O . ARG A 1 346 ? -9.696 2.629 -5.779 1.00 90.75 346 ARG A O 1
ATOM 2715 N N . TYR A 1 347 ? -8.361 3.687 -7.247 1.00 90.75 347 TYR A N 1
ATOM 2716 C CA . TYR A 1 347 ? -7.340 2.641 -7.279 1.00 90.75 347 TYR A CA 1
ATOM 2717 C C . TYR A 1 347 ? -6.703 2.416 -5.899 1.00 90.75 347 TYR A C 1
ATOM 2719 O O . TYR A 1 347 ? -6.641 1.282 -5.431 1.00 90.75 347 TYR A O 1
ATOM 2727 N N . VAL A 1 348 ? -6.303 3.481 -5.195 1.00 93.12 348 VAL A N 1
ATOM 2728 C CA . VAL A 1 348 ? -5.752 3.391 -3.828 1.00 93.12 348 VAL A CA 1
ATOM 2729 C C . VAL A 1 348 ? -6.764 2.775 -2.863 1.00 93.12 348 VAL A C 1
ATOM 2731 O O . VAL A 1 348 ? -6.405 1.888 -2.090 1.00 93.12 348 VAL A O 1
ATOM 2734 N N . HIS A 1 349 ? -8.021 3.218 -2.917 1.00 92.12 349 HIS A N 1
ATOM 2735 C CA . HIS A 1 349 ? -9.098 2.668 -2.097 1.00 92.12 349 HIS A CA 1
ATOM 2736 C C . HIS A 1 349 ? -9.290 1.168 -2.356 1.00 92.12 349 HIS A C 1
ATOM 2738 O O . HIS A 1 349 ? -9.280 0.378 -1.413 1.00 92.12 349 HIS A O 1
ATOM 2744 N N . HIS A 1 350 ? -9.339 0.757 -3.626 1.00 89.94 350 HIS A N 1
ATOM 2745 C CA . HIS A 1 350 ? -9.402 -0.650 -4.011 1.00 89.94 350 HIS A CA 1
ATOM 2746 C C . HIS A 1 350 ? -8.215 -1.452 -3.459 1.00 89.94 350 HIS A C 1
ATOM 2748 O O . HIS A 1 350 ? -8.420 -2.511 -2.871 1.00 89.94 350 HIS A O 1
ATOM 2754 N N . GLN A 1 351 ? -6.981 -0.944 -3.577 1.00 90.62 351 GLN A N 1
ATOM 2755 C CA . GLN A 1 351 ? -5.795 -1.637 -3.054 1.00 90.62 351 GLN A CA 1
ATOM 2756 C C . GLN A 1 351 ? -5.835 -1.808 -1.528 1.00 90.62 351 GLN A C 1
ATOM 2758 O O . GLN A 1 351 ? -5.433 -2.854 -1.020 1.00 90.62 351 GLN A O 1
ATOM 2763 N N . ILE A 1 352 ? -6.348 -0.818 -0.793 1.00 92.81 352 ILE A N 1
ATOM 2764 C CA . ILE A 1 352 ? -6.533 -0.905 0.663 1.00 92.81 352 ILE A CA 1
ATOM 2765 C C . ILE A 1 352 ? -7.586 -1.964 1.011 1.00 92.81 352 ILE A C 1
ATOM 2767 O O . ILE A 1 352 ? -7.316 -2.860 1.814 1.00 92.81 352 ILE A O 1
ATOM 2771 N N . LEU A 1 353 ? -8.769 -1.895 0.389 1.00 92.25 353 LEU A N 1
ATOM 2772 C CA . LEU A 1 353 ? -9.855 -2.844 0.644 1.00 92.25 353 LEU A CA 1
ATOM 2773 C C . LEU A 1 353 ? -9.466 -4.273 0.273 1.00 92.25 353 LEU A C 1
ATOM 2775 O O . LEU A 1 353 ? -9.830 -5.207 0.979 1.00 92.25 353 LEU A O 1
ATOM 2779 N N . ARG A 1 354 ? -8.681 -4.451 -0.790 1.00 89.31 354 ARG A N 1
ATOM 2780 C CA . ARG A 1 354 ? -8.119 -5.744 -1.182 1.00 89.31 354 ARG A CA 1
ATOM 2781 C C . ARG A 1 354 ? -7.277 -6.358 -0.063 1.00 89.31 354 ARG A C 1
ATOM 2783 O O . ARG A 1 354 ? -7.467 -7.530 0.255 1.00 89.31 354 ARG A O 1
ATOM 2790 N N . VAL A 1 355 ? -6.380 -5.588 0.552 1.00 92.00 355 VAL A N 1
ATOM 2791 C CA . VAL A 1 355 ? -5.536 -6.092 1.649 1.00 92.00 355 VAL A CA 1
ATOM 2792 C C . VAL A 1 355 ? -6.398 -6.453 2.852 1.00 92.00 355 VAL A C 1
ATOM 2794 O O . VAL A 1 355 ? -6.280 -7.560 3.370 1.00 92.00 355 VAL A O 1
ATOM 2797 N N . ILE A 1 356 ? -7.333 -5.578 3.226 1.00 93.81 356 ILE A N 1
ATOM 2798 C CA . ILE A 1 356 ? -8.271 -5.841 4.323 1.00 93.81 356 ILE A CA 1
ATOM 2799 C C . ILE A 1 356 ? -9.095 -7.099 4.041 1.00 93.81 356 ILE A C 1
ATOM 2801 O O . ILE A 1 356 ? -9.187 -7.958 4.904 1.00 93.81 356 ILE A O 1
ATOM 2805 N N . LYS A 1 357 ? -9.618 -7.280 2.824 1.00 91.69 357 LYS A N 1
ATOM 2806 C CA . LYS A 1 357 ? -10.358 -8.487 2.421 1.00 91.69 357 LYS A CA 1
ATOM 2807 C C . LYS A 1 357 ? -9.531 -9.763 2.599 1.00 91.69 357 LYS A C 1
ATOM 2809 O O . LYS A 1 357 ? -10.066 -10.789 3.011 1.00 91.69 357 LYS A O 1
ATOM 2814 N N . GLN A 1 358 ? -8.236 -9.720 2.285 1.00 89.88 358 GLN A N 1
ATOM 2815 C CA . GLN A 1 358 ? -7.359 -10.866 2.523 1.00 89.88 358 GLN A CA 1
ATOM 2816 C C . GLN A 1 358 ? -7.150 -11.122 4.016 1.00 89.88 358 GLN A C 1
ATOM 2818 O O . GLN A 1 358 ? -7.210 -12.274 4.441 1.00 89.88 358 GLN A O 1
ATOM 2823 N N . GLU A 1 359 ? -6.911 -10.069 4.800 1.00 93.88 359 GLU A N 1
ATOM 2824 C CA . GLU A 1 359 ? -6.676 -10.150 6.245 1.00 93.88 359 GLU A CA 1
ATOM 2825 C C . GLU A 1 359 ? -7.908 -10.670 6.993 1.00 93.88 359 GLU A C 1
ATOM 2827 O O . GLU A 1 359 ? -7.791 -11.590 7.801 1.00 93.88 359 GLU A O 1
ATOM 2832 N N . THR A 1 360 ? -9.101 -10.182 6.650 1.00 93.38 360 THR A N 1
ATOM 2833 C CA . THR A 1 360 ? -10.372 -10.633 7.237 1.00 93.38 360 THR A CA 1
ATOM 2834 C C . THR A 1 360 ? -10.741 -12.061 6.838 1.00 93.38 360 THR A C 1
ATOM 2836 O O . THR A 1 360 ? -11.476 -12.732 7.559 1.00 93.38 360 THR A O 1
ATOM 2839 N N . GLY A 1 361 ? -10.201 -12.560 5.724 1.00 92.06 361 GLY A N 1
ATOM 2840 C CA . GLY A 1 361 ? -10.342 -13.953 5.302 1.00 92.06 361 GLY A CA 1
ATOM 2841 C C . GLY A 1 361 ? -9.414 -14.935 6.029 1.00 92.06 361 GLY A C 1
ATOM 2842 O O . GLY A 1 361 ? -9.646 -16.143 5.955 1.00 92.06 361 GLY A O 1
ATOM 2843 N N . ARG A 1 362 ? -8.373 -14.466 6.736 1.00 92.44 362 ARG A N 1
ATOM 2844 C CA . ARG A 1 362 ? -7.371 -15.342 7.380 1.00 92.44 362 ARG A CA 1
ATOM 2845 C C . ARG A 1 362 ? -7.919 -16.239 8.494 1.00 92.44 362 ARG A C 1
ATOM 2847 O O . ARG A 1 362 ? -7.481 -17.386 8.537 1.00 92.44 362 ARG A O 1
ATOM 2854 N N . PRO A 1 363 ? -8.893 -15.809 9.318 1.00 94.62 363 PRO A N 1
ATOM 2855 C CA . PRO A 1 363 ? -9.553 -16.698 10.273 1.00 94.62 363 PRO A CA 1
ATOM 2856 C C . PRO A 1 363 ? -10.348 -17.849 9.646 1.00 94.62 363 PRO A C 1
ATOM 2858 O O . PRO A 1 363 ? -10.704 -18.793 10.345 1.00 94.62 363 PRO A O 1
ATOM 2861 N N . ARG A 1 364 ? -10.645 -17.783 8.336 1.00 92.81 364 ARG A N 1
ATOM 2862 C CA . ARG A 1 364 ? -11.424 -18.790 7.591 1.00 92.81 364 ARG A CA 1
ATOM 2863 C C . ARG A 1 364 ? -12.784 -19.100 8.220 1.00 92.81 364 ARG A C 1
ATOM 2865 O O . ARG A 1 364 ? -13.230 -20.245 8.253 1.00 92.81 364 ARG A O 1
ATOM 2872 N N . ALA A 1 365 ? -13.478 -18.054 8.670 1.00 93.94 365 ALA A N 1
ATOM 2873 C CA . ALA A 1 365 ? -14.779 -18.150 9.335 1.00 93.94 365 ALA A CA 1
ATOM 2874 C C . ALA A 1 365 ? -15.831 -18.966 8.557 1.00 93.94 365 ALA A C 1
ATOM 2876 O O . ALA A 1 365 ? -16.700 -19.598 9.154 1.00 93.94 365 ALA A O 1
ATOM 2877 N N . ASN A 1 366 ? -15.725 -19.013 7.224 1.00 91.56 366 ASN A N 1
ATOM 2878 C CA . ASN A 1 366 ? -16.579 -19.815 6.348 1.00 91.56 366 ASN A CA 1
ATOM 2879 C C . ASN A 1 366 ? -16.499 -21.333 6.609 1.00 91.56 366 ASN A C 1
ATOM 2881 O O . ASN A 1 366 ? -17.450 -22.048 6.279 1.00 91.56 366 ASN A O 1
ATOM 2885 N N . LEU A 1 367 ? -15.387 -21.821 7.170 1.00 92.94 367 LEU A N 1
ATOM 2886 C CA . LEU A 1 367 ? -15.189 -23.227 7.535 1.00 92.94 367 LEU A CA 1
ATOM 2887 C C . LEU A 1 367 ? -15.803 -23.580 8.902 1.00 92.94 367 LEU A C 1
ATOM 2889 O O . LEU A 1 367 ? -16.051 -24.754 9.159 1.00 92.94 367 LEU A O 1
ATOM 2893 N N . TYR A 1 368 ? -16.106 -22.583 9.742 1.00 94.31 368 TYR A N 1
ATOM 2894 C CA . TYR A 1 368 ? -16.565 -22.752 11.127 1.00 94.31 368 TYR A CA 1
ATOM 2895 C C . TYR A 1 368 ? -17.936 -22.102 11.338 1.00 94.31 368 TYR A C 1
ATOM 2897 O O . TYR A 1 368 ? -18.077 -21.080 12.009 1.00 94.31 368 TYR A O 1
ATOM 2905 N N . ARG A 1 369 ? -18.970 -22.680 10.719 1.00 88.81 369 ARG A N 1
ATOM 2906 C CA . ARG A 1 369 ? -20.336 -22.119 10.731 1.00 88.81 369 ARG A CA 1
ATOM 2907 C C . ARG A 1 369 ? -21.004 -22.124 12.110 1.00 88.81 369 ARG A C 1
ATOM 2909 O O . ARG A 1 369 ? -22.003 -21.442 12.301 1.00 88.81 369 ARG A O 1
ATOM 2916 N N . ASP A 1 370 ? -20.471 -22.901 13.044 1.00 93.12 370 ASP A N 1
ATOM 2917 C CA . ASP A 1 370 ? -20.901 -23.023 14.437 1.00 93.12 370 ASP A CA 1
ATOM 2918 C C . ASP A 1 370 ? -20.359 -21.906 15.345 1.00 93.12 370 ASP A C 1
ATOM 2920 O O . ASP A 1 370 ? -20.797 -21.780 16.488 1.00 93.12 370 ASP A O 1
ATOM 2924 N N . ARG A 1 371 ? -19.422 -21.087 14.850 1.00 94.44 371 ARG A N 1
ATOM 2925 C CA . ARG A 1 371 ? -18.734 -20.051 15.629 1.00 94.44 371 ARG A CA 1
ATOM 2926 C C . ARG A 1 371 ? -19.038 -18.664 15.097 1.00 94.44 371 ARG A C 1
ATOM 2928 O O . ARG A 1 371 ? -19.207 -18.474 13.894 1.00 94.44 371 ARG A O 1
ATOM 2935 N N . ILE A 1 372 ? -19.045 -17.691 16.002 1.00 96.00 372 ILE A N 1
ATOM 2936 C CA . ILE A 1 372 ? -19.089 -16.268 15.664 1.00 96.00 372 ILE A CA 1
ATOM 2937 C C . ILE A 1 372 ? -17.664 -15.730 15.724 1.00 96.00 372 ILE A C 1
ATOM 2939 O O . ILE A 1 372 ? -16.948 -15.975 16.692 1.00 96.00 372 ILE A O 1
ATOM 2943 N N . PHE A 1 373 ? -17.282 -14.991 14.692 1.00 97.88 373 PHE A N 1
ATOM 2944 C CA . PHE A 1 373 ? -15.995 -14.327 14.590 1.00 97.88 373 PHE A CA 1
ATOM 2945 C C . PHE A 1 373 ? -16.169 -12.831 14.813 1.00 97.88 373 PHE A C 1
ATOM 2947 O O . PHE A 1 373 ? -17.145 -12.232 14.358 1.00 97.88 373 PHE A O 1
ATOM 2954 N N . GLU A 1 374 ? -15.203 -12.225 15.483 1.00 98.00 374 GLU A N 1
ATOM 2955 C CA . GLU A 1 374 ? -15.127 -10.793 15.722 1.00 98.00 374 GLU A CA 1
ATOM 2956 C C . GLU A 1 374 ? -13.870 -10.234 15.058 1.00 98.00 374 GLU A C 1
ATOM 2958 O O . GLU A 1 374 ? -12.754 -10.693 15.301 1.00 98.00 374 GLU A O 1
ATOM 2963 N N . ILE A 1 375 ? -14.050 -9.229 14.208 1.00 98.31 375 ILE A N 1
ATOM 2964 C CA . ILE A 1 375 ? -12.948 -8.517 13.568 1.00 98.31 375 ILE A CA 1
ATOM 2965 C C . ILE A 1 375 ? -12.983 -7.064 14.019 1.00 98.31 375 ILE A C 1
ATOM 2967 O O . ILE A 1 375 ? -13.930 -6.333 13.733 1.00 98.31 375 ILE A O 1
ATOM 2971 N N . VAL A 1 376 ? -11.923 -6.631 14.692 1.00 98.38 376 VAL A N 1
ATOM 2972 C CA . VAL A 1 376 ? -11.783 -5.271 15.209 1.00 98.38 376 VAL A CA 1
ATOM 2973 C C . VAL A 1 376 ? -10.841 -4.483 14.305 1.00 98.38 376 VAL A C 1
ATOM 2975 O O . VAL A 1 376 ? -9.655 -4.790 14.190 1.00 98.38 376 VAL A O 1
ATOM 2978 N N . LEU A 1 377 ? -11.369 -3.447 13.666 1.00 98.31 377 LEU A N 1
ATOM 2979 C CA . LEU A 1 377 ? -10.664 -2.547 12.766 1.00 98.31 377 LEU A CA 1
ATOM 2980 C C . LEU A 1 377 ? -10.268 -1.289 13.545 1.00 98.31 377 LEU A C 1
ATOM 2982 O O . LEU A 1 377 ? -11.107 -0.437 13.850 1.00 98.31 377 LEU A O 1
ATOM 2986 N N . LEU A 1 378 ? -8.980 -1.149 13.864 1.00 97.81 378 LEU A N 1
ATOM 2987 C CA . LEU A 1 378 ? -8.456 0.029 14.565 1.00 97.81 378 LEU A CA 1
ATOM 2988 C C . LEU A 1 378 ? -8.135 1.145 13.572 1.00 97.81 378 LEU A C 1
ATOM 2990 O O . LEU A 1 378 ? -6.978 1.546 13.417 1.00 97.81 378 LEU A O 1
ATOM 2994 N N . THR A 1 379 ? -9.149 1.604 12.847 1.00 95.62 379 THR A N 1
ATOM 2995 C CA . THR A 1 379 ? -9.025 2.678 11.865 1.00 95.62 379 THR A CA 1
ATOM 2996 C C . THR A 1 379 ? -10.386 3.285 11.542 1.00 95.62 379 THR A C 1
ATOM 2998 O O . THR A 1 379 ? -11.387 2.583 11.403 1.00 95.62 379 THR A O 1
ATOM 3001 N N . ASP A 1 380 ? -10.401 4.600 11.376 1.00 94.19 380 ASP A N 1
ATOM 3002 C CA . ASP A 1 380 ? -11.529 5.338 10.833 1.00 94.19 380 ASP A CA 1
ATOM 3003 C C . ASP A 1 380 ? -11.366 5.447 9.310 1.00 94.19 380 ASP A C 1
ATOM 3005 O O . ASP A 1 380 ? -10.629 6.296 8.790 1.00 94.19 380 ASP A O 1
ATOM 3009 N N . TYR A 1 381 ? -11.967 4.493 8.600 1.00 95.00 381 TYR A N 1
ATOM 3010 C CA . TYR A 1 381 ? -11.937 4.406 7.149 1.00 95.00 381 TYR A CA 1
ATOM 3011 C C . TYR A 1 381 ? -13.284 3.945 6.605 1.00 95.00 381 TYR A C 1
ATOM 3013 O O . TYR A 1 381 ? -14.031 3.235 7.275 1.00 95.00 381 TYR A O 1
ATOM 3021 N N . ASP A 1 382 ? -13.588 4.343 5.375 1.00 92.50 382 ASP A N 1
ATOM 3022 C CA . ASP A 1 382 ? -14.785 3.875 4.699 1.00 92.50 382 ASP A CA 1
ATOM 3023 C C . ASP A 1 382 ? -14.565 2.452 4.170 1.00 92.50 382 ASP A C 1
ATOM 3025 O O . ASP A 1 382 ? -13.737 2.225 3.287 1.00 92.50 382 ASP A O 1
ATOM 3029 N N . PHE A 1 383 ? -15.296 1.492 4.733 1.00 92.94 383 PHE A N 1
ATOM 3030 C CA . PHE A 1 383 ? -15.312 0.096 4.290 1.00 92.94 383 PHE A CA 1
ATOM 3031 C C . PHE A 1 383 ? -16.552 -0.247 3.457 1.00 92.94 383 PHE A C 1
ATOM 3033 O O . PHE A 1 383 ? -16.823 -1.431 3.209 1.00 92.94 383 PHE A O 1
ATOM 3040 N N . SER A 1 384 ? -17.303 0.769 3.019 1.00 86.75 384 SER A N 1
ATOM 3041 C CA . SER A 1 384 ? -18.386 0.591 2.061 1.00 86.75 384 SER A CA 1
ATOM 3042 C C . SER A 1 384 ? -17.865 -0.106 0.797 1.00 86.75 384 SER A C 1
ATOM 3044 O O . SER A 1 384 ? -16.723 0.064 0.374 1.00 86.75 384 SER A O 1
ATOM 3046 N N . GLY A 1 385 ? -18.673 -1.011 0.246 1.00 84.94 385 GLY A N 1
ATOM 3047 C CA . GLY A 1 385 ? -18.270 -1.865 -0.876 1.00 84.94 385 GLY A CA 1
ATOM 3048 C C . GLY A 1 385 ? -17.468 -3.118 -0.497 1.00 84.94 385 GLY A C 1
ATOM 3049 O O . GLY A 1 385 ? -17.392 -4.033 -1.314 1.00 84.94 385 GLY A O 1
ATOM 3050 N N . LEU A 1 386 ? -16.936 -3.217 0.730 1.00 91.25 386 LEU A N 1
ATOM 3051 C CA . LEU A 1 386 ? -16.348 -4.458 1.251 1.00 91.25 386 LEU A CA 1
ATOM 3052 C C . LEU A 1 386 ? -17.218 -5.100 2.334 1.00 91.25 386 LEU A C 1
ATOM 3054 O O . LEU A 1 386 ? -17.532 -6.285 2.229 1.00 91.25 386 LEU A O 1
ATOM 3058 N N . ILE A 1 387 ? -17.584 -4.338 3.368 1.00 93.69 387 ILE A N 1
ATOM 3059 C CA . ILE A 1 387 ? -18.274 -4.860 4.553 1.00 93.69 387 ILE A CA 1
ATOM 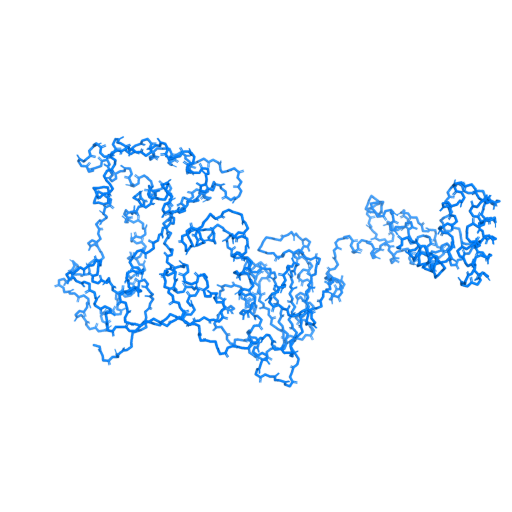3060 C C . ILE A 1 387 ? -19.768 -4.509 4.491 1.00 93.69 387 ILE A C 1
ATOM 3062 O O . ILE A 1 387 ? -20.106 -3.333 4.334 1.00 93.69 387 ILE A O 1
ATOM 3066 N N . PRO A 1 388 ? -20.679 -5.492 4.625 1.00 91.69 388 PRO A N 1
ATOM 3067 C CA . PRO A 1 388 ? -22.111 -5.232 4.715 1.00 91.69 388 PRO A CA 1
ATOM 3068 C C . PRO A 1 388 ? -22.462 -4.292 5.887 1.00 91.69 388 PRO A C 1
ATOM 3070 O O . PRO A 1 388 ? -22.004 -4.529 7.009 1.00 91.69 388 PRO A O 1
ATOM 3073 N N . PRO A 1 389 ? -23.318 -3.266 5.688 1.00 90.00 389 PRO A N 1
ATOM 3074 C CA . PRO A 1 389 ? -23.660 -2.302 6.741 1.00 90.00 389 PRO A CA 1
ATOM 3075 C C . PRO A 1 389 ? -24.258 -2.928 8.008 1.00 90.00 389 PRO A C 1
ATOM 3077 O O . PRO A 1 389 ? -24.070 -2.417 9.104 1.00 90.00 389 PRO A O 1
ATOM 3080 N N . ASN A 1 390 ? -24.960 -4.055 7.876 1.00 90.62 390 ASN A N 1
ATOM 3081 C CA . ASN A 1 390 ? -25.556 -4.787 8.995 1.00 90.62 390 ASN A CA 1
ATOM 3082 C C . ASN A 1 390 ? -24.544 -5.615 9.810 1.00 90.62 390 ASN A C 1
ATOM 3084 O O . ASN A 1 390 ? -24.914 -6.159 10.848 1.00 90.62 390 ASN A O 1
ATOM 3088 N N . GLN A 1 391 ? -23.297 -5.741 9.347 1.00 94.50 391 GLN A N 1
ATOM 3089 C CA . GLN A 1 391 ? -22.240 -6.495 10.026 1.00 94.50 391 GLN A CA 1
ATOM 3090 C C . GLN A 1 391 ? -21.202 -5.604 10.710 1.00 94.50 391 GLN A C 1
ATOM 3092 O O . GLN A 1 391 ? -20.388 -6.127 11.469 1.00 94.50 391 GLN A O 1
ATOM 3097 N N . ILE A 1 392 ? -21.210 -4.291 10.463 1.00 95.56 392 ILE A N 1
ATOM 3098 C CA . ILE A 1 392 ? -20.242 -3.347 11.026 1.00 95.56 392 ILE A CA 1
ATOM 3099 C C . ILE A 1 392 ? -20.877 -2.479 12.109 1.00 95.56 392 ILE A C 1
ATOM 3101 O O . ILE A 1 392 ? -21.863 -1.781 11.889 1.00 95.56 392 ILE A O 1
ATOM 3105 N N . LYS A 1 393 ? -20.284 -2.515 13.301 1.00 96.62 393 LYS A N 1
ATOM 3106 C CA . LYS A 1 393 ? -20.612 -1.626 14.412 1.00 96.62 393 LYS A CA 1
ATOM 3107 C C . LYS A 1 393 ? -19.477 -0.629 14.591 1.00 96.62 393 LYS A C 1
ATOM 3109 O O . LYS A 1 393 ? -18.333 -1.027 14.786 1.00 96.62 393 LYS A O 1
ATOM 3114 N N . GLN A 1 394 ? -19.796 0.658 14.575 1.00 96.31 394 GLN A N 1
ATOM 3115 C CA . GLN A 1 394 ? -18.838 1.694 14.950 1.00 96.31 394 GLN A CA 1
ATOM 3116 C C . GLN A 1 394 ? -18.860 1.912 16.464 1.00 96.31 394 GLN A C 1
ATOM 3118 O O . GLN A 1 394 ? -19.923 1.870 17.087 1.00 96.31 394 GLN A O 1
ATOM 3123 N N . CYS A 1 395 ? -17.686 2.114 17.048 1.00 95.38 395 CYS A N 1
ATOM 3124 C CA . CYS A 1 395 ? -17.517 2.436 18.459 1.00 95.38 395 CYS A CA 1
ATOM 3125 C C . CYS A 1 395 ? -16.357 3.419 18.642 1.00 95.38 395 CYS A C 1
ATOM 3127 O O . CYS A 1 395 ? -15.478 3.545 17.782 1.00 95.38 395 CYS A O 1
ATOM 3129 N N . LYS A 1 396 ? -16.324 4.097 19.787 1.00 94.81 396 LYS A N 1
ATOM 3130 C CA . LYS A 1 396 ? -15.146 4.873 20.199 1.00 94.81 396 LYS A CA 1
ATOM 3131 C C . LYS A 1 396 ? -14.132 3.987 20.913 1.00 94.81 396 LYS A C 1
ATOM 3133 O O . LYS A 1 396 ? -14.482 2.953 21.481 1.00 94.81 396 LYS A O 1
ATOM 3138 N N . ALA A 1 397 ? -12.869 4.401 20.932 1.00 95.19 397 ALA A N 1
ATOM 3139 C CA . ALA A 1 397 ? -11.788 3.654 21.569 1.00 95.19 397 ALA A CA 1
ATOM 3140 C C . ALA A 1 397 ? -12.067 3.374 23.056 1.00 95.19 397 ALA A C 1
ATOM 3142 O O . ALA A 1 397 ? -11.822 2.268 23.541 1.00 95.19 397 ALA A O 1
ATOM 3143 N N . HIS A 1 398 ? -12.624 4.357 23.772 1.00 92.88 398 HIS A N 1
ATOM 3144 C CA . HIS A 1 398 ? -12.919 4.229 25.199 1.00 92.88 398 HIS A CA 1
ATOM 3145 C C . HIS A 1 398 ? -14.056 3.246 25.518 1.00 92.88 398 HIS A C 1
ATOM 3147 O O . HIS A 1 398 ? -14.130 2.751 26.641 1.00 92.88 398 HIS A O 1
ATOM 3153 N N . GLU A 1 399 ? -14.922 2.951 24.545 1.00 93.62 399 GLU A N 1
ATOM 3154 C CA . GLU A 1 399 ? -16.011 1.977 24.689 1.00 93.62 399 GLU A CA 1
ATOM 3155 C C . GLU A 1 399 ? -15.487 0.534 24.674 1.00 93.62 399 GLU A C 1
ATOM 3157 O O . GLU A 1 399 ? -16.144 -0.355 25.206 1.00 93.62 399 GLU A O 1
ATOM 3162 N N . ILE A 1 400 ? -14.292 0.304 24.109 1.00 95.06 400 ILE A N 1
ATOM 3163 C CA . ILE A 1 400 ? -13.570 -0.972 24.228 1.00 95.06 400 ILE A CA 1
ATOM 3164 C C . ILE A 1 400 ? -12.869 -1.043 25.586 1.00 95.06 400 ILE A C 1
ATOM 3166 O O . ILE A 1 400 ? -12.994 -2.023 26.314 1.00 95.06 400 ILE A O 1
ATOM 3170 N N . THR A 1 401 ? -12.113 -0.000 25.939 1.00 94.56 401 THR A N 1
ATOM 3171 C CA . THR A 1 401 ? -11.455 0.087 27.245 1.00 94.56 401 THR A CA 1
ATOM 3172 C C . THR A 1 401 ? -11.309 1.540 27.697 1.00 94.56 401 THR A C 1
ATOM 3174 O O . THR A 1 401 ? -10.766 2.354 26.945 1.00 94.56 401 THR A O 1
ATOM 3177 N N . PRO A 1 402 ? -11.672 1.890 28.948 1.00 90.94 402 PRO A N 1
ATOM 3178 C CA . PRO A 1 402 ? -11.501 3.249 29.473 1.00 90.94 402 PRO A CA 1
ATOM 3179 C C . PRO A 1 402 ? -10.049 3.755 29.425 1.00 90.94 402 PRO A C 1
ATOM 3181 O O . PRO A 1 402 ? -9.791 4.956 29.415 1.00 90.94 402 PRO A O 1
ATOM 3184 N N . LEU A 1 403 ? -9.061 2.855 29.363 1.00 92.88 403 LEU A N 1
ATOM 3185 C CA . LEU A 1 403 ? -7.648 3.229 29.233 1.00 92.88 403 LEU A CA 1
ATOM 3186 C C . LEU A 1 403 ? -7.303 3.824 27.856 1.00 92.88 403 LEU A C 1
ATOM 3188 O O . LEU A 1 403 ? -6.261 4.475 27.710 1.00 92.88 403 LEU A O 1
ATOM 3192 N N . ALA A 1 404 ? -8.179 3.642 26.867 1.00 94.94 404 ALA A N 1
ATOM 3193 C CA . ALA A 1 404 ? -8.037 4.151 25.512 1.00 94.94 404 ALA A CA 1
ATOM 3194 C C . ALA A 1 404 ? -8.775 5.480 25.264 1.00 94.94 404 ALA A C 1
ATOM 3196 O O . ALA A 1 404 ? -8.823 5.924 24.124 1.00 94.94 404 ALA A O 1
ATOM 3197 N N . GLU A 1 405 ? -9.281 6.159 26.300 1.00 92.19 405 GLU A N 1
ATOM 3198 C CA . GLU A 1 405 ? -9.813 7.529 26.189 1.00 92.19 405 GLU A CA 1
ATOM 3199 C C . GLU A 1 405 ? -8.813 8.477 25.536 1.00 92.19 405 GLU A C 1
ATOM 3201 O O . GLU A 1 405 ? -7.629 8.448 25.874 1.00 92.19 405 GLU A O 1
ATOM 3206 N N . SER A 1 406 ? -9.270 9.385 24.678 1.00 89.19 406 SER A N 1
ATOM 3207 C CA . SER A 1 406 ? -8.477 10.537 24.241 1.00 89.19 406 SER A CA 1
ATOM 3208 C C . SER A 1 406 ? -8.075 11.430 25.424 1.00 89.19 406 SER A C 1
ATOM 3210 O O . SER A 1 406 ? -8.618 11.338 26.525 1.00 89.19 406 SER A O 1
ATOM 3212 N N . VAL A 1 407 ? -7.112 12.337 25.215 1.00 87.06 407 VAL A N 1
ATOM 3213 C CA . VAL A 1 407 ? -6.740 13.305 26.266 1.00 87.06 407 VAL A CA 1
ATOM 3214 C C . VAL A 1 407 ? -7.951 14.148 26.671 1.00 87.06 407 VAL A C 1
ATOM 3216 O O . VAL A 1 407 ? -8.174 14.350 27.859 1.00 87.06 407 VAL A O 1
ATOM 3219 N N . SER A 1 408 ? -8.755 14.583 25.697 1.00 86.12 408 SER A N 1
ATOM 3220 C CA . SER A 1 408 ? -9.963 15.368 25.959 1.00 86.12 408 SER A CA 1
ATOM 3221 C C . SER A 1 408 ? -11.005 14.572 26.748 1.00 86.12 408 SER A C 1
ATOM 3223 O O . SER A 1 408 ? -11.490 15.067 27.762 1.00 86.12 408 SER A O 1
ATOM 3225 N N . GLU A 1 409 ? -11.301 13.333 26.346 1.00 87.56 409 GLU A N 1
ATOM 3226 C CA . GLU A 1 409 ? -12.268 12.472 27.045 1.00 87.56 409 GLU A CA 1
ATOM 3227 C C . GLU A 1 409 ? -11.820 12.165 28.472 1.00 87.56 409 GLU A C 1
ATOM 3229 O O . GLU A 1 409 ? -12.585 12.366 29.412 1.00 87.56 409 GLU A O 1
ATOM 3234 N N . ARG A 1 410 ? -10.547 11.796 28.657 1.00 85.88 410 ARG A N 1
ATOM 3235 C CA . ARG A 1 410 ? -9.979 11.550 29.985 1.00 85.88 410 ARG A CA 1
ATOM 3236 C C . ARG A 1 410 ? -10.057 12.790 30.871 1.00 85.88 410 ARG A C 1
ATOM 3238 O O . ARG A 1 410 ? -10.370 12.682 32.056 1.00 85.88 410 ARG A O 1
ATOM 3245 N N . THR A 1 411 ? -9.757 13.969 30.322 1.00 87.44 411 THR A N 1
ATOM 3246 C CA . THR A 1 411 ? -9.875 15.233 31.057 1.00 87.44 411 THR A CA 1
ATOM 3247 C C . THR A 1 411 ? -11.319 15.488 31.474 1.00 87.44 411 THR A C 1
ATOM 3249 O O . THR A 1 411 ? -11.553 15.764 32.649 1.00 87.44 411 THR A O 1
ATOM 3252 N N . LYS A 1 412 ? -12.283 15.338 30.559 1.00 87.50 412 LYS A N 1
ATOM 3253 C CA . LYS A 1 412 ? -13.712 15.491 30.865 1.00 87.50 412 LYS A CA 1
ATOM 3254 C C . LYS A 1 412 ? -14.165 14.503 31.942 1.00 87.50 412 LYS A C 1
ATOM 3256 O O . LYS A 1 412 ? -14.746 14.928 32.935 1.00 87.50 412 LYS A O 1
ATOM 3261 N N . ARG A 1 413 ? -13.818 13.217 31.832 1.00 87.31 413 ARG A N 1
ATOM 3262 C CA . ARG A 1 413 ? -14.167 12.217 32.852 1.00 87.31 413 ARG A CA 1
ATOM 3263 C C . ARG A 1 413 ? -13.615 12.579 34.229 1.00 87.31 413 ARG A C 1
ATOM 3265 O O . ARG A 1 413 ? -14.368 12.590 35.195 1.00 87.31 413 ARG A O 1
ATOM 3272 N N . LEU A 1 414 ? -12.330 12.927 34.328 1.00 86.88 414 LEU A N 1
ATOM 3273 C CA . LEU A 1 414 ? -11.711 13.293 35.608 1.00 86.88 414 LEU A CA 1
ATOM 3274 C C . LEU A 1 414 ? -12.319 14.567 36.215 1.00 86.88 414 LEU A C 1
ATOM 3276 O O . LEU A 1 414 ? -12.463 14.650 37.433 1.00 86.88 414 LEU A O 1
ATOM 3280 N N . ILE A 1 415 ? -12.697 15.545 35.384 1.00 86.62 415 ILE A N 1
ATOM 3281 C CA . ILE A 1 415 ? -13.441 16.734 35.830 1.00 86.62 415 ILE A CA 1
ATOM 3282 C C . ILE A 1 415 ? -14.816 16.330 36.376 1.00 86.62 415 ILE A C 1
ATOM 3284 O O . ILE A 1 415 ? -15.172 16.772 37.466 1.00 86.62 415 ILE A O 1
ATOM 3288 N N . GLY A 1 416 ? -15.553 15.467 35.669 1.00 85.19 416 GLY A N 1
ATOM 3289 C CA . GLY A 1 416 ? -16.853 14.956 36.111 1.00 85.19 416 GLY A CA 1
ATOM 3290 C C . GLY A 1 416 ? -16.771 14.167 37.420 1.00 85.19 416 GLY A C 1
ATOM 3291 O O . GLY A 1 416 ? -17.519 14.439 38.354 1.00 85.19 416 GLY A O 1
ATOM 3292 N N . GLU A 1 417 ? -15.806 13.252 37.542 1.00 85.56 417 GLU A N 1
ATOM 3293 C CA . GLU A 1 417 ? -15.547 12.496 38.777 1.00 85.56 417 GLU A CA 1
ATOM 3294 C C . GLU A 1 417 ? -15.195 13.416 39.953 1.00 85.56 417 GLU A C 1
ATOM 3296 O O . GLU A 1 417 ? -15.680 13.217 41.067 1.00 85.56 417 GLU A O 1
ATOM 3301 N N . ALA A 1 418 ? -14.370 14.440 39.721 1.00 87.31 418 ALA A N 1
ATOM 3302 C CA . ALA A 1 418 ? -14.024 15.412 40.752 1.00 87.31 418 ALA A CA 1
ATOM 3303 C C . ALA A 1 418 ? -15.221 16.274 41.163 1.00 87.31 418 ALA A C 1
ATOM 3305 O O . ALA A 1 418 ? -15.400 16.525 42.353 1.00 87.31 418 ALA A O 1
ATOM 3306 N N . ALA A 1 419 ? -16.047 16.700 40.207 1.00 84.12 419 ALA A N 1
ATOM 3307 C CA . ALA A 1 419 ? -17.264 17.450 40.487 1.00 84.12 419 ALA A CA 1
ATOM 3308 C C . ALA A 1 419 ? -18.259 16.617 41.313 1.00 84.12 419 ALA A C 1
ATOM 3310 O O . ALA A 1 419 ? -18.750 17.114 42.323 1.00 84.12 419 ALA A O 1
ATOM 3311 N N . ASN A 1 420 ? -18.458 15.339 40.967 1.00 81.38 420 ASN A N 1
ATOM 3312 C CA . ASN A 1 420 ? -19.278 14.404 41.749 1.00 81.38 420 ASN A CA 1
ATOM 3313 C C . ASN A 1 420 ? -18.763 14.255 43.189 1.00 81.38 420 ASN A C 1
ATOM 3315 O O . ASN A 1 420 ? -19.536 14.407 44.128 1.00 81.38 420 ASN A O 1
ATOM 3319 N N . ARG A 1 421 ? -17.453 14.053 43.390 1.00 84.88 421 ARG A N 1
ATOM 3320 C CA . ARG A 1 421 ? -16.867 13.957 44.744 1.00 84.88 421 ARG A CA 1
ATOM 3321 C C . ARG A 1 421 ? -17.037 15.241 45.558 1.00 84.88 421 ARG A C 1
ATOM 3323 O O . ARG A 1 421 ? -17.263 15.188 46.767 1.00 84.88 421 ARG A O 1
ATOM 3330 N N . LEU A 1 422 ? -16.886 16.402 44.920 1.00 83.56 422 LEU A N 1
ATOM 3331 C CA . LEU A 1 422 ? -17.095 17.697 45.575 1.00 83.56 422 LEU A CA 1
ATOM 3332 C C . LEU A 1 422 ? -18.563 17.874 45.973 1.00 83.56 422 LEU A C 1
ATOM 3334 O O . LEU A 1 422 ? -18.834 18.293 47.094 1.00 83.56 422 LEU A O 1
ATOM 3338 N N . TRP A 1 423 ? -19.492 17.484 45.100 1.00 80.00 423 TRP A N 1
ATOM 3339 C CA . TRP A 1 423 ? -20.922 17.504 45.391 1.00 80.00 423 TRP A CA 1
ATOM 3340 C C . TRP A 1 423 ? -21.294 16.574 46.554 1.00 80.00 423 TRP A C 1
ATOM 3342 O O . TRP A 1 423 ? -21.898 17.022 47.524 1.00 80.00 423 TRP A O 1
ATOM 3352 N N . GLU A 1 424 ? -20.849 15.314 46.516 1.00 80.19 424 GLU A N 1
ATOM 3353 C CA . GLU A 1 424 ? -21.085 14.318 47.576 1.00 80.19 424 GLU A CA 1
ATOM 3354 C C . GLU A 1 424 ? -20.514 14.748 48.936 1.00 80.19 424 GLU A C 1
ATOM 3356 O O . GLU A 1 424 ? -21.051 14.390 49.983 1.00 80.19 424 GLU A O 1
ATOM 3361 N N . SER A 1 425 ? -19.435 15.538 48.936 1.00 80.25 425 SER A N 1
ATOM 3362 C CA . SER A 1 425 ? -18.820 16.087 50.151 1.00 80.25 425 SER A CA 1
ATOM 3363 C C . SER A 1 425 ? -19.371 17.457 50.572 1.00 80.25 425 SER A C 1
ATOM 3365 O O . SER A 1 425 ? -18.868 18.044 51.533 1.00 80.25 425 SER A O 1
ATOM 3367 N N . GLY A 1 426 ? -20.386 17.983 49.876 1.00 74.69 426 GLY A N 1
ATOM 3368 C CA . GLY A 1 426 ? -20.998 19.286 50.158 1.00 74.69 426 GLY A CA 1
ATOM 3369 C C . GLY A 1 426 ? -20.082 20.486 49.884 1.00 74.69 426 GLY A C 1
ATOM 3370 O O . GLY A 1 426 ? -20.317 21.583 50.393 1.00 74.69 426 GLY A O 1
ATOM 3371 N N . GLN A 1 427 ? -19.009 20.297 49.115 1.00 72.56 427 GLN A N 1
ATOM 3372 C CA . GLN A 1 427 ? -18.045 21.343 48.788 1.00 72.56 427 GLN A CA 1
ATOM 3373 C C . GLN A 1 427 ? -18.442 22.090 47.511 1.00 72.56 427 GLN A C 1
ATOM 3375 O O . GLN A 1 427 ? -18.901 21.503 46.533 1.00 72.56 427 GLN A O 1
ATOM 3380 N N . LYS A 1 428 ? -18.195 23.409 47.482 1.00 76.25 428 LYS A N 1
ATOM 3381 C CA . LYS A 1 428 ? -18.495 24.235 46.305 1.00 76.25 428 LYS A CA 1
ATOM 3382 C C . LYS A 1 428 ? -17.651 23.794 45.107 1.00 76.25 428 LYS A C 1
ATOM 3384 O O . LYS A 1 428 ? -16.419 23.886 45.123 1.00 76.25 428 LYS A O 1
ATOM 3389 N N . ILE A 1 429 ? -18.329 23.402 44.034 1.00 79.25 429 ILE A N 1
ATOM 3390 C CA . ILE A 1 429 ? -17.702 23.015 42.772 1.00 79.25 429 ILE A CA 1
ATOM 3391 C C . ILE A 1 429 ? -17.164 24.280 42.092 1.00 79.25 429 ILE A C 1
ATOM 3393 O O . ILE A 1 429 ? -17.908 25.113 41.580 1.00 79.25 429 ILE A O 1
ATOM 3397 N N . THR A 1 430 ? -15.845 24.457 42.130 1.00 80.62 430 THR A N 1
ATOM 3398 C CA . THR A 1 430 ? -15.138 25.564 41.470 1.00 80.62 430 THR A CA 1
ATOM 3399 C C . THR A 1 430 ? -13.955 25.017 40.683 1.00 80.62 430 THR A C 1
ATOM 3401 O O . THR A 1 430 ? -13.406 23.974 41.033 1.00 80.62 430 THR A O 1
ATOM 3404 N N . GLU A 1 431 ? -13.484 25.747 39.669 1.00 79.19 431 GLU A N 1
ATOM 3405 C CA . GLU A 1 431 ? -12.279 25.367 38.910 1.00 79.19 431 GLU A CA 1
ATOM 3406 C C . GLU A 1 431 ? -11.072 25.089 39.811 1.00 79.19 431 GLU A C 1
ATOM 3408 O O . GLU A 1 431 ? -10.281 24.185 39.549 1.00 79.19 431 GLU A O 1
ATOM 3413 N N . ARG A 1 432 ? -10.923 25.882 40.882 1.00 83.62 432 ARG A N 1
ATOM 3414 C CA . ARG A 1 432 ? -9.839 25.723 41.851 1.00 83.62 432 ARG A CA 1
ATOM 3415 C C . ARG A 1 432 ? -9.993 24.416 42.625 1.00 83.62 432 ARG A C 1
ATOM 3417 O O . ARG A 1 432 ? -9.015 23.689 42.744 1.00 83.62 432 ARG A O 1
ATOM 3424 N N . ALA A 1 433 ? -11.200 24.113 43.102 1.00 82.56 433 ALA A N 1
ATOM 3425 C CA . ALA A 1 433 ? -11.480 22.872 43.818 1.00 82.56 433 ALA A CA 1
ATOM 3426 C C . ALA A 1 433 ? -11.267 21.643 42.919 1.00 82.56 433 ALA A C 1
ATOM 3428 O O . ALA A 1 433 ? -10.575 20.708 43.313 1.00 82.56 433 ALA A O 1
ATOM 3429 N N . ILE A 1 434 ? -11.752 21.684 41.675 1.00 85.69 434 ILE A N 1
ATOM 3430 C CA . ILE A 1 434 ? -11.550 20.609 40.690 1.00 85.69 434 ILE A CA 1
ATOM 3431 C C . ILE A 1 434 ? -10.063 20.423 40.383 1.00 85.69 434 ILE A C 1
ATOM 3433 O O . ILE A 1 434 ? -9.573 19.296 40.371 1.00 85.69 434 ILE A O 1
ATOM 3437 N N . SER A 1 435 ? -9.317 21.512 40.181 1.00 87.88 435 SER A N 1
ATOM 3438 C CA . SER A 1 435 ? -7.863 21.474 39.977 1.00 87.88 435 SER A CA 1
ATOM 3439 C C . SER A 1 435 ? -7.138 20.823 41.161 1.00 87.88 435 SER A C 1
ATOM 3441 O O . SER A 1 435 ? -6.243 20.008 40.951 1.00 87.88 435 SER A O 1
ATOM 3443 N N . THR A 1 436 ? -7.558 21.108 42.399 1.00 89.50 436 THR A N 1
ATOM 3444 C CA . THR A 1 436 ? -7.003 20.471 43.604 1.00 89.50 436 THR A CA 1
ATOM 3445 C C . THR A 1 436 ? -7.323 18.976 43.677 1.00 89.50 436 THR A C 1
ATOM 3447 O O . THR A 1 436 ? -6.424 18.189 43.953 1.00 89.50 436 THR A O 1
ATOM 3450 N N . VAL A 1 437 ? -8.562 18.566 43.389 1.00 88.25 437 VAL A N 1
ATOM 3451 C CA . VAL A 1 437 ? -8.984 17.152 43.462 1.00 88.25 437 VAL A CA 1
ATOM 3452 C C . VAL A 1 437 ? -8.356 16.304 42.354 1.00 88.25 437 VAL A C 1
ATOM 3454 O O . VAL A 1 437 ? -7.951 15.169 42.592 1.00 88.25 437 VAL A O 1
ATOM 3457 N N . THR A 1 438 ? -8.266 16.844 41.139 1.00 87.06 438 THR A N 1
ATOM 3458 C CA . THR A 1 438 ? -7.733 16.126 39.967 1.00 87.06 438 THR A CA 1
ATOM 3459 C C . THR A 1 438 ? -6.210 16.197 39.845 1.00 87.06 438 THR A C 1
ATOM 3461 O O . THR A 1 438 ? -5.627 15.434 39.076 1.00 87.06 438 THR A O 1
ATOM 3464 N N . GLY A 1 439 ? -5.561 17.140 40.537 1.00 88.50 439 GLY A N 1
ATOM 3465 C CA . GLY A 1 439 ? -4.144 17.465 40.346 1.00 88.50 439 GLY A CA 1
ATOM 3466 C C . GLY A 1 439 ? -3.834 18.161 39.012 1.00 88.50 439 GLY A C 1
ATOM 3467 O O . GLY A 1 439 ? -2.665 18.318 38.658 1.00 88.50 439 GLY A O 1
ATOM 3468 N N . MET A 1 440 ? -4.849 18.572 38.243 1.00 89.00 440 MET A N 1
ATOM 3469 C CA . MET A 1 440 ? -4.663 19.233 36.948 1.00 89.00 440 MET A CA 1
ATOM 3470 C C . MET A 1 440 ? -4.353 20.719 37.101 1.00 89.00 440 MET A C 1
ATOM 3472 O O . MET A 1 440 ? -4.860 21.388 38.000 1.00 89.00 440 MET A O 1
ATOM 3476 N N . ALA A 1 441 ? -3.600 21.283 36.152 1.00 89.25 441 ALA A N 1
ATOM 3477 C CA . ALA A 1 441 ? -3.427 22.729 36.067 1.00 89.25 441 ALA A CA 1
ATOM 3478 C C . ALA A 1 441 ? -4.774 23.425 35.808 1.00 89.25 441 ALA A C 1
ATOM 3480 O O . ALA A 1 441 ? -5.538 23.017 34.931 1.00 89.25 441 ALA A O 1
ATOM 3481 N N . ARG A 1 442 ? -5.040 24.532 36.510 1.00 83.75 442 ARG A N 1
ATOM 3482 C CA . ARG A 1 442 ? -6.299 25.287 36.384 1.00 83.75 442 ARG A CA 1
ATOM 3483 C C . ARG A 1 442 ? -6.593 25.749 34.952 1.00 83.75 442 ARG A C 1
ATOM 3485 O O . ARG A 1 442 ? -7.743 25.757 34.535 1.00 83.75 442 ARG A O 1
ATOM 3492 N N . THR A 1 443 ? -5.559 26.064 34.172 1.00 87.38 443 THR A N 1
ATOM 3493 C CA . THR A 1 443 ? -5.690 26.398 32.742 1.00 87.38 443 THR A CA 1
ATOM 3494 C C . THR A 1 443 ? -6.257 25.247 31.910 1.00 87.38 443 THR A C 1
ATOM 3496 O O . THR A 1 443 ? -6.948 25.496 30.929 1.00 87.38 443 THR A O 1
ATOM 3499 N N . THR A 1 444 ? -6.003 23.996 32.299 1.00 83.25 444 THR A N 1
ATOM 3500 C CA . THR A 1 444 ? -6.553 22.805 31.631 1.00 83.25 444 THR A CA 1
ATOM 3501 C C . THR A 1 444 ? -8.031 22.632 31.961 1.00 83.25 444 THR A C 1
ATOM 3503 O O . THR A 1 444 ? -8.821 22.382 31.058 1.00 83.25 444 THR A O 1
ATOM 3506 N N . VAL A 1 445 ? -8.416 22.853 33.223 1.00 83.00 445 VAL A N 1
ATOM 3507 C CA . VAL A 1 445 ? -9.825 22.846 33.654 1.00 83.00 445 VAL A CA 1
ATOM 3508 C C . VAL A 1 445 ? -10.611 23.958 32.950 1.00 83.00 445 VAL A C 1
ATOM 3510 O O . VAL A 1 445 ? -11.674 23.696 32.402 1.00 83.00 445 VAL A O 1
ATOM 3513 N N . ASN A 1 446 ? -10.051 25.170 32.869 1.00 80.75 446 ASN A N 1
ATOM 3514 C CA . ASN A 1 446 ? -10.684 26.306 32.188 1.00 80.75 446 ASN A CA 1
ATOM 3515 C C . ASN A 1 446 ? -10.877 26.070 30.675 1.00 80.75 446 ASN A C 1
ATOM 3517 O O . ASN A 1 446 ? -11.867 26.489 30.094 1.00 80.75 446 ASN A O 1
ATOM 3521 N N . ARG A 1 447 ? -9.981 25.327 30.011 1.00 83.19 447 ARG A N 1
ATOM 3522 C CA . ARG A 1 447 ? -10.196 24.928 28.604 1.00 83.19 447 ARG A CA 1
ATOM 3523 C C . ARG A 1 447 ? -11.402 24.003 28.407 1.00 83.19 447 ARG A C 1
ATOM 3525 O O . ARG A 1 447 ? -11.832 23.826 27.277 1.00 83.19 447 ARG A O 1
ATOM 3532 N N . CYS A 1 448 ? -11.923 23.407 29.477 1.00 81.06 448 CYS A N 1
ATOM 3533 C CA . CYS A 1 448 ? -13.133 22.586 29.481 1.00 81.06 448 CYS A CA 1
ATOM 3534 C C . CYS A 1 448 ? -14.309 23.313 30.157 1.00 81.06 448 CYS A C 1
ATOM 3536 O O . CYS A 1 448 ? -15.171 22.654 30.733 1.00 81.06 448 CYS A O 1
ATOM 3538 N N . ARG A 1 449 ? -14.330 24.656 30.127 1.00 77.56 449 ARG A N 1
ATOM 3539 C CA . ARG A 1 449 ? -15.324 25.469 30.838 1.00 77.56 449 ARG A CA 1
ATOM 3540 C C . ARG A 1 449 ? -16.762 25.136 30.448 1.00 77.56 449 ARG A C 1
ATOM 3542 O O . ARG A 1 449 ? -17.561 24.901 31.340 1.00 77.56 449 ARG A O 1
ATOM 3549 N N . GLU A 1 450 ? -17.047 25.027 29.153 1.00 75.44 450 GLU A N 1
ATOM 3550 C CA . GLU A 1 450 ? -18.384 24.676 28.645 1.00 75.44 450 GLU A CA 1
ATOM 3551 C C . GLU A 1 450 ? -18.901 23.369 29.269 1.00 75.44 450 GLU A C 1
ATOM 3553 O O . GLU A 1 450 ? -19.989 23.327 29.828 1.00 75.44 450 GLU A O 1
ATOM 3558 N N . PHE A 1 451 ? -18.062 22.330 29.293 1.00 77.62 451 PHE A N 1
ATOM 3559 C CA . PHE A 1 451 ? -18.397 21.047 29.917 1.00 77.62 451 PHE A CA 1
ATOM 3560 C C . PHE A 1 451 ? -18.579 21.148 31.442 1.00 77.62 451 PHE A C 1
ATOM 3562 O O . PHE A 1 451 ? -19.401 20.448 32.030 1.00 77.62 451 PHE A O 1
ATOM 3569 N N . LEU A 1 452 ? -17.812 22.013 32.111 1.00 77.25 452 LEU A N 1
ATOM 3570 C CA . LEU A 1 452 ? -17.998 22.266 33.539 1.00 77.25 452 LEU A CA 1
ATOM 3571 C C . LEU A 1 452 ? -19.331 22.975 33.815 1.00 77.25 452 LEU A C 1
ATOM 3573 O O . LEU A 1 452 ? -20.001 22.629 34.784 1.00 77.25 452 LEU A O 1
ATOM 3577 N N . ASP A 1 453 ? -19.717 23.937 32.979 1.00 76.31 453 ASP A N 1
ATOM 3578 C CA . ASP A 1 453 ? -20.991 24.645 33.111 1.00 76.31 453 ASP A CA 1
ATOM 3579 C C . ASP A 1 453 ? -22.184 23.691 32.885 1.00 76.31 453 ASP A C 1
ATOM 3581 O O . ASP A 1 453 ? -23.148 23.738 33.650 1.00 76.31 453 ASP A O 1
ATOM 3585 N N . GLU A 1 454 ? -22.081 22.742 31.944 1.00 74.44 454 GLU A N 1
ATOM 3586 C CA . GLU A 1 454 ? -23.057 21.648 31.761 1.00 74.44 454 GLU A CA 1
ATOM 3587 C C . GLU A 1 454 ? -23.208 20.777 33.025 1.00 74.44 454 GLU A C 1
ATOM 3589 O O . GLU A 1 454 ? -24.322 20.484 33.476 1.00 74.44 454 GLU A O 1
ATOM 3594 N N . ILE A 1 455 ? -22.086 20.384 33.640 1.00 73.44 455 ILE A N 1
ATOM 3595 C CA . ILE A 1 455 ? -22.094 19.614 34.892 1.00 73.44 455 ILE A CA 1
ATOM 3596 C C . ILE A 1 455 ? -22.757 20.417 36.017 1.00 73.44 455 ILE A C 1
ATOM 3598 O O . ILE A 1 455 ? -23.590 19.884 36.751 1.00 73.44 455 ILE A O 1
ATOM 3602 N N . LEU A 1 456 ? -22.387 21.692 36.164 1.00 69.12 456 LEU A N 1
ATOM 3603 C CA . LEU A 1 456 ? -22.922 22.562 37.210 1.00 69.12 456 LEU A CA 1
ATOM 3604 C C . LEU A 1 456 ? -24.439 22.705 37.085 1.00 69.12 456 LEU A C 1
ATOM 3606 O O . LEU A 1 456 ? -25.127 22.497 38.082 1.00 69.12 456 LEU A O 1
ATOM 3610 N N . ALA A 1 457 ? -24.952 22.934 35.872 1.00 67.69 457 ALA A N 1
ATOM 3611 C CA . ALA A 1 457 ? -26.389 22.991 35.613 1.00 67.69 457 ALA A CA 1
ATOM 3612 C C . ALA A 1 457 ? -27.117 21.720 36.092 1.00 67.69 457 ALA A C 1
ATOM 3614 O O . ALA A 1 457 ? -28.200 21.798 36.668 1.00 67.69 457 ALA A O 1
ATOM 3615 N N . THR A 1 458 ? -26.492 20.549 35.944 1.00 62.91 458 THR A N 1
ATOM 3616 C CA . THR A 1 458 ? -27.067 19.266 36.381 1.00 62.91 458 THR A CA 1
ATOM 3617 C C . THR A 1 458 ? -27.194 19.166 37.910 1.00 62.91 458 THR A C 1
ATOM 3619 O O . THR A 1 458 ? -28.149 18.571 38.415 1.00 62.91 458 THR A O 1
ATOM 3622 N N . PHE A 1 459 ? -26.264 19.756 38.668 1.00 60.09 459 PHE A N 1
ATOM 3623 C CA . PHE A 1 459 ? -26.324 19.778 40.134 1.00 60.09 459 PHE A CA 1
ATOM 3624 C C . PHE A 1 459 ? -27.305 20.816 40.677 1.00 60.09 459 PHE A C 1
ATOM 3626 O O . PHE A 1 459 ? -27.961 20.551 41.683 1.00 60.09 459 PHE A O 1
ATOM 3633 N N . THR A 1 460 ? -27.429 21.971 40.020 1.00 55.62 460 THR A N 1
ATOM 3634 C CA . THR A 1 460 ? -28.355 23.036 40.433 1.00 55.62 460 THR A CA 1
ATOM 3635 C C . THR A 1 460 ? -29.820 22.613 40.253 1.00 55.62 460 THR A C 1
ATOM 3637 O O . THR A 1 460 ? -30.657 22.958 41.079 1.00 55.62 460 THR A O 1
ATOM 3640 N N . ILE A 1 461 ? -30.122 21.785 39.243 1.00 45.81 461 ILE A N 1
ATOM 3641 C CA . ILE A 1 461 ? -31.468 21.227 39.000 1.00 45.81 461 ILE A CA 1
ATOM 3642 C C . ILE A 1 461 ? -31.895 20.215 40.083 1.00 45.81 461 ILE A C 1
ATOM 3644 O O . ILE A 1 461 ? -33.084 20.043 40.334 1.00 45.81 461 ILE A O 1
ATOM 3648 N N . LYS A 1 462 ? -30.951 19.530 40.745 1.00 39.69 462 LYS A N 1
ATOM 3649 C CA . LYS A 1 462 ? -31.267 18.465 41.718 1.00 39.69 462 LYS A CA 1
ATOM 3650 C C . LYS A 1 462 ? -31.536 18.953 43.141 1.00 39.69 462 LYS A C 1
ATOM 3652 O O . LYS A 1 462 ? -32.046 18.171 43.940 1.00 39.69 462 LYS A O 1
ATOM 3657 N N . ASP A 1 463 ? -31.168 20.187 43.469 1.00 40.22 463 ASP A N 1
ATOM 3658 C CA . ASP A 1 463 ? -31.277 20.714 44.827 1.00 40.22 463 ASP A CA 1
ATOM 3659 C C . ASP A 1 463 ? -31.398 22.246 44.774 1.00 40.22 463 ASP A C 1
ATOM 3661 O O . ASP A 1 463 ? -30.401 22.968 44.714 1.00 40.22 463 ASP A O 1
ATOM 3665 N N . SER A 1 464 ? -32.635 22.754 44.769 1.00 38.19 464 SER A N 1
ATOM 3666 C CA . SER A 1 464 ? -32.964 24.185 44.634 1.00 38.19 464 SER A CA 1
ATOM 3667 C C . SER A 1 464 ? -32.456 25.061 45.793 1.00 38.19 464 SER A C 1
ATOM 3669 O O . SER A 1 464 ? -32.558 26.285 45.733 1.00 38.19 464 SER A O 1
ATOM 3671 N N . TYR A 1 465 ? -31.868 24.452 46.830 1.00 38.44 465 TYR A N 1
ATOM 3672 C CA . TYR A 1 465 ? -31.214 25.120 47.962 1.00 38.44 465 TYR A CA 1
ATOM 3673 C C . TYR A 1 465 ? -29.677 25.008 47.946 1.00 38.44 465 TYR A C 1
ATOM 3675 O O . TYR A 1 465 ? -29.004 25.470 48.872 1.00 38.44 465 TYR A O 1
ATOM 3683 N N . SER A 1 466 ? -29.092 24.408 46.906 1.00 37.75 466 SER A N 1
ATOM 3684 C CA . SER A 1 466 ? -27.645 24.240 46.783 1.00 37.75 466 SER A CA 1
ATOM 3685 C C . SER A 1 466 ? -26.964 25.530 46.316 1.00 37.75 466 SER A C 1
ATOM 3687 O O . SER A 1 466 ? -27.204 26.032 45.221 1.00 37.75 466 SER A O 1
ATOM 3689 N N . ASN A 1 467 ? -26.008 26.029 47.108 1.00 37.34 467 ASN A N 1
ATOM 3690 C CA . ASN A 1 467 ? -25.136 27.171 46.773 1.00 37.34 467 ASN A CA 1
ATOM 3691 C C . ASN A 1 467 ? -24.121 26.876 45.635 1.00 37.34 467 ASN A C 1
ATOM 3693 O O . ASN A 1 467 ? -23.107 27.575 45.478 1.00 37.34 467 ASN A O 1
ATOM 3697 N N . CYS A 1 468 ? -24.347 25.820 44.851 1.00 37.38 468 CYS A N 1
ATOM 3698 C CA . CYS A 1 468 ? -23.499 25.410 43.743 1.00 37.38 468 CYS A CA 1
ATOM 3699 C C . CYS A 1 468 ? -24.019 26.016 42.432 1.00 37.38 468 CYS A C 1
ATOM 3701 O O . CYS A 1 468 ? -24.931 25.484 41.809 1.00 37.38 468 CYS A O 1
ATOM 3703 N N . GLY A 1 469 ? -23.390 27.113 41.996 1.00 43.28 469 GLY A N 1
ATOM 3704 C CA . GLY A 1 469 ? -23.473 27.568 40.603 1.00 43.28 469 GLY A CA 1
ATOM 3705 C C . GLY A 1 469 ? -24.499 28.652 40.270 1.00 43.28 469 GLY A C 1
ATOM 3706 O O . GLY A 1 469 ? -24.949 28.688 39.133 1.00 43.28 469 GLY A O 1
ATOM 3707 N N . GLN A 1 470 ? -24.852 29.563 41.185 1.00 40.91 470 GLN A N 1
ATOM 3708 C CA . GLN A 1 470 ? -25.664 30.718 40.780 1.00 40.91 470 GLN A CA 1
ATOM 3709 C C . GLN A 1 470 ? -24.897 31.603 39.782 1.00 40.91 470 GLN A C 1
ATOM 3711 O O . GLN A 1 470 ? -23.833 32.141 40.099 1.00 40.91 470 GLN A O 1
ATOM 3716 N N . ALA A 1 471 ? -25.442 31.713 38.567 1.00 40.38 471 ALA A N 1
ATOM 3717 C CA . ALA A 1 471 ? -25.024 32.672 37.556 1.00 40.38 471 ALA A CA 1
ATOM 3718 C C . ALA A 1 471 ? -25.203 34.091 38.117 1.00 40.38 471 ALA A C 1
ATOM 3720 O O . ALA A 1 471 ? -26.284 34.448 38.576 1.00 40.38 471 ALA A O 1
ATOM 3721 N N . GLU A 1 472 ? -24.146 34.901 38.089 1.00 41.44 472 GLU A N 1
ATOM 3722 C CA . GLU A 1 472 ? -24.050 36.208 38.765 1.00 41.44 472 GLU A CA 1
ATOM 3723 C C . GLU A 1 472 ? -24.961 37.325 38.188 1.00 41.44 472 GLU A C 1
ATOM 3725 O O . GLU A 1 472 ? -24.640 38.501 38.325 1.00 41.44 472 GLU A O 1
ATOM 3730 N N . THR A 1 473 ? -26.085 37.021 37.527 1.00 48.66 473 THR A N 1
ATOM 3731 C CA . THR A 1 473 ? -26.906 38.047 36.838 1.00 48.66 473 THR A CA 1
ATOM 3732 C C . THR A 1 473 ? -28.425 37.949 36.984 1.00 48.66 473 THR A C 1
ATOM 3734 O O . THR A 1 473 ? -29.096 38.883 36.556 1.00 48.66 473 THR A O 1
ATOM 3737 N N . LEU A 1 474 ? -28.991 36.909 37.605 1.00 53.94 474 LEU A N 1
ATOM 3738 C CA . LEU A 1 474 ? -30.444 36.832 37.821 1.00 53.94 474 LEU A CA 1
ATOM 3739 C C . LEU A 1 474 ? -30.798 37.314 39.229 1.00 53.94 474 LEU A C 1
ATOM 3741 O O . LEU A 1 474 ? -30.184 36.891 40.211 1.00 53.94 474 LEU A O 1
ATOM 3745 N N . THR A 1 475 ? -31.773 38.219 39.339 1.00 63.28 475 THR A N 1
ATOM 3746 C CA . THR A 1 475 ? -32.291 38.624 40.650 1.00 63.28 475 THR A CA 1
ATOM 3747 C C . THR A 1 475 ? -33.149 37.503 41.242 1.00 63.28 475 THR A C 1
ATOM 3749 O O . THR A 1 475 ? -33.611 36.609 40.528 1.00 63.28 475 THR A O 1
ATOM 3752 N N . GLN A 1 476 ? -33.384 37.530 42.558 1.00 61.28 476 GLN A N 1
ATOM 3753 C CA . GLN A 1 476 ? -34.270 36.551 43.202 1.00 61.28 476 GLN A CA 1
ATOM 3754 C C . GLN A 1 476 ? -35.666 36.559 42.559 1.00 61.28 476 GLN A C 1
ATOM 3756 O O . GLN A 1 476 ? -36.220 35.503 42.291 1.00 61.28 476 GLN A O 1
ATOM 3761 N N . THR A 1 477 ? -36.172 37.744 42.207 1.00 67.50 477 THR A N 1
ATOM 3762 C CA . THR A 1 477 ? -37.449 37.913 41.508 1.00 67.50 477 THR A CA 1
ATOM 3763 C C . THR A 1 477 ? -37.458 37.241 40.131 1.00 67.50 477 THR A C 1
ATOM 3765 O O . THR A 1 477 ? -38.453 36.621 39.770 1.00 67.50 477 THR A O 1
ATOM 3768 N N . ASP A 1 478 ? -36.354 37.318 39.376 1.00 64.00 478 ASP A N 1
ATOM 3769 C CA . ASP A 1 478 ? -36.237 36.634 38.078 1.00 64.00 478 ASP A CA 1
ATOM 3770 C C . ASP A 1 478 ? -36.205 35.112 38.250 1.00 64.00 478 ASP A C 1
ATOM 3772 O O . ASP A 1 478 ? -36.773 34.375 37.450 1.00 64.00 478 ASP A O 1
ATOM 3776 N N . THR A 1 479 ? -35.556 34.641 39.316 1.00 65.94 479 THR A N 1
ATOM 3777 C CA . THR A 1 479 ? -35.447 33.211 39.628 1.00 65.94 479 THR A CA 1
ATOM 3778 C C . THR A 1 479 ? -36.799 32.634 40.045 1.00 65.94 479 THR A C 1
ATOM 3780 O O . THR A 1 479 ? -37.172 31.561 39.578 1.00 65.94 479 THR A O 1
ATOM 3783 N N . ASP A 1 480 ? -37.560 33.359 40.866 1.00 72.00 480 ASP A N 1
ATOM 3784 C CA . ASP A 1 480 ? -38.899 32.951 41.300 1.00 72.00 480 ASP A CA 1
ATOM 3785 C C . ASP A 1 480 ? -39.871 32.898 40.107 1.00 72.00 480 ASP A C 1
ATOM 3787 O O . ASP A 1 480 ? -40.572 31.904 39.926 1.00 72.00 480 ASP A O 1
ATOM 3791 N N . LEU A 1 481 ? -39.826 33.901 39.221 1.00 74.50 481 LEU A N 1
ATOM 3792 C CA . LEU A 1 481 ? -40.641 33.935 38.002 1.00 74.50 481 LEU A CA 1
ATOM 3793 C C . LEU A 1 481 ? -40.315 32.777 37.039 1.00 74.50 481 LEU A C 1
ATOM 3795 O O . LEU A 1 481 ? -41.221 32.165 36.472 1.00 74.50 481 LEU A O 1
ATOM 3799 N N . ILE A 1 482 ? -39.029 32.458 36.856 1.00 75.38 482 ILE A N 1
ATOM 3800 C CA . ILE A 1 482 ? -38.581 31.341 36.006 1.00 75.38 482 ILE A CA 1
ATOM 3801 C C . ILE A 1 482 ? -38.974 29.987 36.615 1.00 75.38 482 ILE A C 1
ATOM 3803 O O . ILE A 1 482 ? -39.354 29.072 35.878 1.00 75.38 482 ILE A O 1
ATOM 3807 N N . ASN A 1 483 ? -38.926 29.855 37.943 1.00 74.56 483 ASN A N 1
ATOM 3808 C CA . ASN A 1 483 ? -39.374 28.649 38.638 1.00 74.56 483 ASN A CA 1
ATOM 3809 C C . ASN A 1 483 ? -40.883 28.436 38.467 1.00 74.56 483 ASN A C 1
ATOM 3811 O O . ASN A 1 483 ? -41.294 27.339 38.090 1.00 74.56 483 ASN A O 1
ATOM 3815 N N . ASP A 1 484 ? -41.695 29.481 38.648 1.00 79.38 484 ASP A N 1
ATOM 3816 C CA . ASP A 1 484 ? -43.147 29.406 38.450 1.00 79.38 484 ASP A CA 1
ATOM 3817 C C . ASP A 1 484 ? -43.502 29.036 37.000 1.00 79.38 484 ASP A C 1
ATOM 3819 O O . ASP A 1 484 ? -44.343 28.166 36.762 1.00 79.38 484 ASP A O 1
ATOM 3823 N N . ALA A 1 485 ? -42.805 29.626 36.022 1.00 79.31 485 ALA A N 1
ATOM 3824 C CA . ALA A 1 485 ? -42.960 29.286 34.608 1.00 79.31 485 ALA A CA 1
ATOM 3825 C C . ALA A 1 485 ? -42.570 27.827 34.306 1.00 79.31 485 ALA A C 1
ATOM 3827 O O . ALA A 1 485 ? -43.226 27.156 33.509 1.00 79.31 485 ALA A O 1
ATOM 3828 N N . THR A 1 486 ? -41.527 27.315 34.960 1.00 77.94 486 THR A N 1
ATOM 3829 C CA . THR A 1 486 ? -41.074 25.927 34.794 1.00 77.94 486 THR A CA 1
ATOM 3830 C C . THR A 1 486 ? -42.088 24.939 35.369 1.00 77.94 486 THR A C 1
ATOM 3832 O O . THR A 1 486 ? -42.475 23.995 34.681 1.00 77.94 486 THR A O 1
ATOM 3835 N N . VAL A 1 487 ? -42.595 25.196 36.578 1.00 79.75 487 VAL A N 1
ATOM 3836 C CA . VAL A 1 487 ? -43.648 24.383 37.214 1.00 79.75 487 VAL A CA 1
ATOM 3837 C C . VAL A 1 487 ? -44.929 24.389 36.376 1.00 79.75 487 VAL A C 1
ATOM 3839 O O . VAL A 1 487 ? -45.592 23.361 36.233 1.00 79.75 487 VAL A O 1
ATOM 3842 N N . TYR A 1 488 ? -45.267 25.530 35.776 1.00 83.56 488 TYR A N 1
ATOM 3843 C CA . TYR A 1 488 ? -46.418 25.639 34.888 1.00 83.56 488 TYR A CA 1
ATOM 3844 C C . TYR A 1 488 ? -46.257 24.792 33.611 1.00 83.56 488 TYR A C 1
ATOM 3846 O O . TYR A 1 488 ? -47.188 24.086 33.225 1.00 83.56 488 TYR A O 1
ATOM 3854 N N . LEU A 1 489 ? -45.066 24.778 32.999 1.00 82.25 489 LEU A N 1
ATOM 3855 C CA . LEU A 1 489 ? -44.764 23.915 31.846 1.00 82.25 489 LEU A CA 1
ATOM 3856 C C . LEU A 1 489 ? -44.749 22.426 32.203 1.00 82.25 489 LEU A C 1
ATOM 3858 O O . LEU A 1 489 ? -45.155 21.601 31.388 1.00 82.25 489 LEU A O 1
ATOM 3862 N N . GLU A 1 490 ? -44.319 22.074 33.414 1.00 80.75 490 GLU A N 1
ATOM 3863 C CA . GLU A 1 490 ? -44.385 20.702 33.931 1.00 80.75 490 GLU A CA 1
ATOM 3864 C C . GLU A 1 490 ? -45.815 20.197 34.114 1.00 80.75 490 GLU A C 1
ATOM 3866 O O . GLU A 1 490 ? -46.082 19.011 33.911 1.00 80.75 490 GLU A O 1
ATOM 3871 N N . ALA A 1 491 ? -46.737 21.092 34.462 1.00 84.19 491 ALA A N 1
ATOM 3872 C CA . ALA A 1 491 ? -48.151 20.774 34.613 1.00 84.19 491 ALA A CA 1
ATOM 3873 C C . ALA A 1 491 ? -48.925 20.773 33.281 1.00 84.19 491 ALA A C 1
ATOM 3875 O O . ALA A 1 491 ? -50.066 20.302 33.240 1.00 84.19 491 ALA A O 1
ATOM 3876 N N . ALA A 1 492 ? -48.338 21.297 32.200 1.00 85.94 492 ALA A N 1
ATOM 3877 C CA . ALA A 1 492 ? -48.996 21.387 30.905 1.00 85.94 492 ALA A CA 1
ATOM 3878 C C . ALA A 1 492 ? -49.177 20.002 30.261 1.00 85.94 492 ALA A C 1
ATOM 3880 O O . ALA A 1 492 ? -48.297 19.139 30.294 1.00 85.94 492 ALA A O 1
ATOM 3881 N N . SER A 1 493 ? -50.337 19.793 29.634 1.00 86.44 493 SER A N 1
ATOM 3882 C CA . SER A 1 493 ? -50.589 18.582 28.852 1.00 86.44 493 SER A CA 1
ATOM 3883 C C . SER A 1 493 ? -49.726 18.560 27.591 1.00 86.44 493 SER A C 1
ATOM 3885 O O . SER A 1 493 ? -49.375 19.608 27.055 1.00 86.44 493 SER A O 1
ATOM 3887 N N . GLU A 1 494 ? -49.410 17.369 27.084 1.00 81.00 494 GLU A N 1
ATOM 3888 C CA . GLU A 1 494 ? -48.546 17.225 25.906 1.00 81.00 494 GLU A CA 1
ATOM 3889 C C . GLU A 1 494 ? -49.109 17.962 24.681 1.00 81.00 494 GLU A C 1
ATOM 3891 O O . GLU A 1 494 ? -48.354 18.625 23.977 1.00 81.00 494 GLU A O 1
ATOM 3896 N N . ASP A 1 495 ? -50.431 17.968 24.497 1.00 81.88 495 ASP A N 1
ATOM 3897 C CA . ASP A 1 495 ? -51.100 18.654 23.382 1.00 81.88 495 ASP A CA 1
ATOM 3898 C C . ASP A 1 495 ? -51.099 20.190 23.506 1.00 81.88 495 ASP A C 1
ATOM 3900 O O . ASP A 1 495 ? -51.246 20.890 22.505 1.00 81.88 495 ASP A O 1
ATOM 3904 N N . SER A 1 496 ? -50.928 20.732 24.718 1.00 84.56 496 SER A N 1
ATOM 3905 C CA . SER A 1 496 ? -50.920 22.179 24.986 1.00 84.56 496 SER A CA 1
ATOM 3906 C C . SER A 1 496 ? -49.521 22.742 25.248 1.00 84.56 496 SER A C 1
ATOM 3908 O O . SER A 1 496 ? -49.359 23.958 25.327 1.00 84.56 496 SER A O 1
ATOM 3910 N N . LEU A 1 497 ? -48.508 21.882 25.381 1.00 86.94 497 LEU A N 1
ATOM 3911 C CA . LEU A 1 497 ? -47.177 22.235 25.875 1.00 86.94 497 LEU A CA 1
ATOM 3912 C C . LEU A 1 497 ? -46.503 23.343 25.053 1.00 86.94 497 LEU A C 1
ATOM 3914 O O . LEU A 1 497 ? -45.984 24.301 25.622 1.00 86.94 497 LEU A O 1
ATOM 3918 N N . LEU A 1 498 ? -46.550 23.252 23.721 1.00 86.56 498 LEU A N 1
ATOM 3919 C CA . LEU A 1 498 ? -45.974 24.275 22.849 1.00 86.56 498 LEU A CA 1
ATOM 3920 C C . LEU A 1 498 ? -46.719 25.615 22.929 1.00 86.56 498 LEU A C 1
ATOM 3922 O O . LEU A 1 498 ? -46.092 26.672 22.883 1.00 86.56 498 LEU A O 1
ATOM 3926 N N . THR A 1 499 ? -48.047 25.580 23.052 1.00 87.69 499 THR A N 1
ATOM 3927 C CA . THR A 1 499 ? -48.874 26.787 23.178 1.00 87.69 499 THR A CA 1
ATOM 3928 C C . THR A 1 499 ? -48.600 27.496 24.499 1.00 87.69 499 THR A C 1
ATOM 3930 O O . THR A 1 499 ? -48.367 28.701 24.504 1.00 87.69 499 THR A O 1
ATOM 3933 N N . GLU A 1 500 ? -48.547 26.751 25.603 1.00 87.38 500 GLU A N 1
ATOM 3934 C CA . GLU A 1 500 ? -48.217 27.308 26.917 1.00 87.38 500 GLU A CA 1
ATOM 3935 C C . GLU A 1 500 ? -46.784 27.850 26.962 1.00 87.38 500 GLU A C 1
ATOM 3937 O O . GLU A 1 500 ? -46.546 28.927 27.507 1.00 87.38 500 GLU A O 1
ATOM 3942 N N . PHE A 1 501 ? -45.834 27.170 26.312 1.00 88.44 501 PHE A N 1
ATOM 3943 C CA . PHE A 1 501 ? -44.473 27.682 26.154 1.00 88.44 501 PHE A CA 1
ATOM 3944 C C . PHE A 1 501 ? -44.436 28.994 25.363 1.00 88.44 501 PHE A C 1
ATOM 3946 O O . PHE A 1 501 ? -43.759 29.933 25.778 1.00 88.44 501 PHE A O 1
ATOM 3953 N N . GLY A 1 502 ? -45.211 29.101 24.280 1.00 83.31 502 GLY A N 1
ATOM 3954 C CA . GLY A 1 502 ? -45.376 30.349 23.532 1.00 83.31 502 GLY A CA 1
ATOM 3955 C C . GLY A 1 502 ? -45.922 31.489 24.395 1.00 83.31 502 GLY A C 1
ATOM 3956 O O . GLY A 1 502 ? -45.332 32.566 24.417 1.00 83.31 502 GLY A O 1
ATOM 3957 N N . ASN A 1 503 ? -46.979 31.229 25.171 1.00 84.62 503 ASN A N 1
ATOM 3958 C CA . ASN A 1 503 ? -47.596 32.220 26.060 1.00 84.62 503 ASN A CA 1
ATOM 3959 C C . ASN A 1 503 ? -46.613 32.747 27.119 1.00 84.62 503 ASN A C 1
ATOM 3961 O O . ASN A 1 503 ? -46.604 33.936 27.425 1.00 84.62 503 ASN A O 1
ATOM 3965 N N . ILE A 1 504 ? -45.760 31.877 27.670 1.00 84.56 504 ILE A N 1
ATOM 3966 C CA . ILE A 1 504 ? -44.744 32.273 28.656 1.00 84.56 504 ILE A CA 1
ATOM 3967 C C . ILE A 1 504 ? -43.689 33.185 28.023 1.00 84.56 504 ILE A C 1
ATOM 3969 O O . ILE A 1 504 ? -43.284 34.174 28.635 1.00 84.56 504 ILE A O 1
ATOM 3973 N N . LEU A 1 505 ? -43.263 32.895 26.791 1.00 82.12 505 LEU A N 1
ATOM 3974 C CA . LEU A 1 505 ? -42.277 33.717 26.083 1.00 82.12 505 LEU A CA 1
ATOM 3975 C C . LEU A 1 505 ? -42.791 35.123 25.745 1.00 82.12 505 LEU A C 1
ATOM 3977 O O . LEU A 1 505 ? -41.981 36.029 25.575 1.00 82.12 505 LEU A O 1
ATOM 3981 N N . GLU A 1 506 ? -44.108 35.334 25.675 1.00 80.12 506 GLU A N 1
ATOM 3982 C CA . GLU A 1 506 ? -44.688 36.673 25.496 1.00 80.12 506 GLU A CA 1
ATOM 3983 C C . GLU A 1 506 ? -44.587 37.544 26.758 1.00 80.12 506 GLU A C 1
ATOM 3985 O O . GLU A 1 506 ? -44.608 38.773 26.668 1.00 80.12 506 GLU A O 1
ATOM 3990 N N . VAL A 1 507 ? -44.469 36.918 27.933 1.00 76.25 507 VAL A N 1
ATOM 3991 C CA . VAL A 1 507 ? -44.409 37.601 29.235 1.00 76.25 507 VAL A CA 1
ATOM 3992 C C . VAL A 1 507 ? -42.966 37.877 29.667 1.00 76.25 507 VAL A C 1
ATOM 3994 O O . VAL A 1 507 ? -42.720 38.822 30.418 1.00 76.25 507 VAL A O 1
ATOM 3997 N N . LEU A 1 508 ? -42.009 37.078 29.193 1.00 77.00 508 LEU A N 1
ATOM 3998 C CA . LEU A 1 508 ? -40.601 37.181 29.570 1.00 77.00 508 LEU A CA 1
ATOM 3999 C C . LEU A 1 508 ? -39.812 38.101 28.638 1.00 77.00 508 LEU A C 1
ATOM 4001 O O . LEU A 1 508 ? -39.991 38.107 27.420 1.00 77.00 508 LEU A O 1
ATOM 4005 N N . ASP A 1 509 ? -38.851 38.837 29.200 1.00 76.00 509 ASP A N 1
ATOM 4006 C CA . ASP A 1 509 ? -37.879 39.542 28.372 1.00 76.00 509 ASP A CA 1
ATOM 4007 C C . ASP A 1 509 ? -36.886 38.568 27.708 1.00 76.00 509 ASP A C 1
ATOM 4009 O O . ASP A 1 509 ? -36.839 37.365 27.984 1.00 76.00 509 ASP A O 1
ATOM 4013 N N . ARG A 1 510 ? -36.063 39.085 26.793 1.00 62.09 510 ARG A N 1
ATOM 4014 C CA . ARG A 1 510 ? -35.132 38.264 26.006 1.00 62.09 510 ARG A CA 1
ATOM 4015 C C . ARG A 1 510 ? -34.078 37.543 26.859 1.00 62.09 510 ARG A C 1
ATOM 4017 O O . ARG A 1 510 ? -33.666 36.443 26.494 1.00 62.09 510 ARG A O 1
ATOM 4024 N N . ASN A 1 511 ? -33.630 38.148 27.958 1.00 62.28 511 ASN A N 1
ATOM 4025 C CA . ASN A 1 511 ? -32.626 37.555 28.841 1.00 62.28 511 ASN A CA 1
ATOM 4026 C C . ASN A 1 511 ? -33.265 36.485 29.737 1.00 62.28 511 ASN A C 1
ATOM 4028 O O . ASN A 1 511 ? -32.705 35.399 29.886 1.00 62.28 511 ASN A O 1
ATOM 4032 N N . GLN A 1 512 ? -34.463 36.754 30.256 1.00 69.50 512 GLN A N 1
ATOM 4033 C CA . GLN A 1 512 ? -35.257 35.806 31.039 1.00 69.50 512 GLN A CA 1
ATOM 4034 C C . GLN A 1 512 ? -35.697 34.601 30.194 1.00 69.50 512 GLN A C 1
ATOM 4036 O O . GLN A 1 512 ? -35.615 33.468 30.654 1.00 69.50 512 GLN A O 1
ATOM 4041 N N . SER A 1 513 ? -36.066 34.819 28.930 1.00 66.81 513 SER A N 1
ATOM 4042 C CA . SER A 1 513 ? -36.423 33.755 27.980 1.00 66.81 513 SER A CA 1
ATOM 4043 C C . SER A 1 513 ? -35.247 32.821 27.679 1.00 66.81 513 SER A C 1
ATOM 4045 O O . SER A 1 513 ? -35.403 31.601 27.636 1.00 66.81 513 SER A O 1
ATOM 4047 N N . ALA A 1 514 ? -34.047 33.386 27.497 1.00 64.94 514 ALA A N 1
ATOM 4048 C CA . ALA A 1 514 ? -32.831 32.603 27.289 1.00 64.94 514 ALA A CA 1
ATOM 4049 C C . ALA A 1 514 ? -32.452 31.799 28.542 1.00 64.94 514 ALA A C 1
ATOM 4051 O O . ALA A 1 514 ? -32.007 30.656 28.429 1.00 64.94 514 ALA A O 1
ATOM 4052 N N . ALA A 1 515 ? -32.666 32.377 29.728 1.00 64.19 515 ALA A N 1
ATOM 4053 C CA . ALA A 1 515 ? -32.458 31.694 30.995 1.00 64.19 515 ALA A CA 1
ATOM 4054 C C . ALA A 1 515 ? -33.478 30.565 31.203 1.00 64.19 515 ALA A C 1
ATOM 4056 O O . ALA A 1 515 ? -33.051 29.453 31.492 1.00 64.19 515 ALA A O 1
ATOM 4057 N N . LEU A 1 516 ? -34.780 30.799 30.979 1.00 74.69 516 LEU A N 1
ATOM 4058 C CA . LEU A 1 516 ? -35.858 29.810 31.146 1.00 74.69 516 LEU A CA 1
ATOM 4059 C C . LEU A 1 516 ? -35.548 28.494 30.427 1.00 74.69 516 LEU A C 1
ATOM 4061 O O . LEU A 1 516 ? -35.727 27.420 31.004 1.00 74.69 516 LEU A O 1
ATOM 4065 N N . TRP A 1 517 ? -35.013 28.564 29.202 1.00 74.06 517 TRP A N 1
ATOM 4066 C CA . TRP A 1 517 ? -34.624 27.362 28.464 1.00 74.06 517 TRP A CA 1
ATOM 4067 C C . TRP A 1 517 ? -33.634 26.495 29.240 1.00 74.06 517 TRP A C 1
ATOM 4069 O O . TRP A 1 517 ? -33.687 25.285 29.114 1.00 74.06 517 TRP A O 1
ATOM 4079 N N . GLY A 1 518 ? -32.762 27.089 30.057 1.00 61.53 518 GLY A N 1
ATOM 4080 C CA . GLY A 1 518 ? -31.815 26.412 30.942 1.00 61.53 518 GLY A CA 1
ATOM 4081 C C . GLY A 1 518 ? -32.417 25.825 32.226 1.00 61.53 518 GLY A C 1
ATOM 4082 O O . GLY A 1 518 ? -31.762 24.970 32.826 1.00 61.53 518 GLY A O 1
ATOM 4083 N N . PHE A 1 519 ? -33.652 26.180 32.595 1.00 65.25 519 PHE A N 1
ATOM 4084 C CA . PHE A 1 519 ? -34.344 25.694 33.802 1.00 65.25 519 PHE A CA 1
ATOM 4085 C C . PHE A 1 519 ? -35.411 24.625 33.526 1.00 65.25 519 PHE A C 1
ATOM 4087 O O . PHE A 1 519 ? -35.635 23.773 34.378 1.00 65.25 519 PHE A O 1
ATOM 4094 N N . ILE A 1 520 ? -36.001 24.585 32.325 1.00 72.75 520 ILE A N 1
ATOM 4095 C CA . ILE A 1 520 ? -36.988 23.551 31.954 1.00 72.75 520 ILE A CA 1
ATOM 4096 C C . ILE A 1 520 ? -36.355 22.148 32.067 1.00 72.75 520 ILE A C 1
ATOM 4098 O O . ILE A 1 520 ? -35.251 21.963 31.559 1.00 72.75 520 ILE A O 1
ATOM 4102 N N . PRO A 1 521 ? -36.983 21.124 32.664 1.00 69.88 521 PRO A N 1
ATOM 4103 C CA . PRO A 1 521 ? -36.406 19.780 32.704 1.00 69.88 521 PRO A CA 1
ATOM 4104 C C . PRO A 1 521 ? -36.167 19.180 31.314 1.00 69.88 521 PRO A C 1
ATOM 4106 O O . PRO A 1 521 ? -36.960 19.377 30.393 1.00 69.88 521 PRO A O 1
ATOM 4109 N N . ILE A 1 522 ? -35.111 18.369 31.175 1.00 62.31 522 ILE A N 1
ATOM 4110 C CA . ILE A 1 522 ? -34.739 17.710 29.907 1.00 62.31 522 ILE A CA 1
ATOM 4111 C C . ILE A 1 522 ? -35.923 16.973 29.247 1.00 62.31 522 ILE A C 1
ATOM 4113 O O . ILE A 1 522 ? -36.162 17.227 28.070 1.00 62.31 522 ILE A O 1
ATOM 4117 N N . PRO A 1 523 ? -36.741 16.166 29.960 1.00 71.31 523 PRO A N 1
ATOM 4118 C CA . PRO A 1 523 ? -37.872 15.474 29.333 1.00 71.31 523 PRO A CA 1
ATOM 4119 C C . PRO A 1 523 ? -38.896 16.413 28.682 1.00 71.31 523 PRO A C 1
ATOM 4121 O O . PRO A 1 523 ? -39.540 16.044 27.705 1.00 71.31 523 PRO A O 1
ATOM 4124 N N . ILE A 1 524 ? -39.053 17.626 29.215 1.00 73.75 524 ILE A N 1
ATOM 4125 C CA . ILE A 1 524 ? -39.973 18.635 28.681 1.00 73.75 524 ILE A CA 1
ATOM 4126 C C . ILE A 1 524 ? -39.328 19.393 27.526 1.00 73.75 524 ILE A C 1
ATOM 4128 O O . ILE A 1 524 ? -39.995 19.639 26.522 1.00 73.75 524 ILE A O 1
ATOM 4132 N N . ARG A 1 525 ? -38.023 19.692 27.608 1.00 78.62 525 ARG A N 1
ATOM 4133 C CA . ARG A 1 525 ? -37.275 20.257 26.473 1.00 78.62 525 ARG A CA 1
ATOM 4134 C C . ARG A 1 525 ? -37.299 19.331 25.272 1.00 78.62 525 ARG A C 1
ATOM 4136 O O . ARG A 1 525 ? -37.538 19.808 24.172 1.00 78.62 525 ARG A O 1
ATOM 4143 N N . ASP A 1 526 ? -37.095 18.034 25.479 1.00 76.31 526 ASP A N 1
ATOM 4144 C CA . ASP A 1 526 ? -37.110 17.045 24.402 1.00 76.31 526 ASP A CA 1
ATOM 4145 C C . ASP A 1 526 ? -38.487 16.994 23.727 1.00 76.31 526 ASP A C 1
ATOM 4147 O O . ASP A 1 526 ? -38.579 16.979 22.499 1.00 76.31 526 ASP A O 1
ATOM 4151 N N . LYS A 1 527 ? -39.574 17.055 24.510 1.00 81.88 527 LYS A N 1
ATOM 4152 C CA . LYS A 1 527 ? -40.943 17.158 23.978 1.00 81.88 527 LYS A CA 1
ATOM 4153 C C . LYS A 1 527 ? -41.169 18.454 23.193 1.00 81.88 527 LYS A C 1
ATOM 4155 O O . LYS A 1 527 ? -41.671 18.393 22.073 1.00 81.88 527 LYS A O 1
ATOM 4160 N N . LEU A 1 528 ? -40.751 19.601 23.732 1.00 80.94 528 LEU A N 1
ATOM 4161 C CA . LEU A 1 528 ? -40.842 20.901 23.053 1.00 80.94 528 LEU A CA 1
ATOM 4162 C C . LEU A 1 528 ? -40.028 20.932 21.754 1.00 80.94 528 LEU A C 1
ATOM 4164 O O . LEU A 1 528 ? -40.528 21.388 20.730 1.00 80.94 528 LEU A O 1
ATOM 4168 N N . LEU A 1 529 ? -38.800 20.409 21.770 1.00 79.38 529 LEU A N 1
ATOM 4169 C CA . LEU A 1 529 ? -37.933 20.287 20.595 1.00 79.38 529 LEU A CA 1
ATOM 4170 C C . LEU A 1 529 ? -38.576 19.408 19.524 1.00 79.38 529 LEU A C 1
ATOM 4172 O O . LEU A 1 529 ? -38.593 19.799 18.362 1.00 79.38 529 LEU A O 1
ATOM 4176 N N . ASN A 1 530 ? -39.157 18.269 19.903 1.00 81.06 530 ASN A N 1
ATOM 4177 C CA . ASN A 1 530 ? -39.858 17.395 18.964 1.00 81.06 530 ASN A CA 1
ATOM 4178 C C . ASN A 1 530 ? -41.091 18.077 18.346 1.00 81.06 530 ASN A C 1
ATOM 4180 O O . ASN A 1 530 ? -41.303 17.966 17.140 1.00 81.06 530 ASN A O 1
ATOM 4184 N N . GLN A 1 531 ? -41.873 18.824 19.135 1.00 82.94 531 GLN A N 1
ATOM 4185 C CA . GLN A 1 531 ? -43.024 19.586 18.630 1.00 82.94 53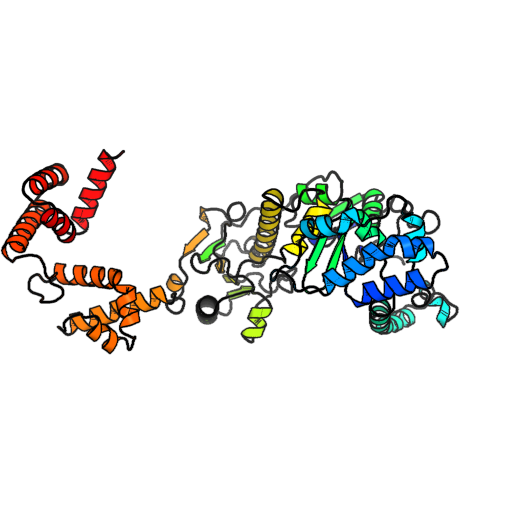1 GLN A CA 1
ATOM 4186 C C . GLN A 1 531 ? -42.604 20.749 17.718 1.00 82.94 531 GLN A C 1
ATOM 4188 O O . GLN A 1 531 ? -43.225 20.970 16.681 1.00 82.94 531 GLN A O 1
ATOM 4193 N N . LEU A 1 532 ? -41.521 21.456 18.051 1.00 77.31 532 LEU A N 1
ATOM 4194 C CA . LEU A 1 532 ? -40.953 22.521 17.217 1.00 77.31 532 LEU A CA 1
ATOM 4195 C C . LEU A 1 532 ? -40.383 21.979 15.901 1.00 77.31 532 LEU A C 1
ATOM 4197 O O . LEU A 1 532 ? -40.607 22.571 14.847 1.00 77.31 532 LEU A O 1
ATOM 4201 N N . LEU A 1 533 ? -39.679 20.845 15.946 1.00 75.56 533 LEU A N 1
ATOM 4202 C CA . LEU A 1 533 ? -39.144 20.175 14.759 1.00 75.56 533 LEU A CA 1
ATOM 4203 C C . LEU A 1 533 ? -40.263 19.698 13.828 1.00 75.56 533 LEU A C 1
ATOM 4205 O O . LEU A 1 533 ? -40.122 19.837 12.618 1.00 75.56 533 LEU A O 1
ATOM 4209 N N . ALA A 1 534 ? -41.378 19.211 14.380 1.00 76.44 534 ALA A N 1
ATOM 4210 C CA . ALA A 1 534 ? -42.546 18.791 13.607 1.00 76.44 534 ALA A CA 1
ATOM 4211 C C . ALA A 1 534 ? -43.258 19.948 12.879 1.00 76.44 534 ALA A C 1
ATOM 4213 O O . ALA A 1 534 ? -43.947 19.707 11.895 1.00 76.44 534 ALA A O 1
ATOM 4214 N N . ILE A 1 535 ? -43.106 21.190 13.354 1.00 74.38 535 ILE A N 1
ATOM 4215 C CA . ILE A 1 535 ? -43.657 22.400 12.713 1.00 74.38 535 ILE A CA 1
ATOM 4216 C C . ILE A 1 535 ? -42.653 23.019 11.724 1.00 74.38 535 ILE A C 1
ATOM 4218 O O . ILE A 1 535 ? -43.044 23.755 10.819 1.00 74.38 535 ILE A O 1
ATOM 4222 N N . ALA A 1 536 ? -41.356 22.738 11.891 1.00 56.34 536 ALA A N 1
ATOM 4223 C CA . ALA A 1 536 ? -40.284 23.225 11.021 1.00 56.34 536 ALA A CA 1
ATOM 4224 C C . ALA A 1 536 ? -40.082 22.380 9.742 1.00 56.34 536 ALA A C 1
ATOM 4226 O O . ALA A 1 536 ? -39.323 22.793 8.861 1.00 56.34 536 ALA A O 1
ATOM 4227 N N . THR A 1 537 ? -40.746 21.225 9.643 1.00 43.22 537 THR A N 1
ATOM 4228 C CA . THR A 1 537 ? -40.874 20.374 8.442 1.00 43.22 537 THR A CA 1
ATOM 4229 C C . THR A 1 537 ? -42.216 20.576 7.771 1.00 43.22 537 THR A C 1
ATOM 4231 O O . THR A 1 537 ? -42.237 20.643 6.520 1.00 43.22 537 THR A O 1
#

pLDDT: mean 84.44, std 12.65, range [37.34, 98.38]

Foldseek 3Di:
DPDPDDDDQLVPQFFACVVPVPPGDQQQAPEAEAEACVPRVFQKDKDKDFLVLLVVLLVLLCPDPPVVLSVLCVVLSVVLNVQLPDDAPDQFRDWQVRVLVSRVVSHRPPHDLVVVCVSQAWDPVVVQPCVVPVDHLVPDDPVVVVVCVVVVVVVVVCCVPPTNDPCVSQQNCVSVLQATWGAHPSMIMTMHGNPRSLSSVVSHNHYHYDHPADDQVLSCLQNVDRDDDDDPDDADDPLEFEEEAAPLAQQDPDHDPLSLQLLVQLVVLVCVPCVVLEAEEDDPNNCVVVVNPRHHYQPPRLPPDLPNAQRQEYEYRGQNFDDLVVLLRSCCHRRVDDCDDDVVVVSRVSVRLRSVLSNSCSNVVVVVVVHHHYYYYHHNDDNPVRDDPVRYDYDHSCVSPVSSDGPVRVLLVLLLVQQVVCVVVLHANDLVSSCVSSVHDSVSSVVCVVSSLVSQLVSCLVDVPRPHDDDPDADPVLVVLLVVLQVVLVPDDLVCNLVSLVVSVVVDDPVSNVVSLSRRDPVSNVSNVVVVVVVVD

Sequence (537 aa):
MQSKRLIAHPASLPNPKSTDPENGYDYSHTGLMFEESELSANTTKIVKVGEKDVKDTIEALAEKDDNDLFLSLKPLLITIKKLLSEKQPNRYGFDGKIIREKLLGLIPSNLDLIKLKEALTPDLSFLDPISEMGESIADMPASVRKAFSEKDSSLAEKAENETLKQWIPEFIDSLQGKGYLSLNNHILSVSFLDKRFLAIINEAAKIIFLSATESIENLEARTGLKIDLITTGGGIPENIRFIQVSDLGRNGISRGNQQKRMVKAILDYYRQDDPDNTAFIRFQSHCKDDGDETSLRHFVNSQGTNAIDGVTRLIIDGLPCHNLESLRHDYAIGTGNDPYGEGFNRYVHHQILRVIKQETGRPRANLYRDRIFEIVLLTDYDFSGLIPPNQIKQCKAHEITPLAESVSERTKRLIGEAANRLWESGQKITERAISTVTGMARTTVNRCREFLDEILATFTIKDSYSNCGQAETLTQTDTDLINDATVYLEAASEDSLLTEFGNILEVLDRNQSAALWGFIPIPIRDKLLNQLLAIAT